Protein AF-A0A958QMD3-F1 (afdb_monomer)

Sequence (511 aa):
MQDKDIIRMGADPKDYHRSSVSKRIFALAQENQLLFAHYEYRWPVPVPEHWLHSSMREEGQGASYWQSGVLFESKYQAFRHDSAVCNFHPGQSSKWGAHELCHKLVGYAWRPNENLLFHTLAAWTAEVLPVVVYYFWDEIDSYKCDVHRAHTMSPTSYCVSCEAISEVTKETRSQQLQAGWDFLNTQLLAIEESLQKQRIISAPYFSLNLADDAYHYSLSQLERLNSDVYIEYMKEAVPATLYTQSIEDLIKRVRYVASALMDNSSFSNYNISRENWAYMDISFRGLELAESMDTELKSIFLKQVRAYIKTKKLDAFLAEYQALQEDYEMPSAREFFGTGYEINNEFGFYKEQIIEGLQSLLPNTYELLNDDEIDEFVKSDRGNREYLGQRIQGHFKIDAIEVEAFINQPQGFFEKSYGAFNVKSKFKWSNRARIFKNSKNIEALIEQASPYVLLFKSINGEILSYNLSDAEGAKLIKYQKQTFYLDELKVSLEDADFYVQNHILVEAREG

Solvent-accessible surface area (backbone atoms only — not comparable to full-atom values): 29362 Å² total; per-residue (Å²): 137,55,58,69,59,36,45,72,30,30,36,34,48,62,24,40,70,51,15,75,45,21,40,41,46,51,52,55,33,55,70,32,34,55,47,26,22,28,48,74,23,32,53,80,76,65,77,32,71,85,33,47,34,73,81,56,62,73,75,49,87,74,66,72,44,54,55,42,27,38,79,46,66,52,80,76,55,53,62,73,66,72,58,74,50,27,66,31,54,38,74,41,26,54,55,48,52,37,24,35,49,38,36,68,70,48,28,45,38,60,61,77,79,64,54,67,66,58,41,17,51,19,44,26,59,34,44,47,58,24,48,31,37,54,79,19,45,38,47,40,43,44,26,65,37,77,74,50,60,78,39,93,59,77,74,73,49,66,47,70,66,36,76,71,37,74,72,56,56,73,68,62,28,53,53,31,49,49,52,26,50,53,50,48,52,50,48,52,51,28,52,54,50,14,64,76,68,75,45,92,45,76,69,67,54,92,93,45,46,57,56,57,54,14,39,56,45,27,56,51,35,48,51,44,61,52,29,71,68,46,49,48,42,55,68,68,53,44,62,77,84,55,44,34,80,38,62,70,58,41,51,52,37,42,53,51,47,54,44,28,55,70,70,72,44,90,69,86,64,76,78,44,52,50,68,54,46,55,47,34,30,53,48,50,52,46,53,43,50,31,64,61,45,58,77,67,61,20,55,57,49,45,53,49,46,51,49,29,56,75,64,70,43,61,72,60,43,50,52,55,49,53,58,47,48,77,79,42,98,59,78,50,68,52,44,73,44,3,54,19,38,85,73,53,100,86,37,7,57,19,63,65,54,45,49,49,23,39,48,44,54,39,48,74,60,48,76,72,55,53,72,67,60,50,52,51,47,65,73,65,70,65,35,57,77,47,48,53,41,56,52,50,31,63,72,71,64,56,92,59,66,60,53,58,66,51,77,72,75,80,86,81,86,81,94,72,91,78,79,93,73,86,73,80,75,91,66,88,78,72,98,63,79,66,88,52,96,45,73,78,61,52,57,61,48,56,72,68,41,69,81,35,42,42,35,33,40,41,64,81,52,50,72,49,75,43,65,49,80,42,80,60,51,62,45,52,64,66,67,59,75,66,71,96,65,99,72,85,85,86,76,85,80,81,89,73,98,70,87,84,76,76,88,74,86,77,82,84,73,93,130

pLDDT: mean 76.35, std 24.49, range [21.62, 98.69]

Secondary structure (DSSP, 8-state):
--HHHHHHHTS-HHHHHS-HHHHHHHHHHHHTT--EEEGGGB--PPPPGGGS-HHHHHT-----EEETTEEE--HHHHGGG--SSEEE-TTB-THHHHHHHHHHHH-EE--TT--HHHHHHHHHHHHHHHHHHHHTGGGGG----HHHHSSSSPPSB--HHHHH-----HHHHHHHHHHHHHHHHHHHHHHHHHHHHTS-----BTTB-HHHHHHHHHHHHHHHHHSHHHHHHHHHTS-TTSEES-HHHHHHHHHHHHHHHHS-PPP------HHHHHHHHHHHHHHHHHHTS-HHHHHHHHHHHHHHHHH--HHHHHHHHHHHHHHS----HHHHT-BSS-SSSS-SS-HHHHHHHHHHH-HHHHTT--HHHHHHHHHH--S--S-HHHHHHHHHT-------------SSS--S-S------------------SSTHHHHHHHHHSTTSPEEEE-TTS-EEEE-TTSTTHHHHHHH--S------------S----------------

Foldseek 3Di:
DDQVLQLQQQAGVLLCVLDLLSVLLVVLCVLQQAHEFEPLFAQQQQFAPLLFFPVRVVVDSPDQAAAQLARDDDLLRVLRRDFLGFYQYLFFESLRRSLRSQLQLLFWAADAPDDLLQQLLGQLLSNLLSVLSSQFQSCLQWDDDPVCVVPPDDDRGYDPVRSPDGDDDPVSNVVSLVVSVVSSVQSLVQSVVCVVVVHHDWDDDVPDTSSVSSSSSSSRRVSVSNDPLVVCLCVQQNPPLRYHNDSVVSNVSSVLVVCCSPVVDDDDHPPAHNLSSVLSRLLVLQSSNLSNDDPVLSVQSVVLSVVCSVPVDPVVSLVSVCVSVVVDDDPDSQSSQSRSHDPDPRGNGNLVSLLSSCCNNPVPVSVVDDPVLSVVLRVPDTNHSDRSLVSVCVSVVQPDFFWQFDFDDPPDDDPDDDDDDPPPPPDDDDRDGDRDPDPVVVVVVLVVQPPGWTWTQGSRRDIDTQHNNDPVSVVVVVVPPPDDDPDDDDDPDDDDDDDPDDDDPDDDDDD

Radius of gyration: 26.79 Å; Cα contacts (8 Å, |Δi|>4): 681; chains: 1; bounding box: 83×57×71 Å

Mean predicted aligned error: 12.34 Å

Structure (mmCIF, N/CA/C/O backbone):
data_AF-A0A958QMD3-F1
#
_entry.id   AF-A0A958QMD3-F1
#
loop_
_atom_site.group_PDB
_atom_site.id
_atom_site.type_symbol
_atom_site.label_atom_id
_atom_site.label_alt_id
_atom_site.label_comp_id
_atom_site.label_asym_id
_atom_site.label_entity_id
_atom_site.label_seq_id
_atom_site.pdbx_PDB_ins_code
_atom_site.Cartn_x
_atom_site.Cartn_y
_atom_site.Cartn_z
_atom_site.occupancy
_atom_site.B_iso_or_equiv
_atom_site.auth_seq_id
_atom_site.auth_comp_id
_atom_site.auth_asym_id
_atom_site.auth_atom_id
_atom_site.pdbx_PDB_model_num
ATOM 1 N N . MET A 1 1 ? 12.607 -19.241 -1.215 1.00 87.62 1 MET A N 1
ATOM 2 C CA . MET A 1 1 ? 11.480 -19.158 -0.262 1.00 87.62 1 MET A CA 1
ATOM 3 C C . MET A 1 1 ? 10.538 -20.318 -0.534 1.00 87.62 1 MET A C 1
ATOM 5 O O . MET A 1 1 ? 10.587 -20.843 -1.641 1.00 87.62 1 MET A O 1
ATOM 9 N N . GLN A 1 2 ? 9.753 -20.758 0.448 1.00 91.56 2 GLN A N 1
ATOM 10 C CA . GLN A 1 2 ? 8.689 -21.752 0.247 1.00 91.56 2 GLN A CA 1
ATOM 11 C C . GLN A 1 2 ? 7.326 -21.048 0.174 1.00 91.56 2 GLN A C 1
ATOM 13 O O . GLN A 1 2 ? 7.171 -19.978 0.756 1.00 91.56 2 GLN A O 1
ATOM 18 N N . ASP A 1 3 ? 6.324 -21.657 -0.465 1.00 91.38 3 ASP A N 1
ATOM 19 C CA . ASP A 1 3 ? 4.984 -21.058 -0.626 1.00 91.38 3 ASP A CA 1
ATOM 20 C C . ASP A 1 3 ? 4.346 -20.655 0.713 1.00 91.38 3 ASP A C 1
ATOM 22 O O . ASP A 1 3 ? 3.736 -19.596 0.825 1.00 91.38 3 ASP A O 1
ATOM 26 N N . LYS A 1 4 ? 4.583 -21.434 1.776 1.00 90.56 4 LYS A N 1
ATOM 27 C CA . LYS A 1 4 ? 4.136 -21.103 3.140 1.00 90.56 4 LYS A CA 1
ATOM 28 C C . LYS A 1 4 ? 4.669 -19.757 3.651 1.00 90.56 4 LYS A C 1
ATOM 30 O O . LYS A 1 4 ? 4.007 -19.109 4.454 1.00 90.56 4 LYS A O 1
ATOM 35 N N . ASP A 1 5 ? 5.862 -19.345 3.214 1.00 91.44 5 ASP A N 1
ATOM 36 C CA . ASP A 1 5 ? 6.462 -18.069 3.608 1.00 91.44 5 ASP A CA 1
ATOM 37 C C . ASP A 1 5 ? 5.742 -16.904 2.910 1.00 91.44 5 ASP A C 1
ATOM 39 O O . ASP A 1 5 ? 5.544 -15.852 3.515 1.00 91.44 5 ASP A O 1
ATOM 43 N N . ILE A 1 6 ? 5.309 -17.118 1.660 1.00 93.00 6 ILE A N 1
ATOM 44 C CA . ILE A 1 6 ? 4.542 -16.159 0.852 1.00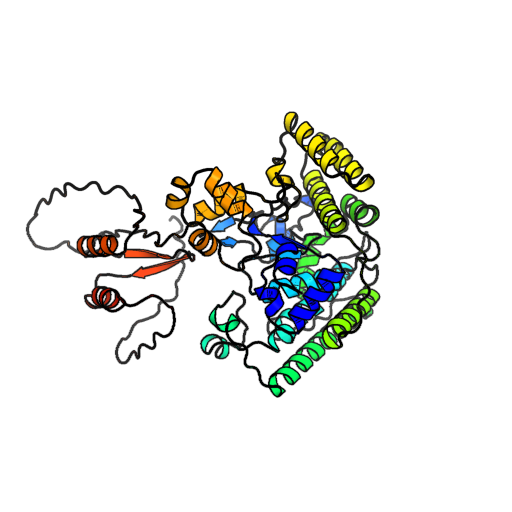 93.00 6 ILE A CA 1
ATOM 45 C C . ILE A 1 6 ? 3.126 -16.000 1.404 1.00 93.00 6 ILE A C 1
ATOM 47 O O . ILE A 1 6 ? 2.691 -14.883 1.673 1.00 93.00 6 ILE A O 1
ATOM 51 N N . ILE A 1 7 ? 2.459 -17.120 1.694 1.00 90.88 7 ILE A N 1
ATOM 52 C CA . ILE A 1 7 ? 1.134 -17.131 2.325 1.00 90.88 7 ILE A CA 1
ATOM 53 C C . ILE A 1 7 ? 1.194 -16.425 3.677 1.00 90.88 7 ILE A C 1
ATOM 55 O O . ILE A 1 7 ? 0.354 -15.580 3.977 1.00 90.88 7 ILE A O 1
ATOM 59 N N . ARG A 1 8 ? 2.233 -16.696 4.483 1.00 89.88 8 ARG A N 1
ATOM 60 C CA . ARG A 1 8 ? 2.433 -15.986 5.749 1.00 89.88 8 ARG A CA 1
ATOM 61 C C . ARG A 1 8 ? 2.570 -14.484 5.521 1.00 89.88 8 ARG A C 1
ATOM 63 O O . ARG A 1 8 ? 2.111 -13.729 6.365 1.00 89.88 8 ARG A O 1
ATOM 70 N N . MET A 1 9 ? 3.182 -14.021 4.434 1.00 92.38 9 MET A N 1
ATOM 71 C CA . MET A 1 9 ? 3.272 -12.593 4.093 1.00 92.38 9 MET A CA 1
ATOM 72 C C . MET A 1 9 ? 1.909 -11.960 3.772 1.00 92.38 9 MET A C 1
ATOM 74 O O . MET A 1 9 ? 1.783 -10.749 3.900 1.00 92.38 9 MET A O 1
ATOM 78 N N . GLY A 1 10 ? 0.901 -12.762 3.415 1.00 92.06 10 GLY A N 1
ATOM 79 C CA . GLY A 1 10 ? -0.421 -12.303 2.981 1.00 92.06 10 GLY A CA 1
ATOM 80 C C . GLY A 1 10 ? -0.573 -12.198 1.459 1.00 92.06 10 GLY A C 1
ATOM 81 O O . GLY A 1 10 ? -1.450 -11.477 0.997 1.00 92.06 10 GLY A O 1
ATOM 82 N N . ALA A 1 11 ? 0.276 -12.884 0.688 1.00 92.19 11 ALA A N 1
ATOM 83 C CA . ALA A 1 11 ? 0.250 -12.881 -0.777 1.00 92.19 11 ALA A CA 1
ATOM 84 C C . ALA A 1 11 ? 0.003 -14.278 -1.365 1.00 92.19 11 ALA A C 1
ATOM 86 O O . ALA A 1 11 ? 0.172 -15.290 -0.680 1.00 92.19 11 ALA A O 1
ATOM 87 N N . ASP A 1 12 ? -0.324 -14.314 -2.658 1.00 91.44 12 ASP A N 1
ATOM 88 C CA . ASP A 1 12 ? -0.444 -15.549 -3.438 1.00 91.44 12 ASP A CA 1
ATOM 89 C C . ASP A 1 12 ? 0.949 -16.048 -3.868 1.00 91.44 12 ASP A C 1
ATOM 91 O O . ASP A 1 12 ? 1.735 -15.265 -4.415 1.00 91.44 12 ASP A O 1
ATOM 95 N N . PRO A 1 13 ? 1.289 -17.340 -3.690 1.00 91.50 13 PRO A N 1
ATOM 96 C CA . PRO A 1 13 ? 2.491 -17.932 -4.279 1.00 91.50 13 PRO A CA 1
ATOM 97 C C . PRO A 1 13 ? 2.670 -17.666 -5.786 1.00 91.50 13 PRO A C 1
ATOM 99 O O . PRO A 1 13 ? 3.808 -17.609 -6.256 1.00 91.50 13 PRO A O 1
ATOM 102 N N . LYS A 1 14 ? 1.588 -17.466 -6.549 1.00 87.50 14 LYS A N 1
ATOM 103 C CA . LYS A 1 14 ? 1.632 -17.074 -7.968 1.00 87.50 14 LYS A CA 1
ATOM 104 C C . LYS A 1 14 ? 2.396 -15.765 -8.183 1.00 87.50 14 LYS A C 1
ATOM 106 O O . LYS A 1 14 ? 3.180 -15.693 -9.125 1.00 87.50 14 LYS A O 1
ATOM 111 N N . ASP A 1 15 ? 2.248 -14.779 -7.297 1.00 90.06 15 ASP A N 1
ATOM 112 C CA . ASP A 1 15 ? 2.982 -13.505 -7.372 1.00 90.06 15 ASP A CA 1
ATOM 113 C C . ASP A 1 15 ? 4.485 -13.737 -7.240 1.00 90.06 15 ASP A C 1
ATOM 115 O O . ASP A 1 15 ? 5.290 -13.196 -7.995 1.00 90.06 15 ASP A O 1
ATOM 119 N N . TYR A 1 16 ? 4.873 -14.599 -6.298 1.00 91.81 16 TYR A N 1
ATOM 120 C CA . TYR A 1 16 ? 6.269 -14.954 -6.081 1.00 91.81 16 TYR A CA 1
ATOM 121 C C . TYR A 1 16 ? 6.868 -15.668 -7.288 1.00 91.81 16 TYR A C 1
ATOM 123 O O . TYR A 1 16 ? 7.981 -15.357 -7.712 1.00 91.81 16 TYR A O 1
ATOM 131 N N . HIS A 1 17 ? 6.152 -16.647 -7.843 1.00 88.12 17 HIS A N 1
ATOM 132 C CA . HIS A 1 17 ? 6.670 -17.478 -8.929 1.00 88.12 17 HIS A CA 1
ATOM 133 C C . HIS A 1 17 ? 6.639 -16.795 -10.295 1.00 88.12 17 HIS A C 1
ATOM 135 O O . HIS A 1 17 ? 7.204 -17.348 -11.242 1.00 88.12 17 HIS A O 1
ATOM 141 N N . ARG A 1 18 ? 6.057 -15.595 -10.381 1.00 84.25 18 ARG A N 1
ATOM 142 C CA . ARG A 1 18 ? 5.732 -14.921 -11.633 1.00 84.25 18 ARG A CA 1
ATOM 143 C C . ARG A 1 18 ? 6.923 -14.648 -12.545 1.00 84.25 18 ARG A C 1
ATOM 145 O O . ARG A 1 18 ? 6.831 -14.855 -13.753 1.00 84.25 18 ARG A O 1
ATOM 152 N N . SER A 1 19 ? 8.025 -14.176 -11.974 1.00 87.44 19 SER A N 1
ATOM 153 C CA . SER A 1 19 ? 9.280 -13.925 -12.681 1.00 87.44 19 SER A CA 1
ATOM 154 C C . SER A 1 19 ? 10.468 -14.030 -11.727 1.00 87.44 19 SER A C 1
ATOM 156 O O . SER A 1 19 ? 10.326 -14.048 -10.503 1.00 87.44 19 SER A O 1
ATOM 158 N N . SER A 1 20 ? 11.678 -14.079 -12.274 1.00 89.31 20 SER A N 1
ATOM 159 C CA . SER A 1 20 ? 12.914 -14.009 -11.489 1.00 89.31 20 SER A CA 1
ATOM 160 C C . SER A 1 20 ? 13.059 -12.694 -10.714 1.00 89.31 20 SER A C 1
ATOM 162 O O . SER A 1 20 ? 13.602 -12.710 -9.609 1.00 89.31 20 SER A O 1
ATOM 164 N N . VAL A 1 21 ? 12.524 -11.586 -11.236 1.00 92.56 21 VAL A N 1
ATOM 165 C CA . VAL A 1 21 ? 12.521 -10.282 -10.553 1.00 92.56 21 VAL A CA 1
ATOM 166 C C . VAL A 1 21 ? 11.519 -10.283 -9.405 1.00 92.56 21 VAL A C 1
ATOM 168 O O . VAL A 1 21 ? 11.885 -9.906 -8.293 1.00 92.56 21 VAL A O 1
ATOM 171 N N . SER A 1 22 ? 10.315 -10.821 -9.616 1.00 93.56 22 SER A N 1
ATOM 172 C CA . SER A 1 22 ? 9.339 -11.038 -8.543 1.00 93.56 22 SER A CA 1
ATOM 173 C C . SER A 1 22 ? 9.926 -11.892 -7.417 1.00 93.56 22 SER A C 1
ATOM 175 O O . SER A 1 22 ? 9.919 -11.478 -6.257 1.00 93.56 22 SER A O 1
ATOM 177 N N . LYS A 1 23 ? 10.582 -13.017 -7.739 1.00 93.06 23 LYS A N 1
ATOM 178 C CA . LYS A 1 23 ? 11.266 -13.848 -6.731 1.00 93.06 23 LYS A CA 1
ATOM 179 C C . LYS A 1 23 ? 12.282 -13.060 -5.908 1.00 93.06 23 LYS A C 1
ATOM 181 O O . LYS A 1 23 ? 12.397 -13.287 -4.701 1.00 93.06 23 LYS A O 1
ATOM 186 N N . ARG A 1 24 ? 13.028 -12.154 -6.547 1.00 94.19 24 ARG A N 1
ATOM 187 C CA . ARG A 1 24 ? 14.014 -11.309 -5.868 1.00 94.19 24 ARG A CA 1
ATOM 188 C C . ARG A 1 24 ? 13.346 -10.274 -4.965 1.00 94.19 24 ARG A C 1
ATOM 190 O O . ARG A 1 24 ? 13.771 -10.142 -3.820 1.00 94.19 24 ARG A O 1
ATOM 197 N N . ILE A 1 25 ? 12.298 -9.602 -5.437 1.00 95.62 25 ILE A N 1
ATOM 198 C CA . ILE A 1 25 ? 11.525 -8.630 -4.649 1.00 95.62 25 ILE A CA 1
ATOM 199 C C . ILE A 1 25 ? 10.960 -9.285 -3.390 1.00 95.62 25 ILE A C 1
ATOM 201 O O . ILE A 1 25 ? 11.170 -8.778 -2.295 1.00 95.62 25 ILE A O 1
ATOM 205 N N . PHE A 1 26 ? 10.322 -10.447 -3.518 1.00 95.50 26 PHE A N 1
ATOM 206 C CA . PHE A 1 26 ? 9.777 -11.184 -2.377 1.00 95.50 26 PHE A CA 1
ATOM 207 C C . PHE A 1 26 ? 10.854 -11.647 -1.389 1.00 95.50 26 PHE A C 1
ATOM 209 O O . PHE A 1 26 ? 10.623 -11.623 -0.181 1.00 95.50 26 PHE A O 1
ATOM 216 N N . ALA A 1 27 ? 12.042 -12.030 -1.870 1.00 93.44 27 ALA A N 1
ATOM 217 C CA . ALA A 1 27 ? 13.163 -12.358 -0.990 1.00 93.44 27 ALA A CA 1
ATOM 218 C C . ALA A 1 27 ? 13.604 -11.137 -0.171 1.00 93.44 27 ALA A C 1
ATOM 220 O O . ALA A 1 27 ? 13.715 -11.226 1.050 1.00 93.44 27 ALA A O 1
ATOM 221 N N . LEU A 1 28 ? 13.765 -9.979 -0.820 1.00 93.75 28 LEU A N 1
ATOM 222 C CA . LEU A 1 28 ? 14.072 -8.726 -0.128 1.00 93.75 28 LEU A CA 1
ATOM 223 C C . LEU A 1 28 ? 12.944 -8.309 0.826 1.00 93.75 28 LEU A C 1
ATOM 225 O O . LEU A 1 28 ? 13.207 -7.860 1.939 1.00 93.75 28 LEU A O 1
ATOM 229 N N . ALA A 1 29 ? 11.687 -8.490 0.432 1.00 94.25 29 ALA A N 1
ATOM 230 C CA . ALA A 1 29 ? 10.529 -8.216 1.272 1.00 94.25 29 ALA A CA 1
ATOM 231 C C . ALA A 1 29 ? 10.513 -9.083 2.535 1.00 94.25 29 ALA A C 1
ATOM 233 O O . ALA A 1 29 ? 10.279 -8.574 3.630 1.00 94.25 29 ALA A O 1
ATOM 234 N N . GLN A 1 30 ? 10.831 -10.374 2.405 1.00 93.38 30 GLN A N 1
ATOM 235 C CA . GLN A 1 30 ? 10.949 -11.284 3.541 1.00 93.38 30 GLN A CA 1
ATOM 236 C C . GLN A 1 30 ? 12.099 -10.884 4.470 1.00 93.38 30 GLN A C 1
ATOM 238 O O . GLN A 1 30 ? 11.930 -10.903 5.691 1.00 93.38 30 GLN A O 1
ATOM 243 N N . GLU A 1 31 ? 13.251 -10.490 3.919 1.00 91.19 31 GLU A N 1
ATOM 244 C CA . GLU A 1 31 ? 14.369 -9.965 4.712 1.00 91.19 31 GLU A CA 1
ATOM 245 C C . GLU A 1 31 ? 13.920 -8.755 5.552 1.00 91.19 31 GLU A C 1
ATOM 247 O O . GLU A 1 31 ? 14.273 -8.667 6.726 1.00 91.19 31 GLU A O 1
ATOM 252 N N . ASN A 1 32 ? 13.057 -7.897 4.999 1.00 91.69 32 ASN A N 1
ATOM 253 C CA . ASN A 1 32 ? 12.500 -6.707 5.655 1.00 91.69 32 ASN A CA 1
ATOM 254 C C . ASN A 1 32 ? 11.179 -6.948 6.416 1.00 91.69 32 ASN A C 1
ATOM 256 O O . ASN A 1 32 ? 10.542 -5.986 6.849 1.00 91.69 32 ASN A O 1
ATOM 260 N N . GLN A 1 33 ? 10.766 -8.215 6.566 1.00 93.75 33 GLN A N 1
ATOM 261 C CA . GLN A 1 33 ? 9.526 -8.638 7.234 1.00 93.75 33 GLN A CA 1
ATOM 262 C C . GLN A 1 33 ? 8.280 -7.862 6.772 1.00 93.75 33 GLN A C 1
ATOM 264 O O . GLN A 1 33 ? 7.375 -7.606 7.571 1.00 93.75 33 GLN A O 1
ATOM 269 N N . LEU A 1 34 ? 8.238 -7.482 5.490 1.00 94.62 34 LEU A N 1
ATOM 270 C CA . LEU A 1 34 ? 7.069 -6.835 4.903 1.00 94.62 34 LEU A CA 1
ATOM 271 C C . LEU A 1 34 ? 5.861 -7.772 4.994 1.00 94.62 34 LEU A C 1
ATOM 273 O O . LEU A 1 34 ? 6.003 -8.997 5.037 1.00 94.62 34 LEU A O 1
ATOM 277 N N . LEU A 1 35 ? 4.668 -7.190 5.020 1.00 94.44 35 LEU A N 1
ATOM 278 C CA . LEU A 1 35 ? 3.416 -7.927 4.930 1.00 94.44 35 LEU A CA 1
ATOM 279 C C . LEU A 1 35 ? 2.433 -7.215 4.006 1.00 94.44 35 LEU A C 1
ATOM 281 O O . LEU A 1 35 ? 2.579 -6.022 3.718 1.00 94.44 35 LEU A O 1
ATOM 285 N N . PHE A 1 36 ? 1.420 -7.969 3.606 1.00 95.31 36 PHE A N 1
ATOM 286 C CA . PHE A 1 36 ? 0.259 -7.490 2.890 1.00 95.31 36 PHE A CA 1
ATOM 287 C C . PHE A 1 36 ? -0.962 -7.401 3.803 1.00 95.31 36 PHE A C 1
ATOM 289 O O . PHE A 1 36 ? -1.181 -8.268 4.650 1.00 95.31 36 PHE A O 1
ATOM 296 N N . ALA A 1 37 ? -1.770 -6.375 3.571 1.00 94.25 37 ALA A N 1
ATOM 297 C CA . ALA A 1 37 ? -3.171 -6.310 3.947 1.00 94.25 37 ALA A CA 1
ATOM 298 C C . ALA A 1 37 ? -4.020 -6.797 2.769 1.00 94.25 37 ALA A C 1
ATOM 300 O O . ALA A 1 37 ? -3.856 -6.317 1.650 1.00 94.25 37 ALA A O 1
ATOM 301 N N . HIS A 1 38 ? -4.933 -7.733 3.002 1.00 93.44 38 HIS A N 1
ATOM 302 C CA . HIS A 1 38 ? -5.881 -8.170 1.988 1.00 93.44 38 HIS A CA 1
ATOM 303 C C . HIS A 1 38 ? -6.986 -7.127 1.804 1.00 93.44 38 HIS A C 1
ATOM 305 O O . HIS A 1 38 ? -7.781 -6.891 2.713 1.00 93.44 38 HIS A O 1
ATOM 311 N N . TYR A 1 39 ? -7.059 -6.553 0.605 1.00 89.94 39 TYR A N 1
ATOM 312 C CA . TYR A 1 39 ? -7.913 -5.413 0.276 1.00 89.94 39 TYR A CA 1
ATOM 313 C C . TYR A 1 39 ? -9.391 -5.629 0.638 1.00 89.94 39 TYR A C 1
ATOM 315 O O . TYR A 1 39 ? -9.991 -4.822 1.336 1.00 89.94 39 TYR A O 1
ATOM 323 N N . GLU A 1 40 ? -9.958 -6.769 0.236 1.00 91.56 40 GLU A N 1
ATOM 324 C CA . GLU A 1 40 ? -11.379 -7.097 0.455 1.00 91.56 40 GLU A CA 1
ATOM 325 C C . GLU A 1 40 ? -11.746 -7.416 1.918 1.00 91.56 40 GLU A C 1
ATOM 327 O O . GLU A 1 40 ? -12.923 -7.547 2.231 1.00 91.56 40 GLU A O 1
ATOM 332 N N . TYR A 1 41 ? -10.754 -7.552 2.805 1.00 92.00 41 TYR A N 1
ATOM 333 C CA . TYR A 1 41 ? -10.941 -7.771 4.247 1.00 92.00 41 TYR A CA 1
ATOM 334 C C . TYR A 1 41 ? -10.582 -6.541 5.080 1.00 92.00 41 TYR A C 1
ATOM 336 O O . TYR A 1 41 ? -10.579 -6.606 6.316 1.00 92.00 41 TYR A O 1
ATOM 344 N N . ARG A 1 42 ? -10.185 -5.455 4.414 1.00 90.75 42 ARG A N 1
ATOM 345 C CA . ARG A 1 42 ? -9.745 -4.229 5.054 1.00 90.75 42 ARG A CA 1
ATOM 346 C C . ARG A 1 42 ? -10.907 -3.253 5.099 1.00 90.75 42 ARG A C 1
ATOM 348 O O . ARG A 1 42 ? -11.323 -2.746 4.059 1.00 90.75 42 ARG A O 1
ATOM 355 N N . TRP A 1 43 ? -11.324 -2.878 6.306 1.00 90.56 43 TRP A N 1
ATOM 356 C CA . TRP A 1 43 ? -12.264 -1.776 6.469 1.00 90.56 43 TRP A CA 1
ATOM 357 C C . TRP A 1 43 ? -11.627 -0.470 5.954 1.00 90.56 43 TRP A C 1
ATOM 359 O O . TRP A 1 43 ? -10.537 -0.106 6.441 1.00 90.56 43 TRP A O 1
ATOM 369 N N . PRO A 1 44 ? -12.252 0.214 4.975 1.00 85.69 44 PRO A N 1
ATOM 370 C CA . PRO A 1 44 ? -11.753 1.467 4.429 1.00 85.69 44 PRO A CA 1
ATOM 371 C C . PRO A 1 44 ? -12.069 2.597 5.410 1.00 85.69 44 PRO A C 1
ATOM 373 O O . PRO A 1 44 ? -13.190 3.098 5.454 1.00 85.69 44 PRO A O 1
ATOM 376 N N . VAL A 1 45 ? -11.077 2.992 6.214 1.00 87.00 45 VAL A N 1
ATOM 377 C CA . VAL A 1 45 ? -11.228 4.126 7.137 1.00 87.00 45 VAL A CA 1
ATOM 378 C C . VAL A 1 45 ? -11.632 5.363 6.316 1.00 87.00 45 VAL A C 1
ATOM 380 O O . VAL A 1 45 ? -10.972 5.659 5.314 1.00 87.00 45 VAL A O 1
ATOM 383 N N . PRO A 1 46 ? -12.732 6.054 6.669 1.00 82.94 46 PRO A N 1
ATOM 384 C CA . PRO A 1 46 ? -13.136 7.255 5.955 1.00 82.94 46 PRO A CA 1
ATOM 385 C C . PRO A 1 46 ? -12.079 8.349 6.084 1.00 82.94 46 PRO A C 1
ATOM 387 O O . PRO A 1 46 ? -11.662 8.691 7.190 1.00 82.94 46 PRO A O 1
ATOM 390 N N . VAL A 1 47 ? -11.690 8.944 4.956 1.00 83.25 47 VAL A N 1
ATOM 391 C CA . VAL A 1 47 ? -10.787 10.097 4.970 1.00 83.25 47 VAL A CA 1
ATOM 392 C C . VAL A 1 47 ? -11.561 11.343 5.420 1.00 83.25 47 VAL A C 1
ATOM 394 O O . VAL A 1 47 ? -12.573 11.673 4.793 1.00 83.25 47 VAL A O 1
ATOM 397 N N . PRO A 1 48 ? -11.097 12.061 6.460 1.00 86.12 48 PRO A N 1
ATOM 398 C CA . PRO A 1 48 ? -11.728 13.290 6.928 1.00 86.12 48 PRO A CA 1
ATOM 399 C C . PRO A 1 48 ? -11.927 14.323 5.813 1.00 86.12 48 PRO A C 1
ATOM 401 O O . PRO A 1 48 ? -11.025 14.577 5.013 1.00 86.12 48 PRO A O 1
ATOM 404 N N . GLU A 1 49 ? -13.093 14.974 5.776 1.00 85.12 49 GLU A N 1
ATOM 405 C CA . GLU A 1 49 ? -13.453 15.895 4.687 1.00 85.12 49 GLU A CA 1
ATOM 406 C C . GLU A 1 49 ? -12.464 17.064 4.547 1.00 85.12 49 GLU A C 1
ATOM 408 O O . GLU A 1 49 ? -12.144 17.487 3.433 1.00 85.12 49 GLU A O 1
ATOM 413 N N . HIS A 1 50 ? -11.924 17.567 5.663 1.00 86.06 50 HIS A N 1
ATOM 414 C CA . HIS A 1 50 ? -10.929 18.643 5.645 1.00 86.06 50 HIS A CA 1
ATOM 415 C C . HIS A 1 50 ? -9.582 18.220 5.058 1.00 86.06 50 HIS A C 1
ATOM 417 O O . HIS A 1 50 ? -8.833 19.095 4.636 1.00 86.06 50 HIS A O 1
ATOM 423 N N . TRP A 1 51 ? -9.287 16.921 4.976 1.00 86.88 51 TRP A N 1
ATOM 424 C CA . TRP A 1 51 ? -8.113 16.402 4.270 1.00 86.88 51 TRP A CA 1
ATOM 425 C C . TRP A 1 51 ? -8.343 16.200 2.772 1.00 86.88 51 TRP A C 1
ATOM 427 O O . TRP A 1 51 ? -7.379 16.067 2.020 1.00 86.88 51 TRP A O 1
ATOM 437 N N . LEU A 1 52 ? -9.596 16.206 2.311 1.00 82.25 52 LEU A N 1
ATOM 438 C CA . LEU A 1 52 ? -9.912 16.074 0.893 1.00 82.25 52 LEU A CA 1
ATOM 439 C C . LEU A 1 52 ? -9.705 17.407 0.165 1.00 82.25 52 LEU A C 1
ATOM 441 O O . LEU A 1 52 ? -10.249 18.445 0.564 1.00 82.25 52 LEU A O 1
ATOM 445 N N . HIS A 1 53 ? -8.987 17.360 -0.959 1.00 77.88 53 HIS A N 1
ATOM 446 C CA . HIS A 1 53 ? -8.896 18.477 -1.900 1.00 77.88 53 HIS A CA 1
ATOM 447 C C . HIS A 1 53 ? -10.286 18.856 -2.438 1.00 77.88 53 HIS A C 1
ATOM 449 O O . HIS A 1 53 ? -11.137 17.989 -2.638 1.00 77.88 53 HIS A O 1
ATOM 455 N N . SER A 1 54 ? -10.516 20.139 -2.728 1.00 74.69 54 SER A N 1
ATOM 456 C CA . SER A 1 54 ? -11.828 20.657 -3.152 1.00 74.69 54 SER A CA 1
ATOM 457 C C . SER A 1 54 ? -12.416 19.915 -4.356 1.00 74.69 54 SER A C 1
ATOM 459 O O . SER A 1 54 ? -13.567 19.495 -4.305 1.00 74.69 54 SER A O 1
ATOM 461 N N . SER A 1 55 ? -11.609 19.655 -5.389 1.00 69.31 55 SER A N 1
ATOM 462 C CA . SER A 1 55 ? -12.041 18.902 -6.579 1.00 69.31 55 SER A CA 1
ATOM 463 C C . SER A 1 55 ? -12.485 17.466 -6.276 1.00 69.31 55 SER A C 1
ATOM 465 O O . SER A 1 55 ? -13.232 16.880 -7.044 1.00 69.31 55 SER A O 1
ATOM 467 N N . MET A 1 56 ? -12.030 16.890 -5.161 1.00 68.06 56 MET A N 1
ATOM 468 C CA . MET A 1 56 ? -12.349 15.522 -4.742 1.00 68.06 56 MET A CA 1
ATOM 469 C C . MET A 1 56 ? -13.549 15.436 -3.801 1.00 68.06 56 MET A C 1
ATOM 471 O O . MET A 1 56 ? -14.089 14.344 -3.613 1.00 68.06 56 MET A O 1
ATOM 475 N N . ARG A 1 57 ? -13.974 16.564 -3.218 1.00 71.12 57 ARG A N 1
ATOM 476 C CA . ARG A 1 57 ? -15.215 16.646 -2.435 1.00 71.12 57 ARG A CA 1
ATOM 477 C C . ARG A 1 57 ? -16.443 16.543 -3.341 1.00 71.12 57 ARG A C 1
ATOM 479 O O . ARG A 1 57 ? -17.451 15.976 -2.934 1.00 71.12 57 ARG A O 1
ATOM 486 N N . GLU A 1 58 ? -16.336 17.052 -4.570 1.00 62.50 58 GLU A N 1
ATOM 487 C CA . GLU A 1 58 ? -17.428 17.090 -5.552 1.00 62.50 58 GLU A CA 1
ATOM 488 C C . GLU A 1 58 ? -17.680 15.742 -6.250 1.00 62.50 58 GLU A C 1
ATOM 490 O O . GLU A 1 58 ? -18.828 15.427 -6.546 1.00 62.50 58 GLU A O 1
ATOM 495 N N . GLU A 1 59 ? -16.651 14.908 -6.452 1.00 56.88 59 GLU A N 1
ATOM 496 C CA . GLU A 1 59 ? -16.775 13.574 -7.084 1.00 56.88 59 GLU A CA 1
ATOM 497 C C . GLU A 1 59 ? -17.511 12.530 -6.216 1.00 56.88 59 GLU A C 1
ATOM 499 O O . GLU A 1 59 ? -17.664 11.374 -6.608 1.00 56.88 59 GLU A O 1
ATOM 504 N N . GLY A 1 60 ? -18.015 12.939 -5.049 1.00 51.66 60 GLY A N 1
ATOM 505 C CA . GLY A 1 60 ? -18.699 12.073 -4.103 1.00 51.66 60 GLY A CA 1
ATOM 506 C C . GLY A 1 60 ? -17.722 11.232 -3.280 1.00 51.66 60 GLY A C 1
ATOM 507 O O . GLY A 1 60 ? -16.717 10.700 -3.754 1.00 51.66 60 GLY A O 1
ATOM 508 N N . GLN A 1 61 ? -18.033 11.080 -1.997 1.00 52.19 61 GLN A N 1
ATOM 509 C CA . GLN A 1 61 ? -17.352 10.160 -1.085 1.00 52.19 61 GLN A CA 1
ATOM 510 C C . GLN A 1 61 ? -17.799 8.711 -1.327 1.00 52.19 61 GLN A C 1
ATOM 512 O O . GLN A 1 61 ? -18.101 8.008 -0.370 1.00 52.19 61 GLN A O 1
ATOM 517 N N . GLY A 1 62 ? -17.943 8.270 -2.581 1.00 56.47 62 GLY A N 1
ATOM 518 C CA . GLY A 1 62 ? -18.380 6.901 -2.848 1.00 56.47 62 GLY A CA 1
ATOM 519 C C . GLY A 1 62 ? -17.399 5.936 -2.194 1.00 56.47 62 GLY A C 1
ATOM 520 O O . GLY A 1 62 ? -16.280 5.798 -2.679 1.00 56.47 62 GLY A O 1
ATOM 521 N N . ALA A 1 63 ? -17.787 5.341 -1.067 1.00 63.75 63 ALA A N 1
ATOM 522 C CA . ALA A 1 63 ? -17.039 4.262 -0.452 1.00 63.75 63 ALA A CA 1
ATOM 523 C C . ALA A 1 63 ? -16.869 3.146 -1.488 1.00 63.75 63 ALA A C 1
ATOM 525 O O . ALA A 1 63 ? -17.710 3.005 -2.388 1.00 63.75 63 ALA A O 1
ATOM 526 N N . SER A 1 64 ? -15.792 2.368 -1.374 1.00 76.06 64 SER A N 1
ATOM 527 C CA . SER A 1 64 ? -15.645 1.159 -2.180 1.00 76.06 64 SER A CA 1
ATOM 528 C C . SER A 1 64 ? -16.926 0.340 -2.059 1.00 76.06 64 SER A C 1
ATOM 530 O O . SER A 1 64 ? -17.448 0.166 -0.958 1.00 76.06 64 SER A O 1
ATOM 532 N N . TYR A 1 65 ? -17.468 -0.115 -3.184 1.00 83.69 65 TYR A N 1
ATOM 533 C CA . TYR A 1 65 ? -18.741 -0.826 -3.198 1.00 83.69 65 TYR A CA 1
ATOM 534 C C . TYR A 1 65 ? -18.605 -2.141 -3.943 1.00 83.69 65 TYR A C 1
ATOM 536 O O . TYR A 1 65 ? -17.878 -2.263 -4.932 1.00 83.69 65 TYR A O 1
ATOM 544 N N . TRP A 1 66 ? -19.332 -3.141 -3.465 1.00 87.25 66 TRP A N 1
ATOM 545 C CA . TRP A 1 66 ? -19.392 -4.430 -4.123 1.00 87.25 66 TRP A CA 1
ATOM 546 C C . TRP A 1 66 ? -20.368 -4.395 -5.288 1.00 87.25 66 TRP A C 1
ATOM 548 O O . TRP A 1 66 ? -21.533 -4.023 -5.147 1.00 87.25 66 TRP A O 1
ATOM 558 N N . GLN A 1 67 ? -19.908 -4.850 -6.445 1.00 84.06 67 GLN A N 1
ATOM 559 C CA . GLN A 1 67 ? -20.770 -5.117 -7.582 1.00 84.06 67 GLN A CA 1
ATOM 560 C C . GLN A 1 67 ? -20.365 -6.456 -8.184 1.00 84.06 67 GLN A C 1
ATOM 562 O O . GLN A 1 67 ? -19.251 -6.639 -8.662 1.00 84.06 67 GLN A O 1
ATOM 567 N N . SER A 1 68 ? -21.294 -7.413 -8.153 1.00 80.38 68 SER A N 1
ATOM 568 C CA . SER A 1 68 ? -21.076 -8.767 -8.673 1.00 80.38 68 SER A CA 1
ATOM 569 C C . SER A 1 68 ? -19.782 -9.408 -8.155 1.00 80.38 68 SER A C 1
ATOM 571 O O . SER A 1 68 ? -18.992 -9.929 -8.936 1.00 80.38 68 SER A O 1
ATOM 573 N N . GLY A 1 69 ? -19.553 -9.351 -6.840 1.00 82.12 69 GLY A N 1
ATOM 574 C CA . GLY A 1 69 ? -18.414 -10.015 -6.197 1.00 82.12 69 GLY A CA 1
ATOM 575 C C . GLY A 1 69 ? -17.055 -9.397 -6.515 1.00 82.12 69 GLY A C 1
ATOM 576 O O . GLY A 1 69 ? -16.033 -10.039 -6.281 1.00 82.12 69 GLY A O 1
ATOM 577 N N . VAL A 1 70 ? -17.041 -8.173 -7.044 1.00 84.00 70 VAL A N 1
ATOM 578 C CA . VAL A 1 70 ? -15.847 -7.346 -7.210 1.00 84.00 70 VAL A CA 1
ATOM 579 C C . VAL A 1 70 ? -16.019 -6.101 -6.353 1.00 84.00 70 VAL A C 1
ATOM 581 O O . VAL A 1 70 ? -17.035 -5.411 -6.458 1.00 84.00 70 VAL A O 1
ATOM 584 N N . LEU A 1 71 ? -15.040 -5.831 -5.493 1.00 86.81 71 LEU A N 1
ATOM 585 C CA . LEU A 1 71 ? -14.984 -4.599 -4.721 1.00 86.81 71 LEU A CA 1
ATOM 586 C C . LEU A 1 71 ? -14.411 -3.499 -5.615 1.00 86.81 71 LEU A C 1
ATOM 588 O O . LEU A 1 71 ? -13.217 -3.491 -5.913 1.00 86.81 71 LEU A O 1
ATOM 592 N N . PHE A 1 72 ? -15.278 -2.611 -6.095 1.00 82.06 72 PHE A N 1
ATOM 593 C CA . PHE A 1 72 ? -14.885 -1.527 -6.982 1.00 82.06 72 PHE A CA 1
ATOM 594 C C . PHE A 1 72 ? -14.356 -0.336 -6.194 1.00 82.06 72 PHE A C 1
ATOM 596 O O . PHE A 1 72 ? -14.995 0.149 -5.260 1.00 82.06 72 PHE A O 1
ATOM 603 N N . GLU A 1 73 ? -13.218 0.171 -6.654 1.00 77.75 73 GLU A N 1
ATOM 604 C CA . GLU A 1 73 ? -12.596 1.407 -6.200 1.00 77.75 73 GLU A CA 1
ATOM 605 C C . GLU A 1 73 ? -12.042 2.137 -7.421 1.00 77.75 73 GLU A C 1
ATOM 607 O O . GLU A 1 73 ? -11.345 1.558 -8.260 1.00 77.75 73 GLU A O 1
ATOM 612 N N . SER A 1 74 ? -12.394 3.411 -7.572 1.00 73.75 74 SER A N 1
ATOM 613 C CA . SER A 1 74 ? -11.862 4.217 -8.665 1.00 73.75 74 SER A CA 1
ATOM 614 C C . SER A 1 74 ? -10.385 4.540 -8.425 1.00 73.75 74 SER A C 1
ATOM 616 O O . SER A 1 74 ? -9.917 4.607 -7.289 1.00 73.75 74 SER A O 1
ATOM 618 N N . LYS A 1 75 ? -9.636 4.815 -9.500 1.00 69.81 75 LYS A N 1
ATOM 619 C CA . LYS A 1 75 ? -8.202 5.151 -9.416 1.00 69.81 75 LYS A CA 1
ATOM 620 C C . LYS A 1 75 ? -7.909 6.260 -8.392 1.00 69.81 75 LYS A C 1
ATOM 622 O O . LYS A 1 75 ? -6.954 6.155 -7.632 1.00 69.81 75 LYS A O 1
ATOM 627 N N . TYR A 1 76 ? -8.729 7.312 -8.361 1.00 68.50 76 TYR A N 1
ATOM 628 C CA . TYR A 1 76 ? -8.536 8.441 -7.444 1.00 68.50 76 TYR A CA 1
ATOM 629 C C . TYR A 1 76 ? -9.067 8.174 -6.030 1.00 68.50 76 TYR A C 1
ATOM 631 O O . TYR A 1 76 ? -8.605 8.806 -5.081 1.00 68.50 76 TYR A O 1
ATOM 639 N N . GLN A 1 77 ? -10.005 7.235 -5.865 1.00 70.69 77 GLN A N 1
ATOM 640 C CA . GLN A 1 77 ? -10.403 6.747 -4.543 1.00 70.69 77 GLN A CA 1
ATOM 641 C C . GLN A 1 77 ? -9.272 5.938 -3.903 1.00 70.69 77 GLN A C 1
ATOM 643 O O . GLN A 1 77 ? -8.954 6.183 -2.744 1.00 70.69 77 GLN A O 1
ATOM 648 N N . ALA A 1 78 ? -8.583 5.087 -4.669 1.00 72.00 78 ALA A N 1
ATOM 649 C CA . ALA A 1 78 ? -7.459 4.289 -4.172 1.00 72.00 78 ALA A CA 1
ATOM 650 C C . ALA A 1 78 ? -6.348 5.143 -3.538 1.00 72.00 78 ALA A C 1
ATOM 652 O O . ALA A 1 78 ? -5.778 4.770 -2.514 1.00 72.00 78 ALA A O 1
ATOM 653 N N . PHE A 1 79 ? -6.093 6.343 -4.076 1.00 69.69 79 PHE A N 1
ATOM 654 C CA . PHE A 1 79 ? -5.112 7.277 -3.511 1.00 69.69 79 PHE A CA 1
ATOM 655 C C . PHE A 1 79 ? -5.428 7.702 -2.072 1.00 69.69 79 PHE A C 1
ATOM 657 O O . PHE A 1 79 ? -4.516 8.056 -1.331 1.00 69.69 79 PHE A O 1
ATOM 664 N N . ARG A 1 80 ? -6.696 7.650 -1.652 1.00 68.81 80 ARG A N 1
ATOM 665 C CA . ARG A 1 80 ? -7.145 8.030 -0.304 1.00 68.81 80 ARG A CA 1
ATOM 666 C C . ARG A 1 80 ? -6.754 6.990 0.743 1.00 68.81 80 ARG A C 1
ATOM 668 O O . ARG A 1 80 ? -6.427 7.354 1.869 1.00 68.81 80 ARG A O 1
ATOM 675 N N . HIS A 1 81 ? -6.708 5.718 0.359 1.00 64.38 81 HIS A N 1
ATOM 676 C CA . HIS A 1 81 ? -6.547 4.591 1.277 1.00 64.38 81 HIS A CA 1
ATOM 677 C C . HIS A 1 81 ? -5.097 4.124 1.447 1.00 64.38 81 HIS A C 1
ATOM 679 O O . HIS A 1 81 ? -4.877 2.975 1.858 1.00 64.38 81 HIS A O 1
ATOM 685 N N . ASP A 1 82 ? -4.124 5.002 1.161 1.00 69.44 82 ASP A N 1
ATOM 686 C CA . ASP A 1 82 ? -2.699 4.703 1.330 1.00 69.44 82 ASP A CA 1
ATOM 687 C C . ASP A 1 82 ? -2.442 4.062 2.704 1.00 69.44 82 ASP A C 1
ATOM 689 O O . ASP A 1 82 ? -2.968 4.496 3.732 1.00 69.44 82 ASP A O 1
ATOM 693 N N . SER A 1 83 ? -1.716 2.951 2.703 1.00 80.25 83 SER A N 1
ATOM 694 C CA . SER A 1 83 ? -1.521 2.102 3.879 1.00 80.25 83 SER A CA 1
ATOM 695 C C . SER A 1 83 ? -0.052 2.056 4.235 1.00 80.25 83 SER A C 1
ATOM 697 O O . SER A 1 83 ? 0.823 2.089 3.369 1.00 80.25 83 SER A O 1
ATOM 699 N N . ALA A 1 84 ? 0.247 1.913 5.525 1.00 87.12 84 ALA A N 1
ATOM 700 C CA . ALA A 1 84 ? 1.621 1.690 5.953 1.00 87.12 84 ALA A CA 1
ATOM 701 C C . ALA A 1 84 ? 2.165 0.340 5.445 1.00 87.12 84 ALA A C 1
ATOM 703 O O . ALA A 1 84 ? 3.376 0.207 5.261 1.00 87.12 84 ALA A O 1
ATOM 704 N N . VAL A 1 85 ? 1.292 -0.633 5.157 1.00 93.56 85 VAL A N 1
ATOM 705 C CA . VAL A 1 85 ? 1.641 -1.964 4.634 1.00 93.56 85 VAL A CA 1
ATOM 706 C C . VAL A 1 85 ? 1.305 -2.105 3.145 1.00 93.56 85 VAL A C 1
ATOM 708 O O . VAL A 1 85 ? 0.759 -1.190 2.535 1.00 93.56 85 VAL A O 1
ATOM 711 N N . CYS A 1 86 ? 1.720 -3.213 2.529 1.00 94.00 86 CYS A 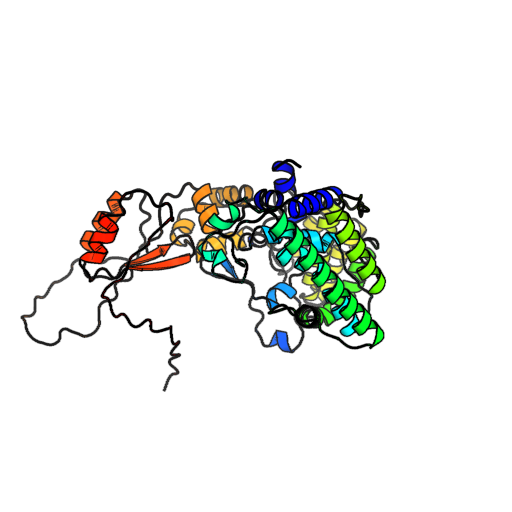N 1
ATOM 712 C CA . CYS A 1 86 ? 1.452 -3.485 1.113 1.00 94.00 86 CYS A CA 1
ATOM 713 C C . CYS A 1 86 ? -0.014 -3.884 0.927 1.00 94.00 86 CYS A C 1
ATOM 715 O O . CYS A 1 86 ? -0.569 -4.552 1.800 1.00 94.00 86 CYS A O 1
ATOM 717 N N . ASN A 1 87 ? -0.634 -3.557 -0.206 1.00 91.12 87 ASN A N 1
ATOM 718 C CA . ASN A 1 87 ? -2.019 -3.945 -0.455 1.00 91.12 87 ASN A CA 1
ATOM 719 C C . ASN A 1 87 ? -2.111 -5.177 -1.370 1.00 91.12 87 ASN A C 1
ATOM 721 O O . ASN A 1 87 ? -1.705 -5.144 -2.530 1.00 91.12 87 ASN A O 1
ATOM 725 N N . PHE A 1 88 ? -2.673 -6.280 -0.877 1.00 92.31 88 PHE A N 1
ATOM 726 C CA . PHE A 1 88 ? -2.987 -7.439 -1.708 1.00 92.31 88 PHE A CA 1
ATOM 727 C C . PHE A 1 88 ? -4.393 -7.286 -2.286 1.00 92.31 88 PHE A C 1
ATOM 729 O O . PHE A 1 88 ? -5.389 -7.398 -1.571 1.00 92.31 88 PHE A O 1
ATOM 736 N N . HIS A 1 89 ? -4.467 -7.071 -3.600 1.00 88.62 89 HIS A N 1
ATOM 737 C CA . HIS A 1 89 ? -5.726 -6.985 -4.330 1.00 88.62 89 HIS A CA 1
ATOM 738 C C . HIS A 1 89 ? -5.920 -8.232 -5.217 1.00 88.62 89 HIS A C 1
ATOM 740 O O . HIS A 1 89 ? -5.201 -8.386 -6.214 1.00 88.62 89 HIS A O 1
ATOM 746 N N . PRO A 1 90 ? -6.895 -9.114 -4.919 1.00 84.06 90 PRO A N 1
ATOM 747 C CA . PRO A 1 90 ? -7.072 -10.377 -5.645 1.00 84.06 90 PRO A CA 1
ATOM 748 C C . PRO A 1 90 ? -7.545 -10.180 -7.092 1.00 84.06 90 PRO A C 1
ATOM 750 O O . PRO A 1 90 ? -7.188 -10.964 -7.963 1.00 84.06 90 PRO A O 1
ATOM 753 N N . GLY A 1 91 ? -8.277 -9.096 -7.377 1.00 79.00 91 GLY A N 1
ATOM 754 C CA . GLY A 1 91 ? -8.695 -8.737 -8.740 1.00 79.00 91 GLY A CA 1
ATOM 755 C C . GLY A 1 91 ? -7.593 -8.183 -9.662 1.00 79.00 91 GLY A C 1
ATOM 756 O O . GLY A 1 91 ? -7.855 -7.974 -10.845 1.00 79.00 91 GLY A O 1
ATOM 757 N N . GLN A 1 92 ? -6.381 -7.930 -9.151 1.00 83.06 92 GLN A N 1
ATOM 758 C CA . GLN A 1 92 ? -5.255 -7.433 -9.954 1.00 83.06 92 GLN A CA 1
ATOM 759 C C . GLN A 1 92 ? -4.436 -8.589 -10.552 1.00 83.06 92 GLN A C 1
ATOM 761 O O . GLN A 1 92 ? -4.535 -9.738 -10.114 1.00 83.06 92 GLN A O 1
ATOM 766 N N . SER A 1 93 ? -3.589 -8.299 -11.543 1.00 81.75 93 SER A N 1
ATOM 767 C CA . SER A 1 93 ? -2.617 -9.278 -12.053 1.00 81.75 93 SER A CA 1
ATOM 768 C C . SER A 1 93 ? -1.580 -9.673 -10.984 1.00 81.75 93 SER A C 1
ATOM 770 O O . SER A 1 93 ? -1.343 -8.939 -10.026 1.00 81.75 93 SER A O 1
ATOM 772 N N . SER A 1 94 ? -0.926 -10.828 -11.142 1.00 83.50 94 SER A N 1
ATOM 773 C CA . SER A 1 94 ? 0.109 -11.342 -10.215 1.00 83.50 94 SER A CA 1
ATOM 774 C C . SER A 1 94 ? 1.328 -10.432 -10.059 1.00 83.50 94 SER A C 1
ATOM 776 O O . SER A 1 94 ? 2.027 -10.490 -9.049 1.00 83.50 94 SER A O 1
ATOM 778 N N . LYS A 1 95 ? 1.523 -9.511 -11.006 1.00 88.56 95 LYS A N 1
ATOM 779 C CA . LYS A 1 95 ? 2.555 -8.469 -10.957 1.00 88.56 95 LYS A CA 1
ATOM 780 C C . LYS A 1 95 ? 2.321 -7.461 -9.837 1.00 88.56 95 LYS A C 1
ATOM 782 O O . LYS A 1 95 ? 3.262 -6.825 -9.364 1.00 88.56 95 LYS A O 1
ATOM 787 N N . TRP A 1 96 ? 1.064 -7.308 -9.414 1.00 90.56 96 TRP A N 1
ATOM 788 C CA . TRP A 1 96 ? 0.661 -6.352 -8.389 1.00 90.56 96 TRP A CA 1
ATOM 789 C C . TRP A 1 96 ? 1.387 -6.584 -7.063 1.00 90.56 96 TRP A C 1
ATOM 791 O O . TRP A 1 96 ? 1.885 -5.636 -6.468 1.00 90.56 96 TRP A O 1
ATOM 801 N N . GLY A 1 97 ? 1.531 -7.840 -6.626 1.00 93.00 97 GLY A N 1
ATOM 802 C CA . GLY A 1 97 ? 2.226 -8.141 -5.373 1.00 93.00 97 GLY A CA 1
ATOM 803 C C . GLY A 1 97 ? 3.676 -7.649 -5.381 1.00 93.00 97 GLY A C 1
ATOM 804 O O . GLY A 1 97 ? 4.122 -6.979 -4.452 1.00 93.00 97 GLY A O 1
ATOM 805 N N . ALA A 1 98 ? 4.412 -7.915 -6.462 1.00 95.00 98 ALA A N 1
ATOM 806 C CA . ALA A 1 98 ? 5.785 -7.440 -6.603 1.00 95.00 98 ALA A CA 1
ATOM 807 C C . ALA A 1 98 ? 5.876 -5.906 -6.710 1.00 95.00 98 ALA A C 1
ATOM 809 O O . ALA A 1 98 ? 6.794 -5.309 -6.148 1.00 95.00 98 ALA A O 1
ATOM 810 N N . HIS A 1 99 ? 4.918 -5.267 -7.385 1.00 95.75 99 HIS A N 1
ATOM 811 C CA . HIS A 1 99 ? 4.811 -3.809 -7.470 1.00 95.75 99 HIS A CA 1
ATOM 812 C C . HIS A 1 99 ? 4.652 -3.165 -6.080 1.00 95.75 99 HIS A C 1
ATOM 814 O O . HIS A 1 99 ? 5.450 -2.308 -5.699 1.00 95.75 99 HIS A O 1
ATOM 820 N N . GLU A 1 100 ? 3.708 -3.652 -5.277 1.00 95.06 100 GLU A N 1
ATOM 821 C CA . GLU A 1 100 ? 3.434 -3.154 -3.922 1.00 95.06 100 GLU A CA 1
ATOM 822 C C . GLU A 1 100 ? 4.602 -3.375 -2.949 1.00 95.06 100 GLU A C 1
ATOM 824 O O . GLU A 1 100 ? 4.961 -2.498 -2.162 1.00 95.06 100 GLU A O 1
ATOM 829 N N . LEU A 1 101 ? 5.262 -4.534 -3.019 1.00 95.88 101 LEU A N 1
ATOM 830 C CA . LEU A 1 101 ? 6.474 -4.777 -2.231 1.00 95.88 101 LEU A CA 1
ATOM 831 C C . LEU A 1 101 ? 7.605 -3.829 -2.640 1.00 95.88 101 LEU A C 1
ATOM 833 O O . LEU A 1 101 ? 8.355 -3.353 -1.786 1.00 95.88 101 LEU A O 1
ATOM 837 N N . CYS A 1 102 ? 7.735 -3.546 -3.939 1.00 96.44 102 CYS A N 1
ATOM 838 C CA . CYS A 1 102 ? 8.750 -2.634 -4.446 1.00 96.44 102 CYS A CA 1
ATOM 839 C C . CYS A 1 102 ? 8.562 -1.217 -3.889 1.00 96.44 102 CYS A C 1
ATOM 841 O O . CYS A 1 102 ? 9.555 -0.592 -3.514 1.00 96.44 102 CYS A O 1
ATOM 843 N N . HIS A 1 103 ? 7.318 -0.750 -3.746 1.00 95.50 103 HIS A N 1
ATOM 844 C CA . HIS A 1 103 ? 7.005 0.514 -3.070 1.00 95.50 103 HIS A CA 1
ATOM 845 C C . HIS A 1 103 ? 7.611 0.579 -1.669 1.00 95.50 103 HIS A C 1
ATOM 847 O O . HIS A 1 103 ? 8.343 1.514 -1.339 1.00 95.50 103 HIS A O 1
ATOM 853 N N . LYS A 1 104 ? 7.399 -0.457 -0.849 1.00 93.88 104 LYS A N 1
ATOM 854 C CA . LYS A 1 104 ? 7.936 -0.493 0.523 1.00 93.88 104 LYS A CA 1
ATOM 855 C C . LYS A 1 104 ? 9.455 -0.672 0.587 1.00 93.88 104 LYS A C 1
ATOM 857 O O . LYS A 1 104 ? 10.071 -0.220 1.548 1.00 93.88 104 LYS A O 1
ATOM 862 N N . LEU A 1 105 ? 10.077 -1.296 -0.417 1.00 94.56 105 LEU A N 1
ATOM 863 C CA . LEU A 1 105 ? 11.541 -1.400 -0.523 1.00 94.56 105 LEU A CA 1
ATOM 864 C C . LEU A 1 105 ? 12.203 -0.081 -0.949 1.00 94.56 105 LEU A C 1
ATOM 866 O O . LEU A 1 105 ? 13.337 0.202 -0.552 1.00 94.56 105 LEU A O 1
ATOM 870 N N . VAL A 1 106 ? 11.523 0.724 -1.765 1.00 94.81 106 VAL A N 1
ATOM 871 C CA . VAL A 1 106 ? 11.983 2.069 -2.133 1.00 94.81 106 VAL A CA 1
ATOM 872 C C . VAL A 1 106 ? 11.789 3.031 -0.964 1.00 94.81 106 VAL A C 1
ATOM 874 O O . VAL A 1 106 ? 12.718 3.764 -0.619 1.00 94.81 106 VAL A O 1
ATOM 877 N N . GLY A 1 107 ? 10.633 2.976 -0.305 1.00 92.75 107 GLY A N 1
ATOM 878 C CA . GLY A 1 107 ? 10.237 3.948 0.707 1.00 92.75 107 GLY A CA 1
ATOM 879 C C . GLY A 1 107 ? 9.759 5.256 0.075 1.00 92.75 107 GLY A C 1
ATOM 880 O O . GLY A 1 107 ? 9.413 5.308 -1.103 1.00 92.75 107 GLY A O 1
ATOM 881 N N . TYR A 1 108 ? 9.733 6.326 0.865 1.00 93.81 108 TYR A N 1
ATOM 882 C CA . TYR A 1 108 ? 9.163 7.606 0.440 1.00 93.81 108 TYR A CA 1
ATOM 883 C C . TYR A 1 108 ? 10.012 8.795 0.900 1.00 93.81 108 TYR A C 1
ATOM 885 O O . TYR A 1 108 ? 10.812 8.680 1.831 1.00 93.81 108 TYR A O 1
ATOM 893 N N . ALA A 1 109 ? 9.837 9.954 0.263 1.00 96.69 109 ALA A N 1
ATOM 894 C CA . ALA A 1 109 ? 10.434 11.208 0.711 1.00 96.69 109 ALA A CA 1
ATOM 895 C C . ALA A 1 109 ? 9.370 12.089 1.362 1.00 96.69 109 ALA A C 1
ATOM 897 O O . ALA A 1 109 ? 8.376 12.453 0.740 1.00 96.69 109 ALA A O 1
ATOM 898 N N . TRP A 1 110 ? 9.583 12.464 2.617 1.00 96.62 110 TRP A N 1
ATOM 899 C CA . TRP A 1 110 ? 8.654 13.312 3.345 1.00 96.62 110 TRP A CA 1
ATOM 900 C C . TRP A 1 110 ? 9.389 14.271 4.277 1.00 96.62 110 TRP A C 1
ATOM 902 O O . TRP A 1 110 ? 10.359 13.912 4.950 1.00 96.62 110 TRP A O 1
ATOM 912 N N . ARG A 1 111 ? 8.884 15.502 4.330 1.00 95.06 111 ARG A N 1
ATOM 913 C CA . ARG A 1 111 ? 9.205 16.505 5.341 1.00 95.06 111 ARG A CA 1
ATOM 914 C C . ARG A 1 111 ? 7.922 17.269 5.683 1.00 95.06 111 ARG A C 1
ATOM 916 O O . ARG A 1 111 ? 7.081 17.436 4.800 1.00 95.06 111 ARG A O 1
ATOM 923 N N . PRO A 1 112 ? 7.773 17.732 6.933 1.00 94.50 112 PRO A N 1
ATOM 924 C CA . PRO A 1 112 ? 6.609 18.511 7.328 1.00 94.50 112 PRO A CA 1
ATOM 925 C C . PRO A 1 112 ? 6.602 19.879 6.634 1.00 94.50 112 PRO A C 1
ATOM 927 O O . PRO A 1 112 ? 7.656 20.509 6.520 1.00 94.50 112 PRO A O 1
ATOM 930 N N . ASN A 1 113 ? 5.413 20.374 6.282 1.00 93.75 113 ASN A N 1
ATOM 931 C CA . ASN A 1 113 ? 5.180 21.704 5.702 1.00 93.75 113 ASN A CA 1
ATOM 932 C C . ASN A 1 113 ? 5.837 21.919 4.331 1.00 93.75 113 ASN A C 1
ATOM 934 O O . ASN A 1 113 ? 6.195 23.045 3.975 1.00 93.75 113 ASN A O 1
ATOM 938 N N . GLU A 1 114 ? 6.019 20.845 3.568 1.00 96.38 114 GLU A N 1
ATOM 939 C CA . GLU A 1 114 ? 6.496 20.935 2.195 1.00 96.38 114 GLU A CA 1
ATOM 940 C C . GLU A 1 114 ? 5.369 21.284 1.226 1.00 96.38 114 GLU A C 1
ATOM 942 O O . GLU A 1 114 ? 4.179 21.072 1.472 1.00 96.38 114 GLU A O 1
ATOM 947 N N . ASN A 1 115 ? 5.762 21.853 0.089 1.00 95.75 115 ASN A N 1
ATOM 948 C CA . ASN A 1 115 ? 4.816 22.257 -0.939 1.00 95.75 115 ASN A CA 1
ATOM 949 C C . ASN A 1 115 ? 4.418 21.085 -1.857 1.00 95.75 115 ASN A C 1
ATOM 951 O O . ASN A 1 115 ? 5.035 20.017 -1.878 1.00 95.75 115 ASN A O 1
ATOM 955 N N . LEU A 1 116 ? 3.393 21.321 -2.680 1.00 96.00 116 LEU A N 1
ATOM 956 C CA . LEU A 1 116 ? 2.886 20.339 -3.637 1.00 96.00 116 LEU A CA 1
ATOM 957 C C . LEU A 1 116 ? 3.958 19.841 -4.618 1.00 96.00 116 LEU A C 1
ATOM 959 O O . LEU A 1 116 ? 3.933 18.671 -4.989 1.00 96.00 116 LEU A O 1
ATOM 963 N N . LEU A 1 117 ? 4.908 20.692 -5.026 1.00 97.94 117 LEU A N 1
ATOM 964 C CA . LEU A 1 117 ? 5.991 20.288 -5.926 1.00 97.94 117 LEU A CA 1
ATOM 965 C C . LEU A 1 117 ? 6.879 19.226 -5.267 1.00 97.94 117 LEU A C 1
ATOM 967 O O . LEU A 1 117 ? 7.151 18.207 -5.895 1.00 97.94 117 LEU A O 1
ATOM 971 N N . PHE A 1 118 ? 7.294 19.426 -4.013 1.00 98.25 118 PHE A N 1
ATOM 972 C CA . PHE A 1 118 ? 8.095 18.441 -3.284 1.00 98.25 118 PHE A CA 1
ATOM 973 C C . PHE A 1 118 ? 7.362 17.102 -3.174 1.00 98.25 118 PHE A C 1
ATOM 975 O O . PHE A 1 118 ? 7.929 16.073 -3.531 1.00 98.25 118 PHE A O 1
ATOM 982 N N . HIS A 1 119 ? 6.097 17.110 -2.741 1.00 97.38 119 HIS A N 1
ATOM 983 C CA . HIS A 1 119 ? 5.323 15.874 -2.610 1.00 97.38 119 HIS A CA 1
ATOM 984 C C . HIS A 1 119 ? 5.080 15.195 -3.963 1.00 97.38 119 HIS A C 1
ATOM 986 O O . HIS A 1 119 ? 5.211 13.978 -4.048 1.00 97.38 119 HIS A O 1
ATOM 992 N N . THR A 1 120 ? 4.866 15.968 -5.033 1.00 97.75 120 THR A N 1
ATOM 993 C CA . THR A 1 120 ? 4.749 15.431 -6.400 1.00 97.75 120 THR A CA 1
ATOM 994 C C . THR A 1 120 ? 6.037 14.740 -6.832 1.00 97.75 120 THR A C 1
ATOM 996 O O . THR A 1 120 ? 5.997 13.629 -7.349 1.00 97.75 120 THR A O 1
ATOM 999 N N . LEU A 1 121 ? 7.199 15.356 -6.594 1.00 98.62 121 LEU A N 1
ATOM 1000 C CA . LEU A 1 121 ? 8.484 14.735 -6.917 1.00 98.62 121 LEU A CA 1
ATOM 1001 C C . LEU A 1 121 ? 8.766 13.515 -6.034 1.00 98.62 121 LEU A C 1
ATOM 1003 O O . LEU A 1 121 ? 9.329 12.541 -6.526 1.00 98.62 121 LEU A O 1
ATOM 1007 N N . ALA A 1 122 ? 8.359 13.533 -4.763 1.00 98.12 122 ALA A N 1
ATOM 1008 C CA . ALA A 1 122 ? 8.487 12.392 -3.860 1.00 98.12 122 ALA A CA 1
ATOM 1009 C C . ALA A 1 122 ? 7.658 11.194 -4.341 1.00 98.12 122 ALA A C 1
ATOM 1011 O O . ALA A 1 122 ? 8.211 10.107 -4.504 1.00 98.12 122 ALA A O 1
ATOM 1012 N N . ALA A 1 123 ? 6.374 11.415 -4.638 1.00 97.12 123 ALA A N 1
ATOM 1013 C CA . ALA A 1 123 ? 5.470 10.403 -5.175 1.00 97.12 123 ALA A CA 1
ATOM 1014 C C . ALA A 1 123 ? 5.947 9.868 -6.521 1.00 97.12 123 ALA A C 1
ATOM 1016 O O . ALA A 1 123 ? 6.039 8.657 -6.702 1.00 97.12 123 ALA A O 1
ATOM 1017 N N . TRP A 1 124 ? 6.354 10.757 -7.430 1.00 98.19 124 TRP A N 1
ATOM 1018 C CA . TRP A 1 124 ? 6.888 10.342 -8.721 1.00 98.19 124 TRP A CA 1
ATOM 1019 C C . TRP A 1 124 ? 8.138 9.477 -8.537 1.00 98.19 124 TRP A C 1
ATOM 1021 O O . TRP A 1 124 ? 8.210 8.379 -9.075 1.00 98.19 124 TRP A O 1
ATOM 1031 N N . THR A 1 125 ? 9.098 9.909 -7.717 1.00 98.62 125 THR A N 1
ATOM 1032 C CA . THR A 1 125 ? 10.332 9.143 -7.491 1.00 98.62 125 THR A CA 1
ATOM 1033 C C . THR A 1 125 ? 10.054 7.769 -6.872 1.00 98.62 125 THR A C 1
ATOM 1035 O O . THR A 1 125 ? 10.681 6.793 -7.283 1.00 98.62 125 THR A O 1
ATOM 1038 N N . ALA A 1 126 ? 9.121 7.675 -5.918 1.00 97.19 126 ALA A N 1
ATOM 1039 C CA . ALA A 1 126 ? 8.751 6.414 -5.274 1.00 97.19 126 ALA A CA 1
ATOM 1040 C C . ALA A 1 126 ? 8.077 5.423 -6.245 1.00 97.19 126 ALA A C 1
ATOM 1042 O O . ALA A 1 126 ? 8.346 4.227 -6.172 1.00 97.19 126 ALA A O 1
ATOM 1043 N N . GLU A 1 127 ? 7.285 5.924 -7.198 1.00 97.19 127 GLU A N 1
ATOM 1044 C CA . GLU A 1 127 ? 6.517 5.132 -8.171 1.00 97.19 127 GLU A CA 1
ATOM 1045 C C . GLU A 1 127 ? 7.359 4.590 -9.339 1.00 97.19 127 GLU A C 1
ATOM 1047 O O . GLU A 1 127 ? 7.063 3.529 -9.890 1.00 97.19 127 GLU A O 1
ATOM 1052 N N . VAL A 1 128 ? 8.436 5.283 -9.732 1.00 98.12 128 VAL A N 1
ATOM 1053 C CA . VAL A 1 128 ? 9.174 4.953 -10.967 1.00 98.12 128 VAL A CA 1
ATOM 1054 C C . VAL A 1 128 ? 9.663 3.502 -10.994 1.00 98.12 128 VAL A C 1
ATOM 1056 O O . VAL A 1 128 ? 9.515 2.831 -12.014 1.00 98.12 128 VAL A O 1
ATOM 1059 N N . LEU A 1 129 ? 10.254 2.998 -9.906 1.00 98.00 129 LEU A N 1
ATOM 1060 C CA . LEU A 1 129 ? 10.779 1.628 -9.885 1.00 98.00 129 LEU A CA 1
ATOM 1061 C C . LEU A 1 129 ? 9.674 0.556 -9.826 1.00 98.00 129 LEU A C 1
ATOM 1063 O O . LEU A 1 129 ? 9.754 -0.388 -10.612 1.00 98.00 129 LEU A O 1
ATOM 1067 N N . PRO A 1 130 ? 8.628 0.684 -8.990 1.00 97.31 130 PRO A N 1
ATOM 1068 C CA . PRO A 1 130 ? 7.436 -0.163 -9.071 1.00 97.31 130 PRO A CA 1
ATOM 1069 C C . PRO A 1 130 ? 6.826 -0.249 -10.480 1.00 97.31 130 PRO A C 1
ATOM 1071 O O . PRO A 1 130 ? 6.452 -1.338 -10.922 1.00 97.31 130 PRO A O 1
ATOM 1074 N N . VAL A 1 131 ? 6.780 0.856 -11.233 1.00 96.56 131 VAL A N 1
ATOM 1075 C CA . VAL A 1 131 ? 6.312 0.869 -12.635 1.00 96.56 131 VAL A CA 1
ATOM 1076 C C . VAL A 1 131 ? 7.280 0.138 -13.561 1.00 96.56 131 VAL A C 1
ATOM 1078 O O . VAL A 1 131 ? 6.846 -0.625 -14.427 1.00 96.56 131 VAL A O 1
ATOM 1081 N N . VAL A 1 132 ? 8.591 0.319 -13.371 1.00 97.00 132 VAL A N 1
ATOM 1082 C CA . VAL A 1 132 ? 9.621 -0.429 -14.114 1.00 97.00 132 VAL A CA 1
ATOM 1083 C C . VAL A 1 132 ? 9.457 -1.933 -13.902 1.00 97.00 132 VAL A C 1
ATOM 1085 O O . VAL A 1 132 ? 9.506 -2.702 -14.864 1.00 97.00 132 VAL A O 1
ATOM 1088 N N . VAL A 1 133 ? 9.217 -2.357 -12.659 1.00 95.06 133 VAL A N 1
ATOM 1089 C CA . VAL A 1 133 ? 8.922 -3.754 -12.326 1.00 95.06 133 VAL A CA 1
ATOM 1090 C C . VAL A 1 133 ? 7.674 -4.215 -13.073 1.00 95.06 133 VAL A C 1
ATOM 1092 O O . VAL A 1 133 ? 7.752 -5.180 -13.828 1.00 95.06 133 VAL A O 1
ATOM 1095 N N . TYR A 1 134 ? 6.562 -3.494 -12.934 1.00 92.56 134 TYR A N 1
ATOM 1096 C CA . TYR A 1 134 ? 5.264 -3.909 -13.465 1.00 92.56 134 TYR A CA 1
ATOM 1097 C C . TYR A 1 134 ? 5.238 -4.039 -14.997 1.00 92.56 134 TYR A C 1
ATOM 1099 O O . TYR A 1 134 ? 4.775 -5.049 -15.527 1.00 92.56 134 TYR A O 1
ATOM 1107 N N . TYR A 1 135 ? 5.733 -3.028 -15.718 1.00 90.56 135 TYR A N 1
ATOM 1108 C CA . TYR A 1 135 ? 5.621 -2.961 -17.182 1.00 90.56 135 TYR A CA 1
ATOM 1109 C C . TYR A 1 135 ? 6.820 -3.539 -17.927 1.00 90.56 135 TYR A C 1
ATOM 1111 O O . TYR A 1 135 ? 6.720 -3.779 -19.132 1.00 90.56 135 TYR A O 1
ATOM 1119 N N . PHE A 1 136 ? 7.954 -3.743 -17.246 1.00 92.06 136 PHE A N 1
ATOM 1120 C CA . PHE A 1 136 ? 9.165 -4.210 -17.905 1.00 92.06 136 PHE A CA 1
ATOM 1121 C C . PHE A 1 136 ? 9.770 -5.438 -17.251 1.00 92.06 136 PHE A C 1
ATOM 1123 O O . PHE A 1 136 ? 9.828 -6.497 -17.869 1.00 92.06 136 PHE A O 1
ATOM 1130 N N . TRP A 1 137 ? 10.264 -5.321 -16.026 1.00 92.31 137 TRP A N 1
ATOM 1131 C CA . TRP A 1 137 ? 11.114 -6.369 -15.471 1.00 92.31 137 TRP A CA 1
ATOM 1132 C C . TRP A 1 137 ? 10.359 -7.627 -15.053 1.00 92.31 137 TRP A C 1
ATOM 1134 O O . TRP A 1 137 ? 10.941 -8.705 -15.088 1.00 92.31 137 TRP A O 1
ATOM 1144 N N . ASP A 1 138 ? 9.072 -7.531 -14.741 1.00 87.88 138 ASP A N 1
ATOM 1145 C CA . ASP A 1 138 ? 8.247 -8.706 -14.475 1.00 87.88 138 ASP A CA 1
ATOM 1146 C C . ASP A 1 138 ? 7.787 -9.406 -15.771 1.00 87.88 138 ASP A C 1
ATOM 1148 O O . ASP A 1 138 ? 7.426 -10.581 -15.773 1.00 87.88 138 ASP A O 1
ATOM 1152 N N . GLU A 1 139 ? 7.899 -8.731 -16.921 1.00 84.88 139 GLU A N 1
ATOM 1153 C CA . GLU A 1 139 ? 7.597 -9.303 -18.239 1.00 84.88 139 GLU A CA 1
ATOM 1154 C C . GLU A 1 139 ? 8.720 -10.199 -18.784 1.00 84.88 139 GLU A C 1
ATOM 1156 O O . GLU A 1 139 ? 8.497 -10.961 -19.720 1.00 84.88 139 GLU A O 1
ATOM 1161 N N . ILE A 1 140 ? 9.922 -10.165 -18.197 1.00 84.31 140 ILE A N 1
ATOM 1162 C CA . ILE A 1 140 ? 11.121 -10.812 -18.766 1.00 84.31 140 ILE A CA 1
ATOM 1163 C C . ILE A 1 140 ? 11.039 -12.341 -18.851 1.00 84.31 140 ILE A C 1
ATOM 1165 O O . ILE A 1 140 ? 11.726 -12.944 -19.675 1.00 84.31 140 ILE A O 1
ATOM 1169 N N . ASP A 1 141 ? 10.235 -12.951 -17.978 1.00 81.00 141 ASP A N 1
ATOM 1170 C CA . ASP A 1 141 ? 10.009 -14.399 -17.891 1.00 81.00 141 ASP A CA 1
ATOM 1171 C C . ASP A 1 141 ? 8.572 -14.777 -18.305 1.00 81.00 141 ASP A C 1
ATOM 1173 O O . ASP A 1 141 ? 8.146 -15.915 -18.122 1.00 81.00 141 ASP A O 1
ATOM 1177 N N . SER A 1 142 ? 7.825 -13.818 -18.862 1.00 73.38 142 SER A N 1
ATOM 1178 C CA . SER A 1 142 ? 6.406 -13.945 -19.194 1.00 73.38 142 SER A CA 1
ATOM 1179 C C . SER A 1 142 ? 6.169 -14.282 -20.652 1.00 73.38 142 SER A C 1
ATOM 1181 O O . SER A 1 142 ? 6.684 -13.595 -21.535 1.00 73.38 142 SER A O 1
ATOM 1183 N N . TYR A 1 143 ? 5.274 -15.229 -20.925 1.00 67.38 143 TYR A N 1
ATOM 1184 C CA . TYR A 1 143 ? 4.714 -15.386 -22.261 1.00 67.38 143 TYR A CA 1
ATOM 1185 C C . TYR A 1 143 ? 3.250 -14.948 -22.294 1.00 67.38 143 TYR A C 1
ATOM 1187 O O . TYR A 1 143 ? 2.444 -15.334 -21.453 1.00 67.38 143 TYR A O 1
ATOM 1195 N N . LYS A 1 144 ? 2.886 -14.139 -23.290 1.00 70.88 144 LYS A N 1
ATOM 1196 C CA . LYS A 1 144 ? 1.492 -13.738 -23.514 1.00 70.88 144 LYS A CA 1
ATOM 1197 C C . LYS A 1 144 ? 0.790 -14.781 -24.390 1.00 70.88 144 LYS A C 1
ATOM 1199 O O . LYS A 1 144 ? 1.345 -15.215 -25.402 1.00 70.88 144 LYS A O 1
ATOM 1204 N N . CYS A 1 145 ? -0.441 -15.166 -24.047 1.00 71.50 145 CYS A N 1
ATOM 1205 C CA . CYS A 1 145 ? -1.267 -16.012 -24.921 1.00 71.50 145 CYS A CA 1
ATOM 1206 C C . CYS A 1 145 ? -1.530 -15.321 -26.278 1.00 71.50 145 CYS A C 1
ATOM 1208 O O . CYS A 1 145 ? -1.308 -14.117 -26.406 1.00 71.50 145 CYS A O 1
ATOM 1210 N N . ASP A 1 146 ? -1.991 -16.049 -27.305 1.00 71.38 146 ASP A N 1
ATOM 1211 C CA . ASP A 1 146 ? -2.197 -15.481 -28.655 1.00 71.38 146 ASP A CA 1
ATOM 1212 C C . ASP A 1 146 ? -3.112 -14.246 -28.658 1.00 71.38 146 ASP A C 1
ATOM 1214 O O . ASP A 1 146 ? -2.821 -13.266 -29.343 1.00 71.38 146 ASP A O 1
ATOM 1218 N N . VAL A 1 147 ? -4.160 -14.255 -27.827 1.00 69.75 147 VAL A N 1
ATOM 1219 C CA . VAL A 1 147 ? -5.077 -13.116 -27.654 1.00 69.75 147 VAL A CA 1
ATOM 1220 C C . VAL A 1 147 ? -4.313 -11.887 -27.160 1.00 69.75 147 VAL A C 1
ATOM 1222 O O . VAL A 1 147 ? -4.350 -10.832 -27.785 1.00 69.75 147 VAL A O 1
ATOM 1225 N N . HIS A 1 148 ? -3.543 -12.026 -26.079 1.00 73.00 148 HIS A N 1
ATOM 1226 C CA . HIS A 1 148 ? -2.798 -10.910 -25.494 1.00 73.00 148 HIS A CA 1
ATOM 1227 C C . HIS A 1 148 ? -1.509 -10.557 -26.245 1.00 73.00 148 HIS A C 1
ATOM 1229 O O . HIS A 1 148 ? -0.967 -9.479 -26.023 1.00 73.00 148 HIS A O 1
ATOM 1235 N N . ARG A 1 149 ? -1.016 -11.413 -27.150 1.00 68.75 149 ARG A N 1
ATOM 1236 C CA . ARG A 1 149 ? 0.049 -11.059 -28.105 1.00 68.75 149 ARG A CA 1
ATOM 1237 C C . ARG A 1 149 ? -0.446 -10.118 -29.198 1.00 68.75 149 ARG A C 1
ATOM 1239 O O . ARG A 1 149 ? 0.333 -9.294 -29.669 1.00 68.75 149 ARG A O 1
ATOM 1246 N N . ALA A 1 150 ? -1.716 -10.225 -29.591 1.00 60.38 150 ALA A N 1
ATOM 1247 C CA . ALA A 1 150 ? -2.327 -9.331 -30.574 1.00 60.38 150 ALA A CA 1
ATOM 1248 C C . ALA A 1 150 ? -2.594 -7.918 -30.018 1.00 60.38 150 ALA A C 1
ATOM 1250 O O . ALA A 1 150 ? -2.810 -6.983 -30.790 1.00 60.38 150 ALA A O 1
ATOM 1251 N N . HIS A 1 151 ? -2.543 -7.746 -28.694 1.00 58.50 151 HIS A N 1
ATOM 1252 C CA . HIS A 1 151 ? -2.690 -6.460 -28.021 1.00 58.50 151 HIS A CA 1
ATOM 1253 C C . HIS A 1 151 ? -1.331 -5.920 -27.553 1.00 58.50 151 HIS A C 1
ATOM 1255 O O . HIS A 1 151 ? -0.484 -6.645 -27.036 1.00 58.50 151 HIS A O 1
ATOM 1261 N N . THR A 1 152 ? -1.111 -4.616 -27.722 1.00 50.19 152 THR A N 1
ATOM 1262 C CA . THR A 1 152 ? 0.147 -3.958 -27.326 1.00 50.19 152 THR A CA 1
ATOM 1263 C C . THR A 1 152 ? 0.286 -3.804 -25.812 1.00 50.19 152 THR A C 1
ATOM 1265 O O . THR A 1 152 ? 1.404 -3.722 -25.307 1.00 50.19 152 THR A O 1
ATOM 1268 N N . MET A 1 153 ? -0.824 -3.804 -25.072 1.00 50.69 153 MET A N 1
ATOM 1269 C CA . MET A 1 153 ? -0.823 -3.700 -23.615 1.00 50.69 153 MET A CA 1
ATOM 1270 C C . MET A 1 153 ? -0.854 -5.083 -22.966 1.00 50.69 153 MET A C 1
ATOM 1272 O O . MET A 1 153 ? -1.569 -5.984 -23.402 1.00 50.69 153 MET A O 1
ATOM 1276 N N . SER A 1 154 ? -0.053 -5.263 -21.917 1.00 51.91 154 SER A N 1
ATOM 1277 C CA . SER A 1 154 ? -0.219 -6.404 -21.016 1.00 51.91 154 SER A CA 1
ATOM 1278 C C . SER A 1 154 ? -1.593 -6.329 -20.347 1.00 51.91 154 SER A C 1
ATOM 1280 O O . SER A 1 154 ? -2.042 -5.220 -20.048 1.00 51.91 154 SER A O 1
ATOM 1282 N N . PRO A 1 155 ? -2.269 -7.468 -20.124 1.00 52.88 155 PRO A N 1
ATOM 1283 C CA . PRO A 1 155 ? -3.560 -7.449 -19.458 1.00 52.88 155 PRO A CA 1
ATOM 1284 C C . PRO A 1 155 ? -3.411 -6.822 -18.069 1.00 52.88 155 PRO A C 1
ATOM 1286 O O . PRO A 1 155 ? -2.529 -7.201 -17.295 1.00 52.88 155 PRO A O 1
ATOM 1289 N N . THR A 1 156 ? -4.248 -5.822 -17.791 1.00 55.28 156 THR A N 1
ATOM 1290 C CA . THR A 1 156 ? -4.368 -5.192 -16.470 1.00 55.28 156 THR A CA 1
ATOM 1291 C C . THR A 1 156 ? -5.059 -6.133 -15.481 1.00 55.28 156 THR A C 1
ATOM 1293 O O . THR A 1 156 ? -4.758 -6.106 -14.291 1.00 55.28 156 THR A O 1
ATOM 1296 N N . SER A 1 157 ? -5.931 -7.014 -15.980 1.00 61.44 157 SER A N 1
ATOM 1297 C CA . SER A 1 157 ? -6.612 -8.069 -15.229 1.00 61.44 157 SER A CA 1
ATOM 1298 C C . SER A 1 157 ? -5.856 -9.403 -15.258 1.00 61.44 157 SER A C 1
ATOM 1300 O O . SER A 1 157 ? -5.047 -9.682 -16.147 1.00 61.44 157 SER A O 1
ATOM 1302 N N . TYR A 1 158 ? -6.123 -10.254 -14.266 1.00 59.72 158 TYR A N 1
ATOM 1303 C CA . TYR A 1 158 ? -5.603 -11.620 -14.225 1.00 59.72 158 TYR A CA 1
ATOM 1304 C C . TYR A 1 158 ? -6.068 -12.429 -15.452 1.00 59.72 158 TYR A C 1
ATOM 1306 O O . TYR A 1 158 ? -7.258 -12.486 -15.755 1.00 59.72 158 TYR A O 1
ATOM 1314 N N . CYS A 1 159 ? -5.134 -13.085 -16.149 1.00 69.56 159 CYS A N 1
ATOM 1315 C CA . CYS A 1 159 ? -5.429 -13.986 -17.266 1.00 69.56 159 CYS A CA 1
ATOM 1316 C C . CYS A 1 159 ? -4.760 -15.341 -17.036 1.00 69.56 159 CYS A C 1
ATOM 1318 O O . CYS A 1 159 ? -3.544 -15.463 -17.176 1.00 69.56 159 CYS A O 1
ATOM 1320 N N . VAL A 1 160 ? -5.564 -16.369 -16.755 1.00 68.06 160 VAL A N 1
ATOM 1321 C CA . VAL A 1 160 ? -5.098 -17.738 -16.468 1.00 68.06 160 VAL A CA 1
ATOM 1322 C C . VAL A 1 160 ? -4.117 -18.243 -17.535 1.00 68.06 160 VAL A C 1
ATOM 1324 O O . VAL A 1 160 ? -3.053 -18.751 -17.193 1.00 68.06 160 VAL A O 1
ATOM 1327 N N . SER A 1 161 ? -4.421 -18.047 -18.823 1.00 68.31 161 SER A N 1
ATOM 1328 C CA . SER A 1 161 ? -3.577 -18.526 -19.926 1.00 68.31 161 SER A CA 1
ATOM 1329 C C . SER A 1 161 ? -2.238 -17.787 -20.023 1.00 68.31 161 SER A C 1
ATOM 1331 O O . SER A 1 161 ? -1.228 -18.411 -20.314 1.00 68.31 161 SER A O 1
ATOM 1333 N N . CYS A 1 162 ? -2.192 -16.473 -19.772 1.00 68.62 162 CYS A N 1
ATOM 1334 C CA . CYS A 1 162 ? -0.922 -15.729 -19.729 1.00 68.62 162 CYS A CA 1
ATOM 1335 C C . CYS A 1 162 ? -0.079 -16.095 -18.503 1.00 68.62 162 CYS A C 1
ATOM 1337 O O . CYS A 1 162 ? 1.143 -16.047 -18.556 1.00 68.62 162 CYS A O 1
ATOM 1339 N N . GLU A 1 163 ? -0.729 -16.457 -17.401 1.00 67.38 163 GLU A N 1
ATOM 1340 C CA . GLU A 1 163 ? -0.062 -16.838 -16.155 1.00 67.38 163 GLU A CA 1
ATOM 1341 C C . GLU A 1 163 ? 0.455 -18.287 -16.185 1.00 67.38 163 GLU A C 1
ATOM 1343 O O . GLU A 1 163 ? 1.349 -18.639 -15.421 1.00 67.38 163 GLU A O 1
ATOM 1348 N N . ALA A 1 164 ? -0.067 -19.126 -17.087 1.00 63.50 164 ALA A N 1
ATOM 1349 C CA . ALA A 1 164 ? 0.319 -20.529 -17.232 1.00 63.50 164 ALA A CA 1
ATOM 1350 C C . ALA A 1 164 ? 1.520 -20.771 -18.170 1.00 63.50 164 ALA A C 1
ATOM 1352 O O . ALA A 1 164 ? 2.068 -21.874 -18.166 1.00 63.50 164 ALA A O 1
ATOM 1353 N N . ILE A 1 165 ? 1.930 -19.790 -18.988 1.00 59.97 165 ILE A N 1
ATOM 1354 C CA . ILE A 1 165 ? 2.944 -19.995 -20.036 1.00 59.97 165 ILE A CA 1
ATOM 1355 C C . ILE A 1 165 ? 4.268 -19.313 -19.664 1.00 59.97 165 ILE A C 1
ATOM 1357 O O . ILE A 1 165 ? 4.338 -18.097 -19.492 1.00 59.97 165 ILE A O 1
ATOM 1361 N N . SER A 1 166 ? 5.351 -20.094 -19.624 1.00 56.53 166 SER A N 1
ATOM 1362 C CA . SER A 1 166 ? 6.708 -19.615 -19.335 1.00 56.53 166 SER A CA 1
ATOM 1363 C C . SER A 1 166 ? 7.705 -20.061 -20.414 1.00 56.53 166 SER A C 1
ATOM 1365 O O . SER A 1 166 ? 8.520 -20.952 -20.185 1.00 56.53 166 SER A O 1
ATOM 1367 N N . GLU A 1 167 ? 7.660 -19.466 -21.607 1.00 57.06 167 GLU A N 1
ATOM 1368 C CA . GLU A 1 167 ? 8.679 -19.700 -22.643 1.00 57.06 167 GLU A CA 1
ATOM 1369 C C . GLU A 1 167 ? 9.103 -18.383 -23.307 1.00 57.06 167 GLU A C 1
ATOM 1371 O O . GLU A 1 167 ? 8.508 -17.937 -24.285 1.00 57.06 167 GLU A O 1
ATOM 1376 N N . VAL A 1 168 ? 10.152 -17.741 -22.780 1.00 62.06 168 VAL A N 1
ATOM 1377 C CA . VAL A 1 168 ? 10.715 -16.498 -23.343 1.00 62.06 168 VAL A CA 1
ATOM 1378 C C . VAL A 1 168 ? 12.135 -16.734 -23.846 1.00 62.06 168 VAL A C 1
ATOM 1380 O O . VAL A 1 168 ? 12.944 -17.408 -23.203 1.00 62.06 168 VAL A O 1
ATOM 1383 N N . THR A 1 169 ? 12.467 -16.164 -25.007 1.00 60.88 169 THR A N 1
ATOM 1384 C CA . THR A 1 169 ? 13.828 -16.235 -25.554 1.00 60.88 169 THR A CA 1
ATOM 1385 C C . THR A 1 169 ? 14.788 -15.306 -24.798 1.00 60.88 169 THR A C 1
ATOM 1387 O O . THR A 1 169 ? 14.395 -14.268 -24.260 1.00 60.88 169 THR A O 1
ATOM 1390 N N . LYS A 1 170 ? 16.088 -15.635 -24.791 1.00 68.12 170 LYS A N 1
ATOM 1391 C CA . LYS A 1 170 ? 17.122 -14.797 -24.152 1.00 68.12 170 LYS A CA 1
ATOM 1392 C C . LYS A 1 170 ? 17.210 -13.384 -24.745 1.00 68.12 170 LYS A C 1
ATOM 1394 O O . LYS A 1 170 ? 17.506 -12.447 -24.013 1.00 68.12 170 LYS A O 1
ATOM 1399 N N . GLU A 1 171 ? 16.964 -13.233 -26.045 1.00 65.44 171 GLU A N 1
ATOM 1400 C CA . GLU A 1 171 ? 17.051 -11.945 -26.744 1.00 65.44 171 GLU A CA 1
ATOM 1401 C C . GLU A 1 171 ? 15.922 -10.997 -26.318 1.00 65.44 171 GLU A C 1
ATOM 1403 O O . GLU A 1 171 ? 16.186 -9.852 -25.948 1.00 65.44 171 GLU A O 1
ATOM 1408 N N . THR A 1 172 ? 14.686 -11.503 -26.252 1.00 76.38 172 THR A N 1
ATOM 1409 C CA . THR A 1 172 ? 13.524 -10.757 -25.743 1.00 76.38 172 THR A CA 1
ATOM 1410 C C . THR A 1 172 ? 13.737 -10.316 -24.293 1.00 76.38 172 THR A C 1
ATOM 1412 O O . THR A 1 172 ? 13.469 -9.167 -23.946 1.00 76.38 172 THR A O 1
ATOM 1415 N N . ARG A 1 173 ? 14.312 -11.190 -23.456 1.00 84.00 173 ARG A N 1
ATOM 1416 C CA . ARG A 1 173 ? 14.676 -10.853 -22.073 1.00 84.00 173 ARG A CA 1
ATOM 1417 C C . ARG A 1 173 ? 15.653 -9.677 -21.996 1.00 84.00 173 ARG A C 1
ATOM 1419 O O . ARG A 1 173 ? 15.423 -8.750 -21.226 1.00 84.00 173 ARG A O 1
ATOM 1426 N N . SER A 1 174 ? 16.736 -9.693 -22.776 1.00 86.00 174 SER A N 1
ATOM 1427 C CA . SER A 1 174 ? 17.724 -8.602 -22.776 1.00 86.00 174 SER A CA 1
ATOM 1428 C C . SER A 1 174 ? 17.128 -7.268 -23.230 1.00 86.00 174 SER A C 1
ATOM 1430 O O . SER A 1 174 ? 17.416 -6.242 -22.617 1.00 86.00 174 SER A O 1
ATOM 1432 N N . GLN A 1 175 ? 16.272 -7.277 -24.256 1.00 87.25 175 GLN A N 1
ATOM 1433 C CA . GLN A 1 175 ? 15.581 -6.072 -24.730 1.00 87.25 175 GLN A CA 1
ATOM 1434 C C . GLN A 1 175 ? 14.665 -5.486 -23.652 1.00 87.25 175 GLN A C 1
ATOM 1436 O O . GLN A 1 175 ? 14.705 -4.285 -23.395 1.00 87.25 175 GLN A O 1
ATOM 1441 N N . GLN A 1 176 ? 13.889 -6.335 -22.978 1.00 87.56 176 GLN A N 1
ATOM 1442 C CA . GLN A 1 176 ? 12.964 -5.904 -21.935 1.00 87.56 176 GLN A CA 1
ATOM 1443 C C . GLN A 1 176 ? 13.692 -5.330 -20.708 1.00 87.56 176 GLN A C 1
ATOM 1445 O O . GLN A 1 176 ? 13.264 -4.327 -20.135 1.00 87.56 176 GLN A O 1
ATOM 1450 N N . LEU A 1 177 ? 14.826 -5.929 -20.332 1.00 90.88 177 LEU A N 1
ATOM 1451 C CA . LEU A 1 177 ? 15.686 -5.405 -19.272 1.00 90.88 177 LEU A CA 1
ATOM 1452 C C . LEU A 1 177 ? 16.240 -4.023 -19.618 1.00 90.88 177 LEU A C 1
ATOM 1454 O O . LEU A 1 177 ? 16.164 -3.118 -18.785 1.00 90.88 177 LEU A O 1
ATOM 1458 N N . GLN A 1 178 ? 16.761 -3.857 -20.837 1.00 93.81 178 GLN A N 1
ATOM 1459 C CA . GLN A 1 178 ? 17.283 -2.573 -21.301 1.00 93.81 178 GLN A CA 1
ATOM 1460 C C . GLN A 1 178 ? 16.181 -1.510 -21.346 1.00 93.81 178 GLN A C 1
ATOM 1462 O O . GLN A 1 178 ? 16.382 -0.418 -20.826 1.00 93.81 178 GLN A O 1
ATOM 1467 N N . ALA A 1 179 ? 14.998 -1.847 -21.866 1.00 93.38 179 ALA A N 1
ATOM 1468 C CA . ALA A 1 179 ? 13.857 -0.935 -21.902 1.00 93.38 179 ALA A CA 1
ATOM 1469 C C . ALA A 1 179 ? 13.449 -0.452 -20.498 1.00 93.38 179 ALA A C 1
ATOM 1471 O O . ALA A 1 179 ? 13.185 0.735 -20.311 1.00 93.38 179 ALA A O 1
ATOM 1472 N N . GLY A 1 180 ? 13.463 -1.340 -19.495 1.00 95.25 180 GLY A N 1
ATOM 1473 C CA . GLY A 1 180 ? 13.210 -0.955 -18.104 1.00 95.25 180 GLY A CA 1
ATOM 1474 C C . GLY A 1 180 ? 14.268 0.003 -17.543 1.00 95.25 180 GLY A C 1
ATOM 1475 O O . GLY A 1 180 ? 13.922 0.978 -16.877 1.00 95.25 180 GLY A O 1
ATOM 1476 N N . TRP A 1 181 ? 15.551 -0.211 -17.857 1.00 97.00 181 TRP A N 1
ATOM 1477 C CA . TRP A 1 181 ? 16.625 0.715 -17.474 1.00 97.00 181 TRP A CA 1
ATOM 1478 C C . TRP A 1 181 ? 16.526 2.069 -18.180 1.00 97.00 181 TRP A C 1
ATOM 1480 O O . TRP A 1 181 ? 16.739 3.104 -17.546 1.00 97.00 181 TRP A O 1
ATOM 1490 N N . ASP A 1 182 ? 16.196 2.078 -19.469 1.00 97.25 182 ASP A N 1
ATOM 1491 C CA . ASP A 1 182 ? 16.030 3.304 -20.249 1.00 97.25 182 ASP A CA 1
ATOM 1492 C C . ASP A 1 182 ? 14.856 4.130 -19.711 1.00 97.25 182 ASP A C 1
ATOM 1494 O O . ASP A 1 182 ? 14.996 5.340 -19.504 1.00 97.25 182 ASP A O 1
ATOM 1498 N N . PHE A 1 183 ? 13.729 3.477 -19.400 1.00 97.62 183 PHE A N 1
ATOM 1499 C CA . PHE A 1 183 ? 12.583 4.113 -18.753 1.00 97.62 183 PHE A CA 1
ATOM 1500 C C . PHE A 1 183 ? 12.972 4.690 -17.387 1.00 97.62 183 PHE A C 1
ATOM 1502 O O . PHE A 1 183 ? 12.793 5.887 -17.166 1.00 97.62 183 PHE A O 1
ATOM 1509 N N . LEU A 1 184 ? 13.568 3.877 -16.503 1.00 98.31 184 LEU A N 1
ATOM 1510 C CA . LEU A 1 184 ? 14.010 4.299 -15.169 1.00 98.31 184 LEU A CA 1
ATOM 1511 C C . LEU A 1 184 ? 14.904 5.542 -15.242 1.00 98.31 184 LEU A C 1
ATOM 1513 O O . LEU A 1 184 ? 14.647 6.541 -14.574 1.00 98.31 184 LEU A O 1
ATOM 1517 N N . ASN A 1 185 ? 15.943 5.504 -16.078 1.00 98.50 185 ASN A N 1
ATOM 1518 C CA . ASN A 1 185 ? 16.886 6.612 -16.202 1.00 98.50 185 ASN A CA 1
ATOM 1519 C C . ASN A 1 185 ? 16.232 7.867 -16.784 1.00 98.50 185 ASN A C 1
ATOM 1521 O O . ASN A 1 185 ? 16.505 8.960 -16.296 1.00 98.50 185 ASN A O 1
ATOM 1525 N N . THR A 1 186 ? 15.348 7.721 -17.773 1.00 98.44 186 THR A N 1
ATOM 1526 C CA . THR A 1 186 ? 14.606 8.849 -18.352 1.00 98.44 186 THR A CA 1
ATOM 1527 C C . THR A 1 186 ? 13.727 9.532 -17.304 1.00 98.44 186 THR A C 1
ATOM 1529 O O . THR A 1 186 ? 13.761 10.756 -17.188 1.00 98.44 186 THR A O 1
ATOM 1532 N N . GLN A 1 187 ? 12.985 8.759 -16.501 1.00 98.69 187 GLN A N 1
ATOM 1533 C CA . GLN A 1 187 ? 12.152 9.313 -15.430 1.00 98.69 187 GLN A CA 1
ATOM 1534 C C . GLN A 1 187 ? 12.998 10.015 -14.356 1.00 98.69 187 GLN A C 1
ATOM 1536 O O . GLN A 1 187 ? 12.700 11.148 -13.989 1.00 98.69 187 GLN A O 1
ATOM 1541 N N . LEU A 1 188 ? 14.081 9.384 -13.881 1.00 98.62 188 LEU A N 1
ATOM 1542 C CA . LEU A 1 188 ? 14.944 9.977 -12.851 1.00 98.62 188 LEU A CA 1
ATOM 1543 C C . LEU A 1 188 ? 15.622 11.270 -13.330 1.00 98.62 188 LEU A C 1
ATOM 1545 O O . LEU A 1 188 ? 15.681 12.229 -12.568 1.00 98.62 188 LEU A O 1
ATOM 1549 N N . LEU A 1 189 ? 16.071 11.333 -14.590 1.00 98.62 189 LEU A N 1
ATOM 1550 C CA . LEU A 1 189 ? 16.624 12.562 -15.175 1.00 98.62 189 LEU A CA 1
ATOM 1551 C C . LEU A 1 189 ? 15.581 13.686 -15.230 1.00 98.62 189 LEU A C 1
ATOM 1553 O O . LEU A 1 189 ? 15.896 14.834 -14.924 1.00 98.62 189 LEU A O 1
ATOM 1557 N N . ALA A 1 190 ? 14.334 13.365 -15.582 1.00 98.62 190 ALA A N 1
ATOM 1558 C CA . ALA A 1 190 ? 13.247 14.338 -15.612 1.00 98.62 190 ALA A CA 1
ATOM 1559 C C . ALA A 1 190 ? 12.892 14.859 -14.204 1.00 98.62 190 ALA A C 1
ATOM 1561 O O . ALA A 1 190 ? 12.627 16.051 -14.033 1.00 98.62 190 ALA A O 1
ATOM 1562 N N . ILE A 1 191 ? 12.957 14.003 -13.179 1.00 98.69 191 ILE A N 1
ATOM 1563 C CA . ILE A 1 191 ? 12.800 14.391 -11.767 1.00 98.69 191 ILE A CA 1
ATOM 1564 C C . ILE A 1 191 ? 13.950 15.308 -11.326 1.00 98.69 191 ILE A C 1
ATOM 1566 O O . ILE A 1 191 ? 13.700 16.361 -10.738 1.00 98.69 191 ILE A O 1
ATOM 1570 N N . GLU A 1 192 ? 15.201 14.958 -11.638 1.00 98.69 192 GLU A N 1
ATOM 1571 C CA . GLU A 1 192 ? 16.379 15.786 -11.337 1.00 98.69 192 GLU A CA 1
ATOM 1572 C C . GLU A 1 192 ? 16.289 17.159 -12.021 1.00 98.69 192 GLU A C 1
ATOM 1574 O O . GLU A 1 192 ? 16.526 18.193 -11.393 1.00 98.69 192 GLU A O 1
ATOM 1579 N N . GLU A 1 193 ? 15.883 17.195 -13.292 1.00 98.56 193 GLU A N 1
ATOM 1580 C CA . GLU A 1 193 ? 15.657 18.439 -14.028 1.00 98.56 193 GLU A CA 1
ATOM 1581 C C . GLU A 1 193 ? 14.511 19.258 -13.414 1.00 98.56 193 GLU A C 1
ATOM 1583 O O . GLU A 1 193 ? 14.620 20.482 -13.290 1.00 98.56 193 GLU A O 1
ATOM 1588 N N . SER A 1 194 ? 13.434 18.596 -12.982 1.00 98.56 194 SER A N 1
ATOM 1589 C CA . SER A 1 194 ? 12.300 19.242 -12.313 1.00 98.56 194 SER A CA 1
ATOM 1590 C C . SER A 1 194 ? 12.710 19.892 -10.995 1.00 98.56 194 SER A C 1
ATOM 1592 O O . SER A 1 194 ? 12.314 21.024 -10.702 1.00 98.56 194 SER A O 1
ATOM 1594 N N . LEU A 1 195 ? 13.556 19.204 -10.229 1.00 97.56 195 LEU A N 1
ATOM 1595 C CA . LEU A 1 195 ? 14.123 19.703 -8.985 1.00 97.56 195 LEU A CA 1
ATOM 1596 C C . LEU A 1 195 ? 15.029 20.917 -9.231 1.00 97.56 195 LEU A C 1
ATOM 1598 O O . LEU A 1 195 ? 14.907 21.929 -8.546 1.00 97.56 195 LEU A O 1
ATOM 1602 N N . GLN A 1 196 ? 15.885 20.874 -10.253 1.00 98.19 196 GLN A N 1
ATOM 1603 C CA . GLN A 1 196 ? 16.750 22.004 -10.614 1.00 98.19 196 GLN A CA 1
ATOM 1604 C C . GLN A 1 196 ? 15.956 23.220 -11.109 1.00 98.19 196 GLN A C 1
ATOM 1606 O O . GLN A 1 196 ? 16.283 24.358 -10.772 1.00 98.19 196 GLN A O 1
ATOM 1611 N N . LYS A 1 197 ? 14.912 22.993 -11.913 1.00 98.06 197 LYS A N 1
ATOM 1612 C CA . LYS A 1 197 ? 14.097 24.057 -12.521 1.00 98.06 197 LYS A CA 1
ATOM 1613 C C . LYS A 1 197 ? 12.934 24.523 -11.646 1.00 98.06 197 LYS A C 1
ATOM 1615 O O . LYS A 1 197 ? 12.248 25.462 -12.044 1.00 98.06 197 LYS A O 1
ATOM 1620 N N . GLN A 1 198 ? 12.713 23.885 -10.494 1.00 97.94 198 GLN A N 1
ATOM 1621 C CA . GLN A 1 198 ? 11.617 24.175 -9.563 1.00 97.94 198 GLN A CA 1
ATOM 1622 C C . GLN A 1 198 ? 10.234 24.149 -10.240 1.00 97.94 198 GLN A C 1
ATOM 1624 O O . GLN A 1 198 ? 9.362 24.972 -9.967 1.00 97.94 198 GLN A O 1
ATOM 1629 N N . ARG A 1 199 ? 10.042 23.206 -11.168 1.00 97.62 199 ARG A N 1
ATOM 1630 C CA . ARG A 1 199 ? 8.773 22.952 -11.864 1.00 97.62 199 ARG A CA 1
ATOM 1631 C C . ARG A 1 199 ? 8.773 21.542 -12.432 1.00 97.62 199 ARG A C 1
ATOM 1633 O O . ARG A 1 199 ? 9.833 21.036 -12.771 1.00 97.62 199 ARG A O 1
ATOM 1640 N N . ILE A 1 200 ? 7.599 20.951 -12.623 1.00 98.19 200 ILE A N 1
ATOM 1641 C CA . ILE A 1 200 ? 7.487 19.627 -13.242 1.00 98.19 200 ILE A CA 1
ATOM 1642 C C . ILE A 1 200 ? 7.931 19.679 -14.714 1.00 98.19 200 ILE A C 1
ATOM 1644 O O . ILE A 1 200 ? 7.454 20.500 -15.503 1.00 98.19 200 ILE A O 1
ATOM 1648 N N . ILE A 1 201 ? 8.853 18.788 -15.069 1.00 97.69 201 ILE A N 1
ATOM 1649 C CA . ILE A 1 201 ? 9.257 18.428 -16.427 1.00 97.69 201 ILE A CA 1
ATOM 1650 C C . ILE A 1 201 ? 8.772 17.000 -16.640 1.00 97.69 201 ILE A C 1
ATOM 1652 O O . ILE A 1 201 ? 9.436 16.076 -16.197 1.00 97.69 201 ILE A O 1
ATOM 1656 N N . SER A 1 202 ? 7.605 16.796 -17.250 1.00 94.81 202 SER A N 1
ATOM 1657 C CA . SER A 1 202 ? 7.083 15.441 -17.453 1.00 94.81 202 SER A CA 1
ATOM 1658 C C . SER A 1 202 ? 7.882 14.674 -18.513 1.00 94.81 202 SER A C 1
ATOM 1660 O O . SER A 1 202 ? 8.399 15.250 -19.471 1.00 94.81 202 SER A O 1
ATOM 1662 N N . ALA A 1 203 ? 7.945 13.352 -18.354 1.00 95.75 203 ALA A N 1
ATOM 1663 C CA . ALA A 1 203 ? 8.540 12.432 -19.320 1.00 95.75 203 ALA A CA 1
ATOM 1664 C C . ALA A 1 203 ? 7.534 11.318 -19.662 1.00 95.75 203 ALA A C 1
ATOM 1666 O O . ALA A 1 203 ? 7.675 10.195 -19.178 1.00 95.75 203 ALA A O 1
ATOM 1667 N N . PRO A 1 204 ? 6.471 11.612 -20.432 1.00 94.50 204 PRO A N 1
ATOM 1668 C CA . PRO A 1 204 ? 5.467 10.610 -20.772 1.00 94.50 204 PRO A CA 1
ATOM 1669 C C . PRO A 1 204 ? 6.064 9.491 -21.638 1.00 94.50 204 PRO A C 1
ATOM 1671 O O . PRO A 1 204 ? 6.929 9.730 -22.482 1.00 94.50 204 PRO A O 1
ATOM 1674 N N . TYR A 1 205 ? 5.569 8.268 -21.454 1.00 91.31 205 TYR A N 1
ATOM 1675 C CA . TYR A 1 205 ? 5.982 7.084 -22.206 1.00 91.31 205 TYR A CA 1
ATOM 1676 C C . TYR A 1 205 ? 4.746 6.310 -22.669 1.00 91.31 205 TYR A C 1
ATOM 1678 O O . TYR A 1 205 ? 4.065 5.668 -21.871 1.00 91.31 205 TYR A O 1
ATOM 1686 N N . PHE A 1 206 ? 4.440 6.388 -23.967 1.00 89.62 206 PHE A N 1
ATOM 1687 C CA . PHE A 1 206 ? 3.153 5.953 -24.525 1.00 89.62 206 PHE A CA 1
ATOM 1688 C C . PHE A 1 206 ? 1.971 6.557 -23.746 1.00 89.62 206 PHE A C 1
ATOM 1690 O O . PHE A 1 206 ? 1.793 7.771 -23.763 1.00 89.62 206 PHE A O 1
ATOM 1697 N N . SER A 1 207 ? 1.172 5.726 -23.073 1.00 85.56 207 SER A N 1
ATOM 1698 C CA . SER A 1 207 ? 0.034 6.137 -22.246 1.00 85.56 207 SER A CA 1
ATOM 1699 C C . SER A 1 207 ? 0.395 6.392 -20.778 1.00 85.56 207 SER A C 1
ATOM 1701 O O . SER A 1 207 ? -0.483 6.766 -20.007 1.00 85.56 207 SER A O 1
ATOM 1703 N N . LEU A 1 208 ? 1.646 6.163 -20.366 1.00 90.12 208 LEU A N 1
ATOM 1704 C CA . LEU A 1 208 ? 2.091 6.345 -18.984 1.00 90.12 208 LEU A CA 1
ATOM 1705 C C . LEU A 1 208 ? 2.574 7.779 -18.765 1.00 90.12 208 LEU A C 1
ATOM 1707 O O . LEU A 1 208 ? 3.463 8.257 -19.474 1.00 90.12 208 LEU A O 1
ATOM 1711 N N . ASN A 1 209 ? 2.029 8.445 -17.748 1.00 95.00 209 ASN A N 1
ATOM 1712 C CA . ASN A 1 209 ? 2.467 9.769 -17.320 1.00 95.00 209 ASN A CA 1
ATOM 1713 C C . ASN A 1 209 ? 2.566 9.833 -15.791 1.00 95.00 209 ASN A C 1
ATOM 1715 O O . ASN A 1 209 ? 1.666 10.312 -15.107 1.00 95.00 209 ASN A O 1
ATOM 1719 N N . LEU A 1 210 ? 3.697 9.363 -15.264 1.00 95.94 210 LEU A N 1
ATOM 1720 C CA . LEU A 1 210 ? 3.908 9.255 -13.819 1.00 95.94 210 LEU A CA 1
ATOM 1721 C C . LEU A 1 210 ? 3.956 10.612 -13.109 1.00 95.94 210 LEU A C 1
ATOM 1723 O O . LEU A 1 210 ? 3.610 10.699 -11.937 1.00 95.94 210 LEU A O 1
ATOM 1727 N N . ALA A 1 211 ? 4.353 11.676 -13.811 1.00 97.06 211 ALA A N 1
ATOM 1728 C CA . ALA A 1 211 ? 4.339 13.027 -13.260 1.00 97.06 211 ALA A CA 1
ATOM 1729 C C . ALA A 1 211 ? 2.908 13.513 -12.970 1.00 97.06 211 ALA A C 1
ATOM 1731 O O . ALA A 1 211 ? 2.677 14.182 -11.966 1.00 97.06 211 ALA A O 1
ATOM 1732 N N . ASP A 1 212 ? 1.962 13.171 -13.847 1.00 93.69 212 ASP A N 1
ATOM 1733 C CA . ASP A 1 212 ? 0.545 13.516 -13.704 1.00 93.69 212 ASP A CA 1
ATOM 1734 C C . ASP A 1 212 ? -0.123 12.676 -12.610 1.00 93.69 212 ASP A C 1
ATOM 1736 O O . ASP A 1 212 ? -0.765 13.219 -11.712 1.00 93.69 212 ASP A O 1
ATOM 1740 N N . ASP A 1 213 ? 0.137 11.365 -12.606 1.00 91.44 213 ASP A N 1
ATOM 1741 C CA . ASP A 1 213 ? -0.324 10.460 -11.549 1.00 91.44 213 ASP A CA 1
ATOM 1742 C C . ASP A 1 213 ? 0.174 10.913 -10.167 1.00 91.44 213 ASP A C 1
ATOM 1744 O O . ASP A 1 213 ? -0.614 11.049 -9.228 1.00 91.44 213 ASP A O 1
ATOM 1748 N N . ALA A 1 214 ? 1.464 11.241 -10.054 1.00 95.31 214 ALA A N 1
ATOM 1749 C CA . ALA A 1 214 ? 2.070 11.737 -8.823 1.00 95.31 214 ALA A CA 1
ATOM 1750 C C . ALA A 1 214 ? 1.533 13.108 -8.394 1.00 95.31 214 ALA A C 1
ATOM 1752 O O . ALA A 1 214 ? 1.413 13.371 -7.194 1.00 95.31 214 ALA A O 1
ATOM 1753 N N . TYR A 1 215 ? 1.210 13.983 -9.351 1.00 94.38 215 TYR A N 1
ATOM 1754 C CA . TYR A 1 215 ? 0.597 15.278 -9.068 1.00 94.38 215 TYR A CA 1
ATOM 1755 C C . TYR A 1 215 ? -0.797 15.095 -8.471 1.00 94.38 215 TYR A C 1
ATOM 1757 O O . TYR A 1 215 ? -1.081 15.647 -7.410 1.00 94.38 215 TYR A O 1
ATOM 1765 N N . HIS A 1 216 ? -1.645 14.278 -9.101 1.00 88.69 216 HIS A N 1
ATOM 1766 C CA . HIS A 1 216 ? -2.995 14.006 -8.612 1.00 88.69 216 HIS A CA 1
ATOM 1767 C C . HIS A 1 216 ? -2.994 13.278 -7.268 1.00 88.69 216 HIS A C 1
ATOM 1769 O O . HIS A 1 216 ? -3.764 13.648 -6.376 1.00 88.69 216 HIS A O 1
ATOM 1775 N N . TYR A 1 217 ? -2.091 12.311 -7.088 1.00 90.56 217 TYR A N 1
ATOM 1776 C CA . TYR A 1 217 ? -1.855 11.683 -5.794 1.00 90.56 217 TYR A CA 1
ATOM 1777 C C . TYR A 1 217 ? -1.484 12.735 -4.743 1.00 90.56 217 TYR A C 1
ATOM 1779 O O . TYR A 1 217 ? -2.177 12.885 -3.741 1.00 90.56 217 TYR A O 1
ATOM 1787 N N . SER A 1 218 ? -0.456 13.545 -4.993 1.00 92.88 218 SER A N 1
ATOM 1788 C CA . SER A 1 218 ? 0.028 14.528 -4.015 1.00 92.88 218 SER A CA 1
ATOM 1789 C C . SER A 1 218 ? -1.005 15.602 -3.705 1.00 92.88 218 SER A C 1
ATOM 1791 O O . SER A 1 218 ? -1.127 16.024 -2.559 1.00 92.88 218 SER A O 1
ATOM 1793 N N . LEU A 1 219 ? -1.785 16.015 -4.703 1.00 89.88 219 LEU A N 1
ATOM 1794 C CA . LEU A 1 219 ? -2.888 16.948 -4.528 1.00 89.88 219 LEU A CA 1
ATOM 1795 C C . LEU A 1 219 ? -3.980 16.357 -3.628 1.00 89.88 219 LEU A C 1
ATOM 1797 O O . LEU A 1 219 ? -4.502 17.069 -2.776 1.00 89.88 219 LEU A O 1
ATOM 1801 N N . SER A 1 220 ? -4.284 15.059 -3.769 1.00 85.25 220 SER A N 1
ATOM 1802 C CA . SER A 1 220 ? -5.228 14.349 -2.888 1.00 85.25 220 SER A CA 1
ATOM 1803 C C . SER A 1 220 ? -4.744 14.240 -1.446 1.00 85.25 220 SER A C 1
ATOM 1805 O O . SER A 1 220 ? -5.562 14.113 -0.540 1.00 85.25 220 SER A O 1
ATOM 1807 N N . GLN A 1 221 ? -3.426 14.305 -1.244 1.00 88.38 221 GLN A N 1
ATOM 1808 C CA . GLN A 1 221 ? -2.783 14.014 0.029 1.00 88.38 221 GLN A CA 1
ATOM 1809 C C . GLN A 1 221 ? -2.234 15.229 0.765 1.00 88.38 221 GLN A C 1
ATOM 1811 O O . GLN A 1 221 ? -1.859 15.106 1.927 1.00 88.38 221 GLN A O 1
ATOM 1816 N N . LEU A 1 222 ? -2.175 16.397 0.125 1.00 90.88 222 LEU A N 1
ATOM 1817 C CA . LEU A 1 222 ? -1.411 17.536 0.631 1.00 90.88 222 LEU A CA 1
ATOM 1818 C C . LEU A 1 222 ? -1.844 17.988 2.033 1.00 90.88 222 LEU A C 1
ATOM 1820 O O . LEU A 1 222 ? -0.989 18.208 2.890 1.00 90.88 222 LEU A O 1
ATOM 1824 N N . GLU A 1 223 ? -3.152 18.100 2.270 1.00 90.75 223 GLU A N 1
ATOM 1825 C CA . G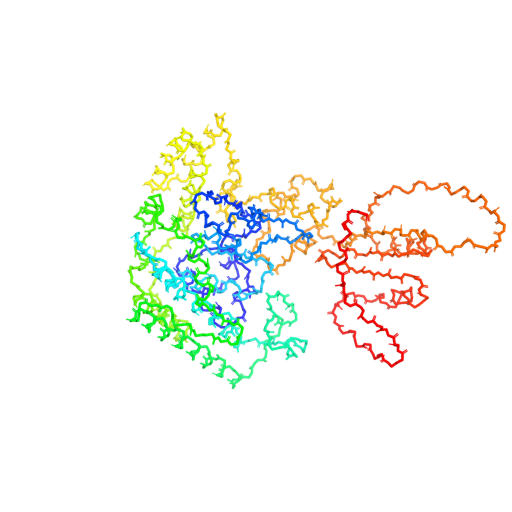LU A 1 223 ? -3.700 18.495 3.574 1.00 90.75 223 GLU A CA 1
ATOM 1826 C C . GLU A 1 223 ? -3.404 17.434 4.647 1.00 90.75 223 GLU A C 1
ATOM 1828 O O . GLU A 1 223 ? -2.984 17.764 5.757 1.00 90.75 223 GLU A O 1
ATOM 1833 N N . ARG A 1 224 ? -3.528 16.144 4.298 1.00 90.69 224 ARG A N 1
ATOM 1834 C CA . ARG A 1 224 ? -3.194 15.023 5.189 1.00 90.69 224 ARG A CA 1
ATOM 1835 C C . ARG A 1 224 ? -1.709 15.025 5.551 1.00 90.69 224 ARG A C 1
ATOM 1837 O O . ARG A 1 224 ? -1.377 15.011 6.735 1.00 90.69 224 ARG A O 1
ATOM 1844 N N . LEU A 1 225 ? -0.824 15.113 4.555 1.00 92.00 225 LEU A N 1
ATOM 1845 C CA . LEU A 1 225 ? 0.637 15.072 4.711 1.00 92.00 225 LEU A CA 1
ATOM 1846 C C . LEU A 1 225 ? 1.205 16.233 5.541 1.00 92.00 225 LEU A C 1
ATOM 1848 O O . LEU A 1 225 ? 2.293 16.089 6.105 1.00 92.00 225 LEU A O 1
ATOM 1852 N N . ASN A 1 226 ? 0.483 17.356 5.611 1.00 92.62 226 ASN A N 1
ATOM 1853 C CA . ASN A 1 226 ? 0.856 18.548 6.377 1.00 92.62 226 ASN A CA 1
ATOM 1854 C C . ASN A 1 226 ? 0.083 18.717 7.692 1.00 92.62 226 ASN A C 1
ATOM 1856 O O . ASN A 1 226 ? 0.340 19.667 8.428 1.00 92.62 226 ASN A O 1
ATOM 1860 N N . SER A 1 227 ? -0.841 17.810 8.013 1.00 92.25 227 SER A N 1
ATOM 1861 C CA . SER A 1 227 ? -1.593 17.871 9.264 1.00 92.25 227 SER A CA 1
ATOM 1862 C C . SER A 1 227 ? -0.695 17.631 10.483 1.00 92.25 227 SER A C 1
ATOM 1864 O O . SER A 1 227 ? 0.217 16.801 10.450 1.00 92.25 227 SER A O 1
ATOM 1866 N N . ASP A 1 228 ? -0.989 18.301 11.599 1.00 93.19 228 ASP A N 1
ATOM 1867 C CA . ASP A 1 228 ? -0.242 18.130 12.856 1.00 93.19 228 ASP A CA 1
ATOM 1868 C C . ASP A 1 228 ? -0.205 16.668 13.321 1.00 93.19 228 ASP A C 1
ATOM 1870 O O . ASP A 1 228 ? 0.812 16.180 13.819 1.00 93.19 228 ASP A O 1
ATOM 1874 N N . VAL A 1 229 ? -1.308 15.952 13.107 1.00 92.31 229 VAL A N 1
ATOM 1875 C CA . VAL A 1 229 ? -1.460 14.547 13.482 1.00 92.31 229 VAL A CA 1
ATOM 1876 C C . VAL A 1 229 ? -0.593 13.634 12.609 1.00 92.31 229 VAL A C 1
ATOM 1878 O O . VAL A 1 229 ? 0.062 12.731 13.132 1.00 92.31 229 VAL A O 1
ATOM 1881 N N . TYR A 1 230 ? -0.501 13.888 11.300 1.00 92.62 230 TYR A N 1
ATOM 1882 C CA . TYR A 1 230 ? 0.414 13.144 10.429 1.00 92.62 230 TYR A CA 1
ATOM 1883 C C . TYR A 1 230 ? 1.883 13.442 10.750 1.00 92.62 230 TYR A C 1
ATOM 1885 O O . TYR A 1 230 ? 2.733 12.552 10.723 1.00 92.62 230 TYR A O 1
ATOM 1893 N N . ILE A 1 231 ? 2.199 14.687 11.116 1.00 95.19 231 ILE A N 1
ATOM 1894 C CA . ILE A 1 231 ? 3.545 15.060 11.562 1.00 95.19 231 ILE A CA 1
ATOM 1895 C C . ILE A 1 231 ? 3.928 14.295 12.836 1.00 95.19 231 ILE A C 1
ATOM 1897 O O . ILE A 1 231 ? 5.070 13.847 12.957 1.00 95.19 231 ILE A O 1
ATOM 1901 N N . GLU A 1 232 ? 2.998 14.140 13.780 1.00 94.31 232 GLU A N 1
ATOM 1902 C CA . GLU A 1 232 ? 3.182 13.325 14.986 1.00 94.31 232 GLU A CA 1
ATOM 1903 C C . GLU A 1 232 ? 3.401 11.847 14.628 1.00 94.31 232 GLU A C 1
ATOM 1905 O O . GLU A 1 232 ? 4.386 11.254 15.069 1.00 94.31 232 GLU A O 1
ATOM 1910 N N . TYR A 1 233 ? 2.564 11.278 13.755 1.00 95.38 233 TYR A N 1
ATOM 1911 C CA . TYR A 1 233 ? 2.716 9.912 13.240 1.00 95.38 233 TYR A CA 1
ATOM 1912 C C . TYR A 1 233 ? 4.112 9.650 12.663 1.00 95.38 233 TYR A C 1
ATOM 1914 O O . TYR A 1 233 ? 4.799 8.714 13.075 1.00 95.38 233 TYR A O 1
ATOM 1922 N N . MET A 1 234 ? 4.564 10.507 11.745 1.00 95.75 234 MET A N 1
ATOM 1923 C CA . MET A 1 234 ? 5.860 10.347 11.086 1.00 95.75 234 MET A CA 1
ATOM 1924 C C . MET A 1 234 ? 7.041 10.446 12.060 1.00 95.75 234 MET A C 1
ATOM 1926 O O . MET A 1 234 ? 8.080 9.843 11.813 1.00 95.75 234 MET A O 1
ATOM 1930 N N . LYS A 1 235 ? 6.905 11.199 13.160 1.00 94.56 235 LYS A N 1
ATOM 1931 C CA . LYS A 1 235 ? 7.962 11.356 14.173 1.00 94.56 235 LYS A CA 1
ATOM 1932 C C . LYS A 1 235 ? 7.991 10.220 15.189 1.00 94.56 235 LYS A C 1
ATOM 1934 O O . LYS A 1 235 ? 9.072 9.797 15.589 1.00 94.56 235 LYS A O 1
ATOM 1939 N N . GLU A 1 236 ? 6.822 9.765 15.627 1.00 95.56 236 GLU A N 1
ATOM 1940 C CA . GLU A 1 236 ? 6.690 8.880 16.789 1.00 95.56 236 GLU A CA 1
ATOM 1941 C C . GLU A 1 236 ? 6.437 7.415 16.399 1.00 95.56 236 GLU A C 1
ATOM 1943 O O . GLU A 1 236 ? 6.831 6.496 17.122 1.00 95.56 236 GLU A O 1
ATOM 1948 N N . ALA A 1 237 ? 5.791 7.167 15.255 1.00 95.75 237 ALA A N 1
ATOM 1949 C CA . ALA A 1 237 ? 5.442 5.820 14.811 1.00 95.75 237 ALA A CA 1
ATOM 1950 C C . ALA A 1 237 ? 6.332 5.296 13.678 1.00 95.75 237 ALA A C 1
ATOM 1952 O O . ALA A 1 237 ? 6.644 4.103 13.667 1.00 95.75 237 ALA A O 1
ATOM 1953 N N . VAL A 1 238 ? 6.778 6.158 12.761 1.00 95.19 238 VAL A N 1
ATOM 1954 C CA . VAL A 1 238 ? 7.566 5.742 11.591 1.00 95.19 238 VAL A CA 1
ATOM 1955 C C . VAL A 1 238 ? 9.071 5.841 11.872 1.00 95.19 238 VAL A C 1
ATOM 1957 O O . VAL A 1 238 ? 9.584 6.927 12.138 1.00 95.19 238 VAL A O 1
ATOM 1960 N N . PRO A 1 239 ? 9.839 4.737 11.781 1.00 91.94 239 PRO A N 1
ATOM 1961 C CA . PRO A 1 239 ? 11.293 4.795 11.868 1.00 91.94 239 PRO A CA 1
ATOM 1962 C C . PRO A 1 239 ? 11.903 5.710 10.799 1.00 91.94 239 PRO A C 1
ATOM 1964 O O . PRO A 1 239 ? 11.611 5.574 9.612 1.00 91.94 239 PRO A O 1
ATOM 1967 N N . ALA A 1 240 ? 12.850 6.563 11.199 1.00 89.81 240 ALA A N 1
ATOM 1968 C CA . ALA A 1 240 ? 13.569 7.467 10.292 1.00 89.81 240 ALA A CA 1
ATOM 1969 C C . ALA A 1 240 ? 14.360 6.753 9.175 1.00 89.81 240 ALA A C 1
ATOM 1971 O O . ALA A 1 240 ? 14.845 7.398 8.255 1.00 89.81 240 ALA A O 1
ATOM 1972 N N . THR A 1 241 ? 14.513 5.428 9.248 1.00 87.75 241 THR A N 1
ATOM 1973 C CA . THR A 1 241 ? 15.129 4.611 8.196 1.00 87.75 241 THR A CA 1
ATOM 1974 C C . THR A 1 241 ? 14.189 4.307 7.027 1.00 87.75 241 THR A C 1
ATOM 1976 O O . THR A 1 241 ? 14.685 3.916 5.973 1.00 87.75 241 THR A O 1
ATOM 1979 N N . LEU A 1 242 ? 12.867 4.464 7.185 1.00 89.94 242 LEU A N 1
ATOM 1980 C CA . LEU A 1 242 ? 11.865 4.149 6.152 1.00 89.94 242 LEU A CA 1
ATOM 1981 C C . LEU A 1 242 ? 11.568 5.285 5.182 1.00 89.94 242 LEU A C 1
ATOM 1983 O O . LEU A 1 242 ? 10.973 5.054 4.129 1.00 89.94 242 LEU A O 1
ATOM 1987 N N . TYR A 1 243 ? 11.968 6.501 5.527 1.00 93.44 243 TYR A N 1
ATOM 1988 C CA . TYR A 1 243 ? 11.752 7.661 4.688 1.00 93.44 243 TYR A CA 1
ATOM 1989 C C . TYR A 1 243 ? 13.010 8.509 4.619 1.00 93.44 243 TYR A C 1
ATOM 1991 O O . TYR A 1 243 ? 13.898 8.441 5.466 1.00 93.44 243 TYR A O 1
ATOM 1999 N N . THR A 1 244 ? 13.080 9.323 3.580 1.00 95.25 244 THR A N 1
ATOM 2000 C CA . THR A 1 244 ? 14.117 10.334 3.424 1.00 95.25 244 THR A CA 1
ATOM 2001 C C . THR A 1 244 ? 13.507 11.725 3.462 1.00 95.25 244 THR A C 1
ATOM 2003 O O . THR A 1 244 ? 12.310 11.917 3.271 1.00 95.25 244 THR A O 1
ATOM 2006 N N . GLN A 1 245 ? 14.350 12.713 3.719 1.00 96.31 245 GLN A N 1
ATOM 2007 C CA . GLN A 1 245 ? 13.987 14.120 3.733 1.00 96.31 245 GLN A CA 1
ATOM 2008 C C . GLN A 1 245 ? 14.418 14.852 2.450 1.00 96.31 245 GLN A C 1
ATOM 2010 O O . GLN A 1 245 ? 14.276 16.069 2.369 1.00 96.31 245 GLN A O 1
ATOM 2015 N N . SER A 1 246 ? 14.973 14.149 1.459 1.00 97.31 246 SER A N 1
ATOM 2016 C CA . SER A 1 246 ? 15.466 14.717 0.197 1.00 97.31 246 SER A CA 1
ATOM 2017 C C . SER A 1 246 ? 15.046 13.847 -0.988 1.00 97.31 246 SER A C 1
ATOM 2019 O O . SER A 1 246 ? 15.096 12.617 -0.919 1.00 97.31 246 SER A O 1
ATOM 2021 N N . ILE A 1 247 ? 14.667 14.501 -2.090 1.00 98.44 247 ILE A N 1
ATOM 2022 C CA . ILE A 1 247 ? 14.353 13.831 -3.358 1.00 98.44 247 ILE A CA 1
ATOM 2023 C C . ILE A 1 247 ? 15.611 13.166 -3.925 1.00 98.44 247 ILE A C 1
ATOM 2025 O O . ILE A 1 247 ? 15.556 12.033 -4.384 1.00 98.44 247 ILE A O 1
ATOM 2029 N N . GLU A 1 248 ? 16.769 13.817 -3.823 1.00 98.44 248 GLU A N 1
ATOM 2030 C CA . GLU A 1 248 ? 18.060 13.277 -4.256 1.00 98.44 248 GLU A CA 1
ATOM 2031 C C . GLU A 1 248 ? 18.437 11.996 -3.510 1.00 98.44 248 GLU A C 1
ATOM 2033 O O . GLU A 1 248 ? 18.945 11.046 -4.109 1.00 98.44 248 GLU A O 1
ATOM 2038 N N . ASP A 1 249 ? 18.174 11.937 -2.207 1.00 97.31 249 ASP A N 1
ATOM 2039 C CA . ASP A 1 249 ? 18.406 10.724 -1.426 1.00 97.31 249 ASP A CA 1
ATOM 2040 C C . ASP A 1 249 ? 17.406 9.614 -1.780 1.00 97.31 249 ASP A C 1
ATOM 2042 O O . ASP A 1 249 ? 17.791 8.442 -1.812 1.00 97.31 249 ASP A O 1
ATOM 2046 N N . LEU A 1 250 ? 16.163 9.959 -2.139 1.00 97.81 250 LEU A N 1
ATOM 2047 C CA . LEU A 1 250 ? 15.197 8.983 -2.652 1.00 97.81 250 LEU A CA 1
ATOM 2048 C C . LEU A 1 250 ? 15.620 8.451 -4.027 1.00 97.81 250 LEU A C 1
ATOM 2050 O O . LEU A 1 250 ? 15.565 7.248 -4.253 1.00 97.81 250 LEU A O 1
ATOM 2054 N N . ILE A 1 251 ? 16.141 9.302 -4.916 1.00 98.44 251 ILE A N 1
ATOM 2055 C CA . ILE A 1 251 ? 16.707 8.887 -6.210 1.00 98.44 251 ILE A CA 1
ATOM 2056 C C . ILE A 1 251 ? 17.859 7.896 -5.997 1.00 98.44 251 ILE A C 1
ATOM 2058 O O . ILE A 1 251 ? 17.915 6.850 -6.649 1.00 98.44 251 ILE A O 1
ATOM 2062 N N . LYS A 1 252 ? 18.773 8.178 -5.056 1.00 96.62 252 LYS A N 1
ATOM 2063 C CA . LYS A 1 252 ? 19.850 7.238 -4.697 1.00 96.62 252 LYS A CA 1
ATOM 2064 C C . LYS A 1 252 ? 19.281 5.918 -4.183 1.00 96.62 252 LYS A C 1
ATOM 2066 O O . LYS A 1 252 ? 19.779 4.860 -4.568 1.00 96.62 252 LYS A O 1
ATOM 2071 N N . ARG A 1 253 ? 18.235 5.965 -3.349 1.00 95.38 253 ARG A N 1
ATOM 2072 C CA . ARG A 1 253 ? 17.552 4.773 -2.832 1.00 95.38 253 ARG A CA 1
ATOM 2073 C C . ARG A 1 253 ? 16.923 3.954 -3.956 1.00 95.38 253 ARG A C 1
ATOM 2075 O O . ARG A 1 253 ? 17.161 2.753 -4.003 1.00 95.38 253 ARG A O 1
ATOM 2082 N N . VAL A 1 254 ? 16.227 4.589 -4.898 1.00 97.12 254 VAL A N 1
ATOM 2083 C CA . VAL A 1 254 ? 15.669 3.942 -6.095 1.00 97.12 254 VAL A CA 1
ATOM 2084 C C . VAL A 1 254 ? 16.760 3.229 -6.892 1.00 97.12 254 VAL A C 1
ATOM 2086 O O . VAL A 1 254 ? 16.627 2.044 -7.186 1.00 97.12 254 VAL A O 1
ATOM 2089 N N . ARG A 1 255 ? 17.878 3.905 -7.191 1.00 96.12 255 ARG A N 1
ATOM 2090 C CA . ARG A 1 255 ? 19.008 3.289 -7.913 1.00 96.12 255 ARG A CA 1
ATOM 2091 C C . ARG A 1 255 ? 19.621 2.120 -7.140 1.00 96.12 255 ARG A C 1
ATOM 2093 O O . ARG A 1 255 ? 19.995 1.111 -7.740 1.00 96.12 255 ARG A O 1
ATOM 2100 N N . TYR A 1 256 ? 19.712 2.243 -5.818 1.00 94.06 256 TYR A N 1
ATOM 2101 C CA . TYR A 1 256 ? 20.219 1.190 -4.946 1.00 94.06 256 TYR A CA 1
ATOM 2102 C C . TYR A 1 256 ? 19.309 -0.047 -4.944 1.00 94.06 256 TYR A C 1
ATOM 2104 O O . TYR A 1 256 ? 19.801 -1.155 -5.150 1.00 94.06 256 TYR A O 1
ATOM 2112 N N . VAL A 1 257 ? 17.990 0.134 -4.797 1.00 95.06 257 VAL A N 1
ATOM 2113 C CA . VAL A 1 257 ? 17.006 -0.960 -4.877 1.00 95.06 257 VAL A CA 1
ATOM 2114 C C . VAL A 1 257 ? 17.044 -1.597 -6.265 1.00 95.06 257 VAL A C 1
ATOM 2116 O O . VAL A 1 257 ? 17.197 -2.808 -6.363 1.00 95.06 257 VAL A O 1
ATOM 2119 N N . ALA A 1 258 ? 17.003 -0.798 -7.334 1.00 95.81 258 ALA A N 1
ATOM 2120 C CA . ALA A 1 258 ? 17.093 -1.274 -8.715 1.00 95.81 258 ALA A CA 1
ATOM 2121 C C . ALA A 1 258 ? 18.322 -2.175 -8.942 1.00 95.81 258 ALA A C 1
ATOM 2123 O O . ALA A 1 258 ? 18.207 -3.262 -9.503 1.00 95.81 258 ALA A O 1
ATOM 2124 N N . SER A 1 259 ? 19.487 -1.770 -8.429 1.00 92.88 259 SER A N 1
ATOM 2125 C CA . SER A 1 259 ? 20.715 -2.573 -8.513 1.00 92.88 259 SER A CA 1
ATOM 2126 C C . SER A 1 259 ? 20.620 -3.865 -7.686 1.00 92.88 259 SER A C 1
ATOM 2128 O O . SER A 1 259 ? 21.055 -4.923 -8.132 1.00 92.88 259 SER A O 1
ATOM 2130 N N . ALA A 1 260 ? 20.009 -3.822 -6.496 1.00 93.06 260 ALA A N 1
ATOM 2131 C CA . ALA A 1 260 ? 19.798 -5.005 -5.655 1.00 93.06 260 ALA A CA 1
ATOM 2132 C C . ALA A 1 260 ? 18.821 -6.026 -6.265 1.00 93.06 260 ALA A C 1
ATOM 2134 O O . ALA A 1 260 ? 18.962 -7.234 -6.029 1.00 93.06 260 ALA A O 1
ATOM 2135 N N . LEU A 1 261 ? 17.854 -5.552 -7.059 1.00 93.44 261 LEU A N 1
ATOM 2136 C CA . LEU A 1 261 ? 16.938 -6.397 -7.826 1.00 93.44 261 LEU A CA 1
ATOM 2137 C C . LEU A 1 261 ? 17.639 -7.101 -8.991 1.00 93.44 261 LEU A C 1
ATOM 2139 O O . LEU A 1 261 ? 17.342 -8.262 -9.262 1.00 93.44 261 LEU A O 1
ATOM 2143 N N . MET A 1 262 ? 18.585 -6.428 -9.646 1.00 89.50 262 MET A N 1
ATOM 2144 C CA . MET A 1 262 ? 19.222 -6.933 -10.865 1.00 89.50 262 MET A CA 1
ATOM 2145 C C . MET A 1 262 ? 20.492 -7.752 -10.611 1.00 89.50 262 MET A C 1
ATOM 2147 O O . MET A 1 262 ? 20.675 -8.807 -11.219 1.00 89.50 262 MET A O 1
ATOM 2151 N N . ASP A 1 263 ? 21.343 -7.318 -9.683 1.00 84.44 263 ASP A N 1
ATOM 2152 C CA . ASP A 1 263 ? 22.674 -7.906 -9.476 1.00 84.44 263 ASP A CA 1
ATOM 2153 C C . ASP A 1 263 ? 22.707 -8.950 -8.351 1.00 84.44 263 ASP A C 1
ATOM 2155 O O . ASP A 1 263 ? 23.770 -9.460 -7.997 1.00 84.44 263 ASP A O 1
ATOM 2159 N N . ASN A 1 264 ? 21.555 -9.245 -7.734 1.00 76.06 264 ASN A N 1
ATOM 2160 C CA . ASN A 1 264 ? 21.454 -10.024 -6.492 1.00 76.06 264 ASN A CA 1
ATOM 2161 C C . ASN A 1 264 ? 22.361 -9.499 -5.360 1.00 76.06 264 ASN A C 1
ATOM 2163 O O . ASN A 1 264 ? 22.714 -10.238 -4.439 1.00 76.06 264 ASN A O 1
ATOM 2167 N N . SER A 1 265 ? 22.737 -8.218 -5.408 1.00 78.94 265 SER A N 1
ATOM 2168 C CA . SER A 1 265 ? 23.546 -7.582 -4.371 1.00 78.94 265 SER A CA 1
ATOM 2169 C C . SER A 1 265 ? 22.743 -7.421 -3.080 1.00 78.94 265 SER A C 1
ATOM 2171 O O . SER A 1 265 ? 21.514 -7.319 -3.097 1.00 78.94 265 SER A O 1
ATOM 2173 N N . SER A 1 266 ? 23.424 -7.441 -1.932 1.00 71.38 266 SER A N 1
ATOM 2174 C CA . SER A 1 266 ? 22.773 -7.303 -0.628 1.00 71.38 266 SER A CA 1
ATOM 2175 C C . SER A 1 266 ? 22.093 -5.939 -0.500 1.00 71.38 266 SER A C 1
ATOM 2177 O O . SER A 1 266 ? 22.741 -4.904 -0.681 1.00 71.38 266 SER A O 1
ATOM 2179 N N . PHE A 1 267 ? 20.819 -5.947 -0.125 1.00 78.88 267 PHE A N 1
ATOM 2180 C CA . PHE A 1 267 ? 20.051 -4.756 0.205 1.00 78.88 267 PHE A CA 1
ATOM 2181 C C . PHE A 1 267 ? 20.110 -4.506 1.715 1.00 78.88 267 PHE A C 1
ATOM 2183 O O . PHE A 1 267 ? 19.974 -5.438 2.509 1.00 78.88 267 PHE A O 1
ATOM 2190 N N . SER A 1 268 ? 20.326 -3.258 2.134 1.00 67.81 268 SER A N 1
ATOM 2191 C CA . SER A 1 268 ? 20.301 -2.900 3.552 1.00 67.81 268 SER A CA 1
ATOM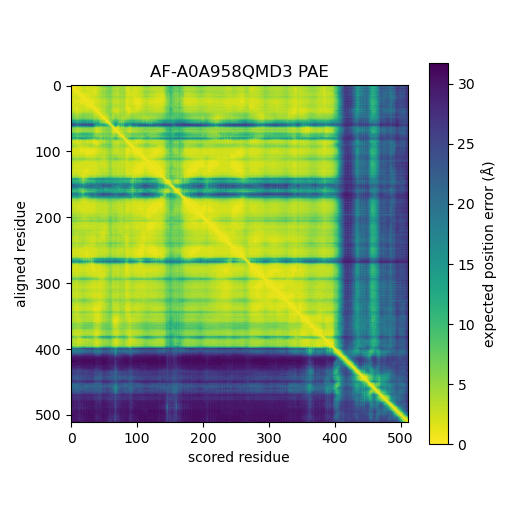 2192 C C . SER A 1 268 ? 18.899 -3.131 4.119 1.00 67.81 268 SER A C 1
ATOM 2194 O O . SER A 1 268 ? 17.966 -2.396 3.786 1.00 67.81 268 SER A O 1
ATOM 2196 N N . ASN A 1 269 ? 18.764 -4.127 4.987 1.00 66.56 269 ASN A N 1
ATOM 2197 C CA . ASN A 1 269 ? 17.528 -4.388 5.707 1.00 66.56 269 ASN A CA 1
ATOM 2198 C C . ASN A 1 269 ? 17.172 -3.176 6.588 1.00 66.56 269 ASN A C 1
ATOM 2200 O O . ASN A 1 269 ? 18.020 -2.693 7.340 1.00 66.56 269 ASN A O 1
ATOM 2204 N N . TYR A 1 270 ? 15.927 -2.702 6.525 1.00 79.75 270 TYR A N 1
ATOM 2205 C CA . TYR A 1 270 ? 15.397 -1.694 7.448 1.00 79.75 270 TYR A CA 1
ATOM 2206 C C . TYR A 1 270 ? 15.437 -2.168 8.910 1.00 79.75 270 TYR A C 1
ATOM 2208 O O . TYR A 1 270 ? 15.388 -1.344 9.821 1.00 79.75 270 TYR A O 1
ATOM 2216 N N . ASN A 1 271 ? 15.553 -3.485 9.125 1.00 83.94 271 ASN A N 1
ATOM 2217 C CA . ASN A 1 271 ? 15.518 -4.165 10.417 1.00 83.94 271 ASN A CA 1
ATOM 2218 C C . ASN A 1 271 ? 14.225 -3.866 11.187 1.00 83.94 271 ASN A C 1
ATOM 2220 O O . ASN A 1 271 ? 14.224 -3.591 12.388 1.00 83.94 271 ASN A O 1
ATOM 2224 N N . ILE A 1 272 ? 13.115 -3.887 10.453 1.00 90.44 272 ILE A N 1
ATOM 2225 C CA . ILE A 1 272 ? 11.774 -3.648 10.974 1.00 90.44 272 ILE A CA 1
ATOM 2226 C C . ILE A 1 272 ? 11.084 -4.994 11.058 1.00 90.44 272 ILE A C 1
ATOM 2228 O O . ILE A 1 272 ? 11.084 -5.761 10.102 1.00 90.44 272 ILE A O 1
ATOM 2232 N N . SER A 1 273 ? 10.544 -5.302 12.232 1.00 93.19 273 SER A N 1
ATOM 2233 C CA . SER A 1 273 ? 9.777 -6.524 12.429 1.00 93.19 273 SER A CA 1
ATOM 2234 C C . SER A 1 273 ? 8.374 -6.381 11.842 1.00 93.19 273 SER A C 1
ATOM 2236 O O . SER A 1 273 ? 7.852 -5.273 11.692 1.00 93.19 273 SER A O 1
ATOM 2238 N N . ARG A 1 274 ? 7.730 -7.514 11.564 1.00 93.12 274 ARG A N 1
ATOM 2239 C CA . ARG A 1 274 ? 6.346 -7.551 11.084 1.00 93.12 274 ARG A CA 1
ATOM 2240 C C . ARG A 1 274 ? 5.388 -6.821 12.034 1.00 93.12 274 ARG A C 1
ATOM 2242 O O . ARG A 1 274 ? 4.484 -6.120 11.594 1.00 93.12 274 ARG A O 1
ATOM 2249 N N . GLU A 1 275 ? 5.612 -6.947 13.337 1.00 94.56 275 GLU A N 1
ATOM 2250 C CA . GLU A 1 275 ? 4.814 -6.294 14.377 1.00 94.56 275 GLU A CA 1
ATOM 2251 C C . GLU A 1 275 ? 4.960 -4.770 14.322 1.00 94.56 275 GLU A C 1
ATOM 2253 O O . GLU A 1 275 ? 3.993 -4.057 14.563 1.00 94.56 275 GLU A O 1
ATOM 2258 N N . ASN A 1 276 ? 6.142 -4.255 13.959 1.00 94.38 276 ASN A N 1
ATOM 2259 C CA . ASN A 1 276 ? 6.335 -2.817 13.768 1.00 94.38 276 ASN A CA 1
ATOM 2260 C C . ASN A 1 276 ? 5.618 -2.297 12.511 1.00 94.38 276 ASN A C 1
ATOM 2262 O O . ASN A 1 276 ? 5.122 -1.174 12.536 1.00 94.38 276 ASN A O 1
ATOM 2266 N N . TRP A 1 277 ? 5.518 -3.095 11.443 1.00 95.38 277 TRP A N 1
ATOM 2267 C CA . TRP A 1 277 ? 4.691 -2.753 10.280 1.00 95.38 277 TRP A CA 1
ATOM 2268 C C . TRP A 1 277 ? 3.205 -2.679 10.636 1.00 95.38 277 TRP A C 1
ATOM 2270 O O . TRP A 1 277 ? 2.558 -1.677 10.337 1.00 95.38 277 TRP A O 1
ATOM 2280 N N . ALA A 1 278 ? 2.693 -3.686 11.349 1.00 95.56 278 ALA A N 1
ATOM 2281 C CA . ALA A 1 278 ? 1.317 -3.678 11.842 1.00 95.56 278 ALA A CA 1
ATOM 2282 C C . ALA A 1 278 ? 1.050 -2.505 12.802 1.00 95.56 278 ALA A C 1
ATOM 2284 O O . ALA A 1 278 ? -0.006 -1.882 12.756 1.00 95.56 278 ALA A O 1
ATOM 2285 N N . TYR A 1 279 ? 2.027 -2.172 13.647 1.00 96.50 279 TYR A N 1
ATOM 2286 C CA . TYR A 1 279 ? 1.969 -1.024 14.545 1.00 96.50 279 TYR A CA 1
ATOM 2287 C C . TYR A 1 279 ? 1.847 0.312 13.803 1.00 96.50 279 TYR A C 1
ATOM 2289 O O . TYR A 1 279 ? 1.036 1.148 14.202 1.00 96.50 279 TYR A O 1
ATOM 2297 N N . MET A 1 280 ? 2.623 0.521 12.735 1.00 96.06 280 MET A N 1
ATOM 2298 C CA . MET A 1 280 ? 2.529 1.737 11.921 1.00 96.06 280 MET A CA 1
ATOM 2299 C C . MET A 1 280 ? 1.155 1.851 11.255 1.00 96.06 280 MET A C 1
ATOM 2301 O O . MET A 1 280 ? 0.540 2.912 11.331 1.00 96.06 280 MET A O 1
ATOM 2305 N N . ASP A 1 281 ? 0.640 0.757 10.685 1.00 96.19 281 ASP A N 1
ATOM 2306 C CA . ASP A 1 281 ? -0.680 0.747 10.042 1.00 96.19 281 ASP A CA 1
ATOM 2307 C C . ASP A 1 281 ? -1.804 1.062 11.038 1.00 96.19 281 ASP A C 1
ATOM 2309 O O . ASP A 1 281 ? -2.576 1.993 10.821 1.00 96.19 281 ASP A O 1
ATOM 2313 N N . ILE A 1 282 ? -1.848 0.375 12.185 1.00 96.69 282 ILE A N 1
ATOM 2314 C CA . ILE A 1 282 ? -2.874 0.604 13.217 1.00 96.69 282 ILE A CA 1
ATOM 2315 C C . ILE A 1 282 ? -2.768 2.015 13.809 1.00 96.69 282 ILE A C 1
ATOM 2317 O O . ILE A 1 282 ? -3.792 2.657 14.049 1.00 96.69 282 ILE A O 1
ATOM 2321 N N . SER A 1 283 ? -1.547 2.522 14.015 1.00 96.69 283 SER A N 1
ATOM 2322 C CA . SER A 1 283 ? -1.337 3.899 14.480 1.00 96.69 283 SER A CA 1
ATOM 2323 C C . SER A 1 283 ? -1.922 4.897 13.486 1.00 96.69 283 SER A C 1
ATOM 2325 O O . SER A 1 283 ? -2.671 5.785 13.884 1.00 96.69 283 SER A O 1
ATOM 2327 N N . PHE A 1 284 ? -1.633 4.728 12.195 1.00 94.50 284 PHE A N 1
ATOM 2328 C CA . PHE A 1 284 ? -2.139 5.624 11.163 1.00 94.50 284 PHE A CA 1
ATOM 2329 C C . PHE A 1 284 ? -3.668 5.559 11.041 1.00 94.50 284 PHE A C 1
ATOM 2331 O O . PHE A 1 284 ? -4.320 6.601 11.058 1.00 94.50 284 PHE A O 1
ATOM 2338 N N . ARG A 1 285 ? -4.253 4.352 11.045 1.00 94.19 285 ARG A N 1
ATOM 2339 C CA . ARG A 1 285 ? -5.714 4.147 11.055 1.00 94.19 285 ARG A CA 1
ATOM 2340 C C . ARG A 1 285 ? -6.387 4.845 12.238 1.00 94.19 285 ARG A C 1
ATOM 2342 O O . ARG A 1 285 ? -7.419 5.485 12.062 1.00 94.19 285 ARG A O 1
ATOM 2349 N N . GLY A 1 286 ? -5.814 4.734 13.439 1.00 95.19 286 GLY A N 1
ATOM 2350 C CA . GLY A 1 286 ? -6.351 5.378 14.641 1.00 95.19 286 GLY A CA 1
ATOM 2351 C C . GLY A 1 286 ? -6.343 6.901 14.547 1.00 95.19 286 GLY A C 1
ATOM 2352 O O . GLY A 1 286 ? -7.312 7.550 14.932 1.00 95.19 286 GLY A O 1
ATOM 2353 N N . LEU A 1 287 ? -5.273 7.471 13.997 1.00 93.81 287 LEU A N 1
ATOM 2354 C CA . LEU A 1 287 ? -5.155 8.912 13.796 1.00 93.81 287 LEU A CA 1
ATOM 2355 C C . LEU A 1 287 ? -6.122 9.431 12.724 1.00 93.81 287 LEU A C 1
ATOM 2357 O O . LEU A 1 287 ? -6.754 10.462 12.933 1.00 93.81 287 LEU A O 1
ATOM 2361 N N . GLU A 1 288 ? -6.274 8.707 11.614 1.00 91.94 288 GLU A N 1
ATOM 2362 C CA . GLU A 1 288 ? -7.233 9.047 10.558 1.00 91.94 288 GLU A CA 1
ATOM 2363 C C . GLU A 1 288 ? -8.677 8.991 11.074 1.00 91.94 288 GLU A C 1
ATOM 2365 O O . GLU A 1 288 ? -9.430 9.952 10.910 1.00 91.94 288 GLU A O 1
ATOM 2370 N N . LEU A 1 289 ? -9.037 7.928 11.803 1.00 93.25 289 LEU A N 1
ATOM 2371 C CA . LEU A 1 289 ? -10.358 7.806 12.417 1.00 93.25 289 LEU A CA 1
ATOM 2372 C C . LEU A 1 289 ? -10.618 8.936 13.427 1.00 93.25 289 LEU A C 1
ATOM 2374 O O . LEU A 1 289 ? -11.686 9.545 13.399 1.00 93.25 289 LEU A O 1
ATOM 2378 N N . ALA A 1 290 ? -9.644 9.263 14.279 1.00 94.12 290 ALA A N 1
ATOM 2379 C CA . ALA A 1 290 ? -9.790 10.336 15.260 1.00 94.12 290 ALA A CA 1
ATOM 2380 C C . ALA A 1 290 ? -10.068 11.704 14.620 1.00 94.12 290 ALA A C 1
ATOM 2382 O O . ALA A 1 290 ? -10.785 12.525 15.188 1.00 94.12 290 ALA A O 1
ATOM 2383 N N . GLU A 1 291 ? -9.521 11.964 13.435 1.00 92.06 291 GLU A N 1
ATOM 2384 C CA . GLU A 1 291 ? -9.746 13.214 12.709 1.00 92.06 291 GLU A CA 1
ATOM 2385 C C . GLU A 1 291 ? -11.158 13.332 12.124 1.00 92.06 291 GLU A C 1
ATOM 2387 O O . GLU A 1 291 ? -11.608 14.448 11.878 1.00 92.06 291 GLU A O 1
ATOM 2392 N N . SER A 1 292 ? -11.877 12.218 11.969 1.00 88.94 292 SER A N 1
ATOM 2393 C CA . SER A 1 292 ? -13.279 12.201 11.526 1.00 88.94 292 SER A CA 1
ATOM 2394 C C . SER A 1 292 ? -14.308 12.373 12.659 1.00 88.94 292 SER A C 1
ATOM 2396 O O . SER A 1 292 ? -15.497 12.521 12.387 1.00 88.94 292 SER A O 1
ATOM 2398 N N . MET A 1 293 ? -13.868 12.359 13.922 1.00 92.06 293 MET A N 1
ATOM 2399 C CA . MET A 1 293 ? -14.737 12.403 15.108 1.00 92.06 293 MET A CA 1
ATOM 2400 C C . MET A 1 293 ? -15.059 13.830 15.570 1.00 92.06 293 MET A C 1
ATOM 2402 O O . MET A 1 293 ? -14.330 14.783 15.279 1.00 92.06 293 MET A O 1
ATOM 2406 N N . ASP A 1 294 ? -16.124 13.972 16.368 1.00 90.56 294 ASP A N 1
ATOM 2407 C CA . ASP A 1 294 ? -16.407 15.214 17.093 1.00 90.56 294 ASP A CA 1
ATOM 2408 C C . ASP A 1 294 ? -15.308 15.558 18.117 1.00 90.56 294 ASP A C 1
ATOM 2410 O O . ASP A 1 294 ? -14.499 14.719 18.507 1.00 90.56 294 ASP A O 1
ATOM 2414 N N . THR A 1 295 ? -15.276 16.813 18.573 1.00 90.00 295 THR A N 1
ATOM 2415 C CA . THR A 1 295 ? -14.189 17.349 19.408 1.00 90.00 295 THR A CA 1
ATOM 2416 C C . THR A 1 295 ? -13.979 16.606 20.733 1.00 90.00 295 THR A C 1
ATOM 2418 O O . THR A 1 295 ? -12.832 16.481 21.174 1.00 90.00 295 THR A O 1
ATOM 2421 N N . GLU A 1 296 ? -15.047 16.155 21.398 1.00 93.94 296 GLU A N 1
ATOM 2422 C CA . GLU A 1 296 ? -14.931 15.496 22.704 1.00 93.94 296 GLU A CA 1
ATOM 2423 C C . GLU A 1 296 ? -14.383 14.081 22.528 1.00 93.94 296 GLU A C 1
ATOM 2425 O O . GLU A 1 296 ? -13.331 13.752 23.091 1.00 93.94 296 GLU A O 1
ATOM 2430 N N . LEU A 1 297 ? -15.030 13.292 21.668 1.00 94.94 297 LEU A N 1
ATOM 2431 C CA . LEU A 1 297 ? -14.620 11.925 21.371 1.00 94.94 297 LEU A CA 1
ATOM 2432 C C . LEU A 1 297 ? -13.215 11.881 20.757 1.00 94.94 297 LEU A C 1
ATOM 2434 O O . LEU A 1 297 ? -12.373 11.098 21.200 1.00 94.94 297 LEU A O 1
ATOM 2438 N N . LYS A 1 298 ? -12.908 12.788 19.822 1.00 94.94 298 LYS A N 1
ATOM 2439 C CA . LYS A 1 298 ? -11.570 12.946 19.231 1.00 94.94 298 LYS A CA 1
ATOM 2440 C C . LYS A 1 298 ? -10.494 13.120 20.295 1.00 94.94 298 LYS A C 1
ATOM 2442 O O . LYS A 1 298 ? -9.449 12.482 20.222 1.00 94.94 298 LYS A O 1
ATOM 2447 N N . SER A 1 299 ? -10.722 13.976 21.292 1.00 95.44 299 SER A N 1
ATOM 2448 C CA . SER A 1 299 ? -9.744 14.235 22.358 1.00 95.44 299 SER A CA 1
ATOM 2449 C C . SER A 1 299 ? -9.462 12.981 23.194 1.00 95.44 299 SER A C 1
ATOM 2451 O O . SER A 1 299 ? -8.300 12.659 23.475 1.00 95.44 299 SER A O 1
ATOM 2453 N N . ILE A 1 300 ? -10.518 12.246 23.556 1.00 96.75 300 ILE A N 1
ATOM 2454 C CA . ILE A 1 300 ? -10.421 11.000 24.324 1.00 96.75 300 ILE A CA 1
ATOM 2455 C C . ILE A 1 300 ? -9.710 9.924 23.497 1.00 96.75 300 ILE A C 1
ATOM 2457 O O . ILE A 1 300 ? -8.742 9.323 23.970 1.00 96.75 300 ILE A O 1
ATOM 2461 N N . PHE A 1 301 ? -10.131 9.728 22.249 1.00 97.00 301 PHE A N 1
ATOM 2462 C CA . PHE A 1 301 ? -9.591 8.692 21.381 1.00 97.00 301 PHE A CA 1
ATOM 2463 C C . PHE A 1 301 ? -8.137 8.970 20.972 1.00 97.00 301 PHE A C 1
ATOM 2465 O O . PHE A 1 301 ? -7.289 8.084 21.077 1.00 97.00 301 PHE A O 1
ATOM 2472 N N . LEU A 1 302 ? -7.776 10.218 20.641 1.00 96.12 302 LEU A N 1
ATOM 2473 C CA . LEU A 1 302 ? -6.380 10.596 20.376 1.00 96.12 302 LEU A CA 1
ATOM 2474 C C . LEU A 1 302 ? -5.465 10.293 21.562 1.00 96.12 302 LEU A C 1
ATOM 2476 O O . LEU A 1 302 ? -4.309 9.919 21.368 1.00 96.12 302 LEU A O 1
ATOM 2480 N N . LYS A 1 303 ? -5.946 10.439 22.802 1.00 96.62 303 LYS A N 1
ATOM 2481 C CA . LYS A 1 303 ? -5.157 10.074 23.984 1.00 96.62 303 LYS A CA 1
ATOM 2482 C C . LYS A 1 303 ? -4.854 8.571 24.015 1.00 96.62 303 LYS A C 1
ATOM 2484 O O . LYS A 1 303 ? -3.721 8.215 24.343 1.00 96.62 303 LYS A O 1
ATOM 2489 N N . GLN A 1 304 ? -5.815 7.720 23.652 1.00 97.56 304 GLN A N 1
ATOM 2490 C CA . GLN A 1 304 ? -5.613 6.269 23.542 1.00 97.56 304 GLN A CA 1
ATOM 2491 C C . GLN A 1 304 ? -4.642 5.927 22.403 1.00 97.56 304 GLN A C 1
ATOM 2493 O O . GLN A 1 304 ? -3.658 5.224 22.626 1.00 97.56 304 GLN A O 1
ATOM 2498 N N . VAL A 1 305 ? -4.831 6.505 21.210 1.00 97.38 305 VAL A N 1
ATOM 2499 C CA . VAL A 1 305 ? -3.938 6.287 20.054 1.00 97.38 305 VAL A CA 1
ATOM 2500 C C . VAL A 1 305 ? -2.500 6.707 20.380 1.00 97.38 305 VAL A C 1
ATOM 2502 O O . VAL A 1 305 ? -1.553 5.971 20.116 1.00 97.38 305 VAL A O 1
ATOM 2505 N N . ARG A 1 306 ? -2.304 7.851 21.043 1.00 97.12 306 ARG A N 1
ATOM 2506 C CA . ARG A 1 306 ? -0.977 8.306 21.497 1.00 97.12 306 ARG A CA 1
ATOM 2507 C C . ARG A 1 306 ? -0.362 7.389 22.551 1.00 97.12 306 ARG A C 1
ATOM 2509 O O . ARG A 1 306 ? 0.848 7.150 22.542 1.00 97.12 306 ARG A O 1
ATOM 2516 N N . ALA A 1 307 ? -1.174 6.863 23.467 1.00 97.62 307 ALA A N 1
ATOM 2517 C CA . ALA A 1 307 ? -0.719 5.866 24.429 1.00 97.62 307 ALA A CA 1
ATOM 2518 C C . ALA A 1 307 ? -0.290 4.569 23.723 1.00 97.62 307 ALA A C 1
ATOM 2520 O O . ALA A 1 307 ? 0.744 3.994 24.079 1.00 97.62 307 ALA A O 1
ATOM 2521 N N . TYR A 1 308 ? -1.016 4.150 22.685 1.00 97.88 308 TYR A N 1
ATOM 2522 C CA . TYR A 1 308 ? -0.635 3.029 21.833 1.00 97.88 308 TYR A CA 1
ATOM 2523 C C . TYR A 1 308 ? 0.685 3.291 21.102 1.00 97.88 308 TYR A C 1
ATOM 2525 O O . TYR A 1 308 ? 1.598 2.477 21.231 1.00 97.88 308 TYR A O 1
ATOM 2533 N N . ILE A 1 309 ? 0.845 4.448 20.450 1.00 97.06 309 ILE A N 1
ATOM 2534 C CA . ILE A 1 309 ? 2.095 4.869 19.789 1.00 97.06 309 ILE A CA 1
ATOM 2535 C C . ILE A 1 309 ? 3.288 4.742 20.753 1.00 97.06 309 ILE A C 1
ATOM 2537 O O . ILE A 1 309 ? 4.303 4.105 20.471 1.00 97.06 309 ILE A O 1
ATOM 2541 N N . LYS A 1 310 ? 3.131 5.253 21.976 1.00 96.12 310 LYS A N 1
ATOM 2542 C CA . LYS A 1 310 ? 4.194 5.225 22.984 1.00 96.12 310 LYS A CA 1
ATOM 2543 C C . LYS A 1 310 ? 4.512 3.827 23.525 1.00 96.12 310 LYS A C 1
ATOM 2545 O O . LYS A 1 310 ? 5.657 3.555 23.885 1.00 96.12 310 LYS A O 1
ATOM 2550 N N . THR A 1 311 ? 3.507 2.967 23.686 1.00 96.81 311 THR A N 1
ATOM 2551 C CA . THR A 1 311 ? 3.653 1.694 24.418 1.00 96.81 311 THR A CA 1
ATOM 2552 C C . THR A 1 311 ? 3.755 0.469 23.519 1.00 96.81 311 THR A C 1
ATOM 2554 O O . THR A 1 311 ? 4.271 -0.554 23.969 1.00 96.81 311 THR A O 1
ATOM 2557 N N . LYS A 1 312 ? 3.260 0.560 22.280 1.00 96.62 312 LYS A N 1
ATOM 2558 C CA . LYS A 1 312 ? 3.110 -0.534 21.310 1.00 96.62 312 LYS A CA 1
ATOM 2559 C C . LYS A 1 312 ? 2.321 -1.737 21.843 1.00 96.62 312 LYS A C 1
ATOM 2561 O O . LYS A 1 312 ? 2.507 -2.862 21.387 1.00 96.62 312 LYS A O 1
ATOM 2566 N N . LYS A 1 313 ? 1.448 -1.521 22.834 1.00 96.88 313 LYS A N 1
ATOM 2567 C CA . LYS A 1 313 ? 0.643 -2.578 23.465 1.00 96.88 313 LYS A CA 1
ATOM 2568 C C . LYS A 1 313 ? -0.720 -2.683 22.791 1.00 96.88 313 LYS A C 1
ATOM 2570 O O . LYS A 1 313 ? -1.659 -2.007 23.197 1.00 96.88 313 LYS A O 1
ATOM 2575 N N . LEU A 1 314 ? -0.813 -3.534 21.771 1.00 96.06 314 LEU A N 1
ATOM 2576 C CA . LEU A 1 314 ? -2.034 -3.685 20.977 1.00 96.06 314 LEU A CA 1
ATOM 2577 C C . LEU A 1 314 ? -3.223 -4.191 21.803 1.00 96.06 314 LEU A C 1
ATOM 2579 O O . LEU A 1 314 ? -4.285 -3.591 21.728 1.00 96.06 314 LEU A O 1
ATOM 2583 N N . ASP A 1 315 ? -3.030 -5.198 22.658 1.00 95.94 315 ASP A N 1
ATOM 2584 C CA . ASP A 1 315 ? -4.115 -5.731 23.501 1.00 95.94 315 ASP A CA 1
ATOM 2585 C C . ASP A 1 315 ? -4.699 -4.671 24.447 1.00 95.94 315 ASP A C 1
ATOM 2587 O O . ASP A 1 315 ? -5.904 -4.632 24.684 1.00 95.94 315 ASP A O 1
ATOM 2591 N N . ALA A 1 316 ? -3.849 -3.779 24.970 1.00 97.12 316 ALA A N 1
ATOM 2592 C CA . ALA A 1 316 ? -4.295 -2.681 25.824 1.00 97.12 316 ALA A CA 1
ATOM 2593 C C . ALA A 1 316 ? -5.096 -1.646 25.023 1.00 97.12 316 ALA A C 1
ATOM 2595 O O . ALA A 1 316 ? -6.159 -1.227 25.467 1.00 97.12 316 ALA A O 1
ATOM 2596 N N . PHE A 1 317 ? -4.615 -1.278 23.832 1.00 97.88 317 PHE A N 1
ATOM 2597 C CA . PHE A 1 317 ? -5.324 -0.349 22.953 1.00 97.88 317 PHE A CA 1
ATOM 2598 C C . PHE A 1 317 ? -6.677 -0.908 22.499 1.00 97.88 317 PHE A C 1
ATOM 2600 O O . PHE A 1 317 ? -7.667 -0.187 22.488 1.00 97.88 317 PHE A O 1
ATOM 2607 N N . LEU A 1 318 ? -6.739 -2.203 22.191 1.00 97.19 318 LEU A N 1
ATOM 2608 C CA . LEU A 1 318 ? -7.970 -2.888 21.814 1.00 97.19 318 LEU A CA 1
ATOM 2609 C C . LEU A 1 318 ? -9.000 -2.878 22.950 1.00 97.19 318 LEU A C 1
ATOM 2611 O O . LEU A 1 318 ? -10.156 -2.535 22.716 1.00 97.19 318 LEU A O 1
ATOM 2615 N N . ALA A 1 319 ? -8.583 -3.193 24.179 1.00 97.00 319 ALA A N 1
ATOM 2616 C CA . ALA A 1 319 ? -9.467 -3.148 25.343 1.00 97.00 319 ALA A CA 1
ATOM 2617 C C . ALA A 1 319 ? -9.969 -1.720 25.637 1.00 97.00 319 ALA A C 1
ATOM 2619 O O . ALA A 1 319 ? -11.142 -1.527 25.948 1.00 97.00 319 ALA A O 1
ATOM 2620 N N . GLU A 1 320 ? -9.097 -0.714 25.511 1.00 97.62 320 GLU A N 1
ATOM 2621 C CA . GLU A 1 320 ? -9.467 0.699 25.666 1.00 97.62 320 GLU A CA 1
ATOM 2622 C C . GLU A 1 320 ? -10.439 1.175 24.572 1.00 97.62 320 GLU A C 1
ATOM 2624 O O . GLU A 1 320 ? -11.366 1.928 24.876 1.00 97.62 320 GLU A O 1
ATOM 2629 N N . TYR A 1 321 ? -10.265 0.708 23.330 1.00 97.81 321 TYR A N 1
ATOM 2630 C CA . TYR A 1 321 ? -11.179 0.978 22.217 1.00 97.81 321 TYR A CA 1
ATOM 2631 C C . TYR A 1 321 ? -12.565 0.384 22.481 1.00 97.81 321 TYR A C 1
ATOM 2633 O O . TYR A 1 321 ? -13.570 1.075 22.356 1.00 97.81 321 TYR A O 1
ATOM 2641 N N . GLN A 1 322 ? -12.623 -0.891 22.877 1.00 96.81 322 GLN A N 1
ATOM 2642 C CA . GLN A 1 322 ? -13.883 -1.579 23.171 1.00 96.81 322 GLN A CA 1
ATOM 2643 C C . GLN A 1 322 ? -14.645 -0.910 24.316 1.00 96.81 322 GLN A C 1
ATOM 2645 O O . GLN A 1 322 ? -15.849 -0.718 24.202 1.00 96.81 322 GLN A O 1
ATOM 2650 N N . ALA A 1 323 ? -13.944 -0.504 25.379 1.00 96.81 323 ALA A N 1
ATOM 2651 C CA . ALA A 1 323 ? -14.557 0.239 26.476 1.00 96.81 323 ALA A CA 1
ATOM 2652 C C . ALA A 1 323 ? -15.127 1.587 26.005 1.00 96.81 323 ALA A C 1
ATOM 2654 O O . ALA A 1 323 ? -16.213 1.972 26.419 1.00 96.81 323 ALA A O 1
ATOM 2655 N N . LEU A 1 324 ? -14.426 2.293 25.109 1.00 96.19 324 LEU A N 1
ATOM 2656 C CA . LEU A 1 324 ? -14.918 3.554 24.550 1.00 96.19 324 LEU A CA 1
ATOM 2657 C C . LEU A 1 324 ? -16.176 3.349 23.690 1.00 96.19 324 LEU A C 1
ATOM 2659 O O . LEU A 1 324 ? -17.077 4.181 23.712 1.00 96.19 324 LEU A O 1
ATOM 2663 N N . GLN A 1 325 ? -16.268 2.218 22.988 1.00 96.00 325 GLN A N 1
ATOM 2664 C CA . GLN A 1 325 ? -17.428 1.856 22.173 1.00 96.00 325 GLN A CA 1
ATOM 2665 C C . GLN A 1 325 ? -18.709 1.612 23.003 1.00 96.00 325 GLN A C 1
ATOM 2667 O O . GLN A 1 325 ? -19.810 1.682 22.462 1.00 96.00 325 GLN A O 1
ATOM 2672 N N . GLU A 1 326 ? -18.599 1.325 24.307 1.00 94.88 326 GLU A N 1
ATOM 2673 C CA . GLU A 1 326 ? -19.769 1.196 25.195 1.00 94.88 326 GLU A CA 1
ATOM 2674 C C . GLU A 1 326 ? -20.450 2.549 25.457 1.00 94.88 326 GLU A C 1
ATOM 2676 O O . GLU A 1 326 ? -21.664 2.602 25.665 1.00 94.88 326 GLU A O 1
ATOM 2681 N N . ASP A 1 327 ? -19.670 3.633 25.414 1.00 94.94 327 ASP A N 1
ATOM 2682 C CA . ASP A 1 327 ? -20.103 4.985 25.774 1.00 94.94 327 ASP A CA 1
ATOM 2683 C C . ASP A 1 327 ? -20.341 5.893 24.553 1.00 94.94 327 ASP A C 1
ATOM 2685 O O . ASP A 1 327 ? -21.063 6.888 24.660 1.00 94.94 327 ASP A O 1
ATOM 2689 N N . TYR A 1 328 ? -19.748 5.573 23.396 1.00 95.56 328 TYR A N 1
ATOM 2690 C CA . TYR A 1 328 ? -19.762 6.420 22.199 1.00 95.56 328 TYR A CA 1
ATOM 2691 C C . TYR A 1 328 ? -20.139 5.650 20.933 1.00 95.56 328 TYR A C 1
ATOM 2693 O O . TYR A 1 328 ? -19.790 4.484 20.752 1.00 95.56 328 TYR A O 1
ATOM 2701 N N . GLU A 1 329 ? -20.800 6.343 20.002 1.00 93.50 329 GLU A N 1
ATOM 2702 C CA . GLU A 1 329 ? -21.034 5.825 18.656 1.00 93.50 329 GLU A CA 1
ATOM 2703 C C . GLU A 1 329 ? -19.719 5.846 17.867 1.00 93.50 329 GLU A C 1
ATOM 2705 O O . GLU A 1 329 ? -19.220 6.890 17.449 1.00 93.50 329 GLU A O 1
ATOM 2710 N N . MET A 1 330 ? -19.132 4.666 17.709 1.00 94.25 330 MET A N 1
ATOM 2711 C CA . MET A 1 330 ? -17.880 4.436 16.999 1.00 94.25 330 MET A CA 1
ATOM 2712 C C . MET A 1 330 ? -18.032 3.213 16.096 1.00 94.25 330 MET A C 1
ATOM 2714 O O . MET A 1 330 ? -18.888 2.362 16.370 1.00 94.25 330 MET A O 1
ATOM 2718 N N . PRO A 1 331 ? -17.182 3.074 15.060 1.00 94.75 331 PRO A N 1
ATOM 2719 C CA . PRO A 1 331 ? -17.045 1.806 14.362 1.00 94.75 331 PRO A CA 1
ATOM 2720 C C . PRO A 1 331 ? -16.829 0.668 15.358 1.00 94.75 331 PRO A C 1
ATOM 2722 O O . PRO A 1 331 ? -16.221 0.836 16.418 1.00 94.75 331 PRO A O 1
ATOM 2725 N N . SER A 1 332 ? -17.317 -0.514 15.021 1.00 95.31 332 SER A N 1
ATOM 2726 C CA . SER A 1 332 ? -17.038 -1.695 15.814 1.00 95.31 332 SER A CA 1
ATOM 2727 C C . SER A 1 332 ? -15.546 -1.990 15.869 1.00 95.31 332 SER A C 1
ATOM 2729 O O . SER A 1 332 ? -14.797 -1.741 14.922 1.00 95.31 332 SER A O 1
ATOM 2731 N N . ALA A 1 333 ? -15.095 -2.600 16.966 1.00 95.25 333 ALA A N 1
ATOM 2732 C CA . ALA A 1 333 ? -13.717 -3.079 17.045 1.00 95.25 333 ALA A CA 1
ATOM 2733 C C . ALA A 1 333 ? -13.370 -4.023 15.870 1.00 95.25 333 ALA A C 1
ATOM 2735 O O . ALA A 1 333 ? -12.240 -4.020 15.388 1.00 95.25 333 ALA A O 1
ATOM 2736 N N . ARG A 1 334 ? -14.345 -4.795 15.364 1.00 93.31 334 ARG A N 1
ATOM 2737 C CA . ARG A 1 334 ? -14.165 -5.658 14.184 1.00 93.31 334 ARG A CA 1
ATOM 2738 C C . ARG A 1 334 ? -13.922 -4.866 12.900 1.00 93.31 334 ARG A C 1
ATOM 2740 O O . ARG A 1 334 ? -13.054 -5.258 12.128 1.00 93.31 334 ARG A O 1
ATOM 2747 N N . GLU A 1 335 ? -14.626 -3.754 12.701 1.00 93.31 335 GLU A N 1
ATOM 2748 C CA . GLU A 1 335 ? -14.384 -2.822 11.592 1.00 93.31 335 GLU A CA 1
ATOM 2749 C C . GLU A 1 335 ? -13.011 -2.167 11.720 1.00 93.31 335 GLU A C 1
ATOM 2751 O O . GLU A 1 335 ? -12.155 -2.303 10.846 1.00 93.31 335 GLU A O 1
ATOM 2756 N N . PHE A 1 336 ? -12.750 -1.496 12.843 1.00 95.12 336 PHE A N 1
ATOM 2757 C CA . PHE A 1 336 ? -11.526 -0.718 13.007 1.00 95.12 336 PHE A CA 1
ATOM 2758 C C . PHE A 1 336 ? -10.261 -1.582 12.876 1.00 95.12 336 PHE A C 1
ATOM 2760 O O . PHE A 1 336 ? -9.342 -1.225 12.125 1.00 95.12 336 PHE A O 1
ATOM 2767 N N . PHE A 1 337 ? -10.254 -2.748 13.535 1.00 95.75 337 PHE A N 1
ATOM 2768 C CA . PHE A 1 337 ? -9.171 -3.735 13.478 1.00 95.75 337 PHE A CA 1
ATOM 2769 C C . PHE A 1 337 ? -9.312 -4.742 12.323 1.00 95.75 337 PHE A C 1
ATOM 2771 O O . PHE A 1 337 ? -8.559 -5.713 12.254 1.00 95.75 337 PHE A O 1
ATOM 2778 N N . GLY A 1 338 ? -10.230 -4.516 11.382 1.00 94.62 338 GLY A N 1
ATOM 2779 C CA . GLY A 1 338 ? -10.275 -5.202 10.095 1.00 94.62 338 GLY A CA 1
ATOM 2780 C C . GLY A 1 338 ? -9.168 -4.682 9.181 1.00 94.62 338 GLY A C 1
ATOM 2781 O O . GLY A 1 338 ? -9.420 -3.874 8.290 1.00 94.62 338 GLY A O 1
ATOM 2782 N N . THR A 1 339 ? -7.919 -5.071 9.444 1.00 94.06 339 THR A N 1
ATOM 2783 C CA . THR A 1 339 ? -6.730 -4.566 8.734 1.00 94.06 339 THR A CA 1
ATOM 2784 C C . THR A 1 339 ? -6.427 -5.314 7.438 1.00 94.06 339 THR A C 1
ATOM 2786 O O . THR A 1 339 ? -5.613 -4.852 6.645 1.00 94.06 339 THR A O 1
ATOM 2789 N N . GLY A 1 340 ? -7.061 -6.462 7.206 1.00 93.44 340 GLY A N 1
ATOM 2790 C CA . GLY A 1 340 ? -6.762 -7.369 6.101 1.00 93.44 340 GLY A CA 1
ATOM 2791 C C . GLY A 1 340 ? -5.586 -8.315 6.379 1.00 93.44 340 GLY A C 1
ATOM 2792 O O . GLY A 1 340 ? -5.170 -9.049 5.485 1.00 93.44 340 GLY A O 1
ATOM 2793 N N . TYR A 1 341 ? -5.040 -8.321 7.594 1.00 93.88 341 TYR A N 1
ATOM 2794 C CA . TYR A 1 341 ? -4.032 -9.278 8.044 1.00 93.88 341 TYR A CA 1
ATOM 2795 C C . TYR A 1 341 ? -4.323 -9.711 9.476 1.00 93.88 341 TYR A C 1
ATOM 2797 O O . TYR A 1 341 ? -4.894 -8.963 10.260 1.00 93.88 341 TYR A O 1
ATOM 2805 N N . GLU A 1 342 ? -3.888 -10.913 9.839 1.00 92.06 342 GLU A N 1
ATOM 2806 C CA . GLU A 1 342 ? -4.137 -11.457 11.172 1.00 92.06 342 GLU A CA 1
ATOM 2807 C C . GLU A 1 342 ? -3.480 -10.597 12.263 1.00 92.06 342 GLU A C 1
ATOM 2809 O O . GLU A 1 342 ? -2.267 -10.366 12.244 1.00 92.06 342 GLU A O 1
ATOM 2814 N N . ILE A 1 343 ? -4.296 -10.137 13.215 1.00 91.81 343 ILE A N 1
ATOM 2815 C CA . ILE A 1 343 ? -3.844 -9.470 14.440 1.00 91.81 343 ILE A CA 1
ATOM 2816 C C . ILE A 1 343 ? -3.804 -10.487 15.581 1.00 91.81 343 ILE A C 1
ATOM 2818 O O . ILE A 1 343 ? -2.794 -10.623 16.271 1.00 91.81 343 ILE A O 1
ATOM 2822 N N . ASN A 1 344 ? -4.913 -11.201 15.773 1.00 90.06 344 ASN A N 1
ATOM 2823 C CA . ASN A 1 344 ? -5.069 -12.303 16.714 1.00 90.06 344 ASN A CA 1
ATOM 2824 C C . ASN A 1 344 ? -6.210 -13.221 16.222 1.00 90.06 344 ASN A C 1
ATOM 2826 O O . ASN A 1 344 ? -6.703 -13.061 15.108 1.00 90.06 344 ASN A O 1
ATOM 2830 N N . ASN A 1 345 ? -6.655 -14.171 17.047 1.00 85.62 345 ASN A N 1
ATOM 2831 C CA . ASN A 1 345 ? -7.702 -15.127 16.659 1.00 85.62 345 ASN A CA 1
ATOM 2832 C C . ASN A 1 345 ? -9.092 -14.496 16.428 1.00 85.62 345 ASN A C 1
ATOM 2834 O O . ASN A 1 345 ? -9.972 -15.167 15.889 1.00 85.62 345 ASN A O 1
ATOM 2838 N N . GLU A 1 346 ? -9.307 -13.255 16.869 1.00 88.00 346 GLU A N 1
ATOM 2839 C CA . GLU A 1 346 ? -10.600 -12.562 16.830 1.00 88.00 346 GLU A CA 1
ATOM 2840 C C . GLU A 1 346 ? -10.625 -11.381 15.847 1.00 88.00 346 GLU A C 1
ATOM 2842 O O . GLU A 1 346 ? -11.690 -11.052 15.328 1.00 88.00 346 GLU A O 1
ATOM 2847 N N . PHE A 1 347 ? -9.475 -10.757 15.571 1.00 93.12 347 PHE A N 1
ATOM 2848 C CA . PHE A 1 347 ? -9.357 -9.520 14.793 1.00 93.12 347 PHE A CA 1
ATOM 2849 C C . PHE A 1 347 ? -8.351 -9.636 13.643 1.00 93.12 347 PHE A C 1
ATOM 2851 O O . PHE A 1 347 ? -7.435 -10.461 13.653 1.00 93.12 347 PHE A O 1
ATOM 2858 N N . GLY A 1 348 ? -8.492 -8.744 12.661 1.00 92.88 348 GLY A N 1
ATOM 2859 C CA . GLY A 1 348 ? -7.617 -8.660 11.491 1.00 92.88 348 GLY A CA 1
ATOM 2860 C C . GLY A 1 348 ? -8.351 -8.754 10.157 1.00 92.88 348 GLY A C 1
ATOM 2861 O O . GLY A 1 348 ? -7.834 -8.300 9.142 1.00 92.88 348 GLY A O 1
ATOM 2862 N N . PHE A 1 349 ? -9.573 -9.290 10.141 1.00 92.94 349 PHE 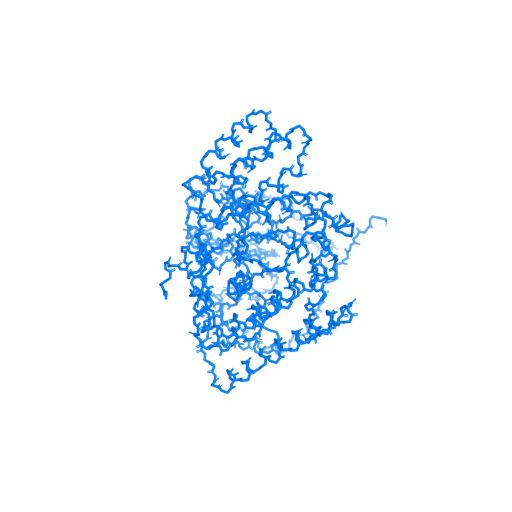A N 1
ATOM 2863 C CA . PHE A 1 349 ? -10.360 -9.480 8.922 1.00 92.94 349 PHE A CA 1
ATOM 2864 C C . PHE A 1 349 ? -11.781 -8.960 9.126 1.00 92.94 349 PHE A C 1
ATOM 2866 O O . PHE A 1 349 ? -12.480 -9.420 10.030 1.00 92.94 349 PHE A O 1
ATOM 2873 N N . TYR A 1 350 ? -12.206 -8.017 8.286 1.00 92.69 350 TYR A N 1
ATOM 2874 C CA . TYR A 1 350 ? -13.550 -7.456 8.342 1.00 92.69 350 TYR A CA 1
ATOM 2875 C C . TYR A 1 350 ? -14.545 -8.388 7.628 1.00 92.69 350 TYR A C 1
ATOM 2877 O O . TYR A 1 350 ? -14.623 -8.414 6.399 1.00 92.69 350 TYR A O 1
ATOM 2885 N N . LYS A 1 351 ? -15.263 -9.219 8.398 1.00 92.12 351 LYS A N 1
ATOM 2886 C CA . LYS A 1 351 ? -16.182 -10.256 7.882 1.00 92.12 351 LYS A CA 1
ATOM 2887 C C . LYS A 1 351 ? -17.327 -9.644 7.079 1.00 92.12 351 LYS A C 1
ATOM 2889 O O . LYS A 1 351 ? -17.716 -10.186 6.046 1.00 92.12 351 LYS A O 1
ATOM 2894 N N . GLU A 1 352 ? -17.871 -8.535 7.554 1.00 91.69 352 GLU A N 1
ATOM 2895 C CA . GLU A 1 352 ? -19.065 -7.906 7.003 1.00 91.69 352 GLU A CA 1
ATOM 2896 C C . GLU A 1 352 ? -18.815 -7.393 5.575 1.00 91.69 352 GLU A C 1
ATOM 2898 O O . GLU A 1 352 ? -19.678 -7.544 4.715 1.00 91.69 352 GLU A O 1
ATOM 2903 N N . GLN A 1 353 ? -17.595 -6.949 5.261 1.00 90.19 353 GLN A N 1
ATOM 2904 C CA . GLN A 1 353 ? -17.205 -6.595 3.892 1.00 90.19 353 GLN A CA 1
ATOM 2905 C C . GLN A 1 353 ? -17.276 -7.788 2.933 1.00 90.19 353 GLN A C 1
ATOM 2907 O O . GLN A 1 353 ? -17.718 -7.642 1.799 1.00 90.19 353 GLN A O 1
ATOM 2912 N N . ILE A 1 354 ? -16.913 -8.994 3.373 1.00 91.12 354 ILE A N 1
ATOM 2913 C CA . ILE A 1 354 ? -17.083 -10.202 2.551 1.00 91.12 354 ILE A CA 1
ATOM 2914 C C . ILE A 1 354 ? -18.548 -10.598 2.417 1.00 91.12 354 ILE A C 1
ATOM 2916 O O . ILE A 1 354 ? -18.952 -11.079 1.358 1.00 91.12 354 ILE A O 1
ATOM 2920 N N . ILE A 1 355 ? -19.351 -10.393 3.461 1.00 93.00 355 ILE A N 1
ATOM 2921 C CA . ILE A 1 355 ? -20.797 -10.624 3.400 1.00 93.00 355 ILE A CA 1
ATOM 2922 C C . ILE A 1 355 ? -21.435 -9.733 2.331 1.00 93.00 355 ILE A C 1
ATOM 2924 O O . ILE A 1 355 ? -22.214 -10.232 1.521 1.00 93.00 355 ILE A O 1
ATOM 2928 N N . GLU A 1 356 ? -21.073 -8.453 2.265 1.00 92.44 356 GLU A N 1
ATOM 2929 C CA . GLU A 1 356 ? -21.549 -7.552 1.208 1.00 92.44 356 GLU A CA 1
ATOM 2930 C C . GLU A 1 356 ? -21.143 -8.051 -0.188 1.00 92.44 356 GLU A C 1
ATOM 2932 O O . GLU A 1 356 ? -21.959 -8.084 -1.115 1.00 92.44 356 GLU A O 1
ATOM 2937 N N . GLY A 1 357 ? -19.903 -8.529 -0.336 1.00 90.50 357 GLY A N 1
ATOM 2938 C CA . GLY A 1 357 ? -19.428 -9.140 -1.576 1.00 90.50 357 GLY A CA 1
ATOM 2939 C C . GLY A 1 357 ? -20.231 -10.377 -1.977 1.00 90.50 357 GLY A C 1
ATOM 2940 O O . GLY A 1 357 ? -20.684 -10.474 -3.122 1.00 90.50 357 GLY A O 1
ATOM 2941 N N . LEU A 1 358 ? -20.476 -11.278 -1.023 1.00 88.31 358 LEU A N 1
ATOM 2942 C CA . LEU A 1 358 ? -21.317 -12.466 -1.173 1.00 88.31 358 LEU A CA 1
ATOM 2943 C C . LEU A 1 358 ? -22.736 -12.102 -1.614 1.00 88.31 358 LEU A C 1
ATOM 2945 O O . LEU A 1 358 ? -23.236 -12.670 -2.582 1.00 88.31 358 LEU A O 1
ATOM 2949 N N . GLN A 1 359 ? -23.363 -11.134 -0.949 1.00 90.44 359 GLN A N 1
ATOM 2950 C CA . GLN A 1 359 ? -24.713 -10.666 -1.264 1.00 90.44 359 GLN A CA 1
ATOM 2951 C C . GLN A 1 359 ? -24.792 -10.023 -2.653 1.00 90.44 359 GLN A C 1
ATOM 2953 O O . GLN A 1 359 ? -25.771 -10.225 -3.370 1.00 90.44 359 GLN A O 1
ATOM 2958 N N . SER A 1 360 ? -23.755 -9.286 -3.068 1.00 87.19 360 SER A N 1
ATOM 2959 C CA . SER A 1 360 ? -23.704 -8.660 -4.396 1.00 87.19 360 SER A CA 1
ATOM 2960 C C . SER A 1 360 ? -23.577 -9.677 -5.542 1.00 87.19 360 SER A C 1
ATOM 2962 O O . SER A 1 360 ? -24.002 -9.414 -6.675 1.00 87.19 360 SER A O 1
ATOM 2964 N N . LEU A 1 361 ? -22.960 -10.831 -5.267 1.00 85.19 361 LEU A N 1
ATOM 2965 C CA . LEU A 1 361 ? -22.674 -11.854 -6.266 1.00 85.19 361 LEU A CA 1
ATOM 2966 C C . LEU A 1 361 ? -23.719 -12.970 -6.279 1.00 85.19 361 LEU A C 1
ATOM 2968 O O . LEU A 1 361 ? -24.274 -13.238 -7.344 1.00 85.19 361 LEU A O 1
ATOM 2972 N N . LEU A 1 362 ? -23.944 -13.601 -5.121 1.00 81.75 362 LEU A N 1
ATOM 2973 C CA . LEU A 1 362 ? -24.735 -14.817 -4.919 1.00 81.75 362 LEU A CA 1
ATOM 2974 C C . LEU A 1 362 ? -25.724 -14.664 -3.738 1.00 81.75 362 LEU A C 1
ATOM 2976 O O . LEU A 1 362 ? -25.601 -15.387 -2.740 1.00 81.75 362 LEU A O 1
ATOM 2980 N N . PRO A 1 363 ? -26.713 -13.753 -3.809 1.00 82.12 363 PRO A N 1
ATOM 2981 C CA . PRO A 1 363 ? -27.609 -13.461 -2.686 1.00 82.12 363 PRO A CA 1
ATOM 2982 C C . PRO A 1 363 ? -28.369 -14.701 -2.191 1.00 82.12 363 PRO A C 1
ATOM 2984 O O . PRO A 1 363 ? -28.492 -14.907 -0.986 1.00 82.12 363 PRO A O 1
ATOM 2987 N N . ASN A 1 364 ? -28.802 -15.585 -3.096 1.00 77.31 364 ASN A N 1
ATOM 2988 C CA . ASN A 1 364 ? -29.501 -16.815 -2.713 1.00 77.31 364 ASN A CA 1
ATOM 2989 C C . ASN A 1 364 ? -28.571 -17.857 -2.074 1.00 77.31 364 ASN A C 1
ATOM 2991 O O . ASN A 1 364 ? -29.012 -18.631 -1.229 1.00 77.31 364 ASN A O 1
ATOM 2995 N N . THR A 1 365 ? -27.294 -17.907 -2.471 1.00 76.44 365 THR A N 1
ATOM 2996 C CA . THR A 1 365 ? -26.310 -18.784 -1.812 1.00 76.44 365 THR A CA 1
ATOM 2997 C C . THR A 1 365 ? -26.023 -18.277 -0.408 1.00 76.44 365 THR A C 1
ATOM 2999 O O . THR A 1 365 ? -26.004 -19.074 0.523 1.00 76.44 365 THR A O 1
ATOM 3002 N N . TYR A 1 366 ? -25.864 -16.960 -0.245 1.00 84.81 366 TYR A N 1
ATOM 3003 C CA . TYR A 1 366 ? -25.669 -16.336 1.060 1.00 84.81 366 TYR A CA 1
ATOM 3004 C C . TYR A 1 366 ? -26.805 -16.668 2.043 1.00 84.81 366 TYR A C 1
ATOM 3006 O O . TYR A 1 366 ? -26.518 -17.051 3.170 1.00 84.81 366 TYR A O 1
ATOM 3014 N N . GLU A 1 367 ? -28.074 -16.638 1.613 1.00 85.62 367 GLU A N 1
ATOM 3015 C CA . GLU A 1 367 ? -29.225 -17.014 2.460 1.00 85.62 367 GLU A CA 1
ATOM 3016 C C . GLU A 1 367 ? -29.190 -18.465 2.984 1.00 85.62 367 GLU A C 1
ATOM 3018 O O . GLU A 1 367 ? -29.920 -18.806 3.918 1.00 85.62 367 GLU A O 1
ATOM 3023 N N . LEU A 1 368 ? -28.384 -19.339 2.375 1.00 82.81 368 LEU A N 1
ATOM 3024 C CA . LEU A 1 368 ? -28.247 -20.741 2.774 1.00 82.81 368 LEU A CA 1
ATOM 3025 C C . LEU A 1 368 ? -27.025 -21.008 3.651 1.00 82.81 368 LEU A C 1
ATOM 3027 O O . LEU A 1 368 ? -26.952 -22.091 4.234 1.00 82.81 368 LEU A O 1
ATOM 3031 N N . LEU A 1 369 ? -26.084 -20.066 3.714 1.00 86.06 369 LEU A N 1
ATOM 3032 C CA . LEU A 1 369 ? -24.897 -20.170 4.550 1.00 86.06 369 LEU A CA 1
ATOM 3033 C C . LEU A 1 369 ? -25.242 -19.759 5.981 1.00 86.06 369 LEU A C 1
ATOM 3035 O O . LEU A 1 369 ? -25.935 -18.768 6.209 1.00 86.06 369 LEU A O 1
ATOM 3039 N N . ASN A 1 370 ? -24.746 -20.515 6.954 1.00 91.06 370 ASN A N 1
ATOM 3040 C CA . ASN A 1 370 ? -24.795 -20.103 8.354 1.00 91.06 370 ASN A CA 1
ATOM 3041 C C . ASN A 1 370 ? -23.534 -19.312 8.753 1.00 91.06 370 ASN A C 1
ATOM 3043 O O . ASN A 1 370 ? -22.539 -19.282 8.029 1.00 91.06 370 ASN A O 1
ATOM 3047 N N . ASP A 1 371 ? -23.573 -18.661 9.918 1.00 90.50 371 ASP A N 1
ATOM 3048 C CA . ASP A 1 371 ? -22.468 -17.815 10.381 1.00 90.50 371 ASP A CA 1
ATOM 3049 C C . ASP A 1 371 ? -21.145 -18.568 10.568 1.00 90.50 371 ASP A C 1
ATOM 3051 O O . ASP A 1 371 ? -20.096 -17.990 10.271 1.00 90.50 371 ASP A O 1
ATOM 3055 N N . ASP A 1 372 ? -21.190 -19.832 11.006 1.00 92.00 372 ASP A N 1
ATOM 3056 C CA . ASP A 1 372 ? -19.998 -20.662 11.217 1.00 92.00 372 ASP A CA 1
ATOM 3057 C C . ASP A 1 372 ? -19.327 -21.011 9.879 1.00 92.00 372 ASP A C 1
ATOM 3059 O O . ASP A 1 372 ? -18.102 -20.981 9.772 1.00 92.00 372 ASP A O 1
ATOM 3063 N N . GLU A 1 373 ? -20.120 -21.286 8.838 1.00 91.94 373 GLU A N 1
ATOM 3064 C CA . GLU A 1 373 ? -19.632 -21.538 7.474 1.00 91.94 373 GLU A CA 1
ATOM 3065 C C . GLU A 1 373 ? -18.943 -20.301 6.882 1.00 91.94 373 GLU A C 1
ATOM 3067 O O . GLU A 1 373 ? -17.894 -20.409 6.243 1.00 91.94 373 GLU A O 1
ATOM 3072 N N . ILE A 1 374 ? -19.497 -19.107 7.118 1.00 90.69 374 ILE A N 1
ATOM 3073 C CA . ILE A 1 374 ? -18.873 -17.853 6.676 1.00 90.69 374 ILE A CA 1
ATOM 3074 C C . ILE A 1 374 ? -17.584 -17.600 7.467 1.00 90.69 374 ILE A C 1
ATOM 3076 O O . ILE A 1 374 ? -16.578 -17.207 6.878 1.00 90.69 374 ILE A O 1
ATOM 3080 N N . ASP A 1 375 ? -17.577 -17.844 8.779 1.00 90.31 375 ASP A N 1
ATOM 3081 C CA . ASP A 1 375 ? -16.374 -17.707 9.606 1.00 90.31 375 ASP A CA 1
ATOM 3082 C C . ASP A 1 375 ? -15.262 -18.666 9.163 1.00 90.31 375 ASP A C 1
ATOM 3084 O O . ASP A 1 375 ? -14.091 -18.280 9.134 1.00 90.31 375 ASP A O 1
ATOM 3088 N N . GLU A 1 376 ? -15.603 -19.906 8.804 1.00 91.12 376 GLU A N 1
ATOM 3089 C CA . GLU A 1 376 ? -14.655 -20.875 8.249 1.00 91.12 376 GLU A CA 1
ATOM 3090 C C . GLU A 1 376 ? -14.077 -20.385 6.916 1.00 91.12 376 GLU A C 1
ATOM 3092 O O . GLU A 1 376 ? -12.851 -20.376 6.741 1.00 91.12 376 GLU A O 1
ATOM 3097 N N . PHE A 1 377 ? -14.931 -19.893 6.011 1.00 91.62 377 PHE A N 1
ATOM 3098 C CA . PHE A 1 377 ? -14.490 -19.294 4.754 1.00 91.62 377 PHE A CA 1
ATOM 3099 C C . PHE A 1 377 ? -13.533 -18.127 5.008 1.00 91.62 377 PHE A C 1
ATOM 3101 O O . PHE A 1 377 ? -12.388 -18.178 4.563 1.00 91.62 377 PHE A O 1
ATOM 3108 N N . VAL A 1 378 ? -13.941 -17.136 5.808 1.00 90.56 378 VAL A N 1
ATOM 3109 C CA . VAL A 1 378 ? -13.134 -15.954 6.152 1.00 90.56 378 VAL A CA 1
ATOM 3110 C C . VAL A 1 378 ? -11.825 -16.329 6.839 1.00 90.56 378 VAL A C 1
ATOM 3112 O O . VAL A 1 378 ? -10.842 -15.618 6.671 1.00 90.56 378 VAL A O 1
ATOM 3115 N N . LYS A 1 379 ? -11.755 -17.427 7.599 1.00 87.06 379 LYS A N 1
ATOM 3116 C CA . LYS A 1 379 ? -10.500 -17.910 8.203 1.00 87.06 379 LYS A CA 1
ATOM 3117 C C . LYS A 1 379 ? -9.571 -18.584 7.193 1.00 87.06 379 LYS A C 1
ATOM 3119 O O . LYS A 1 379 ? -8.351 -18.495 7.335 1.00 87.06 379 LYS A O 1
ATOM 3124 N N . SER A 1 380 ? -10.137 -19.260 6.198 1.00 87.25 380 SER A N 1
ATOM 3125 C CA . SER A 1 380 ? -9.389 -20.026 5.196 1.00 87.25 380 SER A CA 1
ATOM 3126 C C . SER A 1 380 ? -8.995 -19.221 3.953 1.00 87.25 380 SER A C 1
ATOM 3128 O O . SER A 1 380 ? -7.996 -19.553 3.315 1.00 87.25 380 SER A O 1
ATOM 3130 N N . ASP A 1 381 ? -9.741 -18.167 3.616 1.00 87.94 381 ASP A N 1
ATOM 3131 C CA . ASP A 1 381 ? -9.528 -17.367 2.413 1.00 87.94 381 ASP A CA 1
ATOM 3132 C C . ASP A 1 381 ? -8.319 -16.446 2.604 1.00 87.94 381 ASP A C 1
ATOM 3134 O O . ASP A 1 381 ? -8.368 -15.403 3.264 1.00 87.94 381 ASP A O 1
ATOM 3138 N N . ARG A 1 382 ? -7.162 -16.904 2.125 1.00 80.25 382 ARG A N 1
ATOM 3139 C CA . ARG A 1 382 ? -5.868 -16.270 2.377 1.00 80.25 382 ARG A CA 1
ATOM 3140 C C . ARG A 1 382 ? -5.096 -16.137 1.080 1.00 80.25 382 ARG A C 1
ATOM 3142 O O . ARG A 1 382 ? -4.646 -17.138 0.535 1.00 80.25 382 ARG A O 1
ATOM 3149 N N . GLY A 1 383 ? -4.896 -14.890 0.650 1.00 75.25 383 GLY A N 1
ATOM 3150 C CA . GLY A 1 383 ? -3.936 -14.542 -0.396 1.00 75.25 383 GLY A CA 1
ATOM 3151 C C . GLY A 1 383 ? -4.155 -15.299 -1.703 1.00 75.25 383 GLY A C 1
ATOM 3152 O O . GLY A 1 383 ? -3.179 -15.681 -2.326 1.00 75.25 383 GLY A O 1
ATOM 3153 N N . ASN A 1 384 ? -5.401 -15.566 -2.098 1.00 82.12 384 ASN A N 1
ATOM 3154 C CA . ASN A 1 384 ? -5.702 -16.259 -3.349 1.00 82.12 384 ASN A CA 1
ATOM 3155 C C . ASN A 1 384 ? -6.067 -15.239 -4.427 1.00 82.12 384 ASN A C 1
ATOM 3157 O O . ASN A 1 384 ? -6.990 -14.439 -4.260 1.00 82.12 384 ASN A O 1
ATOM 3161 N N . ARG A 1 385 ? -5.356 -15.272 -5.552 1.00 83.56 385 ARG A N 1
ATOM 3162 C CA . ARG A 1 385 ? -5.574 -14.397 -6.707 1.00 83.56 385 ARG A CA 1
ATOM 3163 C C . ARG A 1 385 ? -6.683 -14.943 -7.597 1.00 83.56 385 ARG A C 1
ATOM 3165 O O . ARG A 1 385 ? -6.449 -15.427 -8.703 1.00 83.56 385 ARG A O 1
ATOM 3172 N N . GLU A 1 386 ? -7.888 -14.897 -7.055 1.00 83.06 386 GLU A N 1
ATOM 3173 C CA . GLU A 1 386 ? -9.135 -15.318 -7.684 1.00 83.06 386 GLU A CA 1
ATOM 3174 C C . GLU A 1 386 ? -10.241 -14.355 -7.250 1.00 83.06 386 GLU A C 1
ATOM 3176 O O . GLU A 1 386 ? -10.193 -13.809 -6.144 1.00 83.06 386 GLU A O 1
ATOM 3181 N N . TYR A 1 387 ? -11.245 -14.135 -8.099 1.00 83.75 387 TYR A N 1
ATOM 3182 C CA . TYR A 1 387 ? -12.403 -13.327 -7.707 1.00 83.75 387 TYR A CA 1
ATOM 3183 C C . TYR A 1 387 ? -13.179 -14.014 -6.583 1.00 83.75 387 TYR A C 1
ATOM 3185 O O . TYR A 1 387 ? -13.210 -15.245 -6.517 1.00 83.75 387 TYR A O 1
ATOM 3193 N N . LEU A 1 388 ? -13.859 -13.233 -5.737 1.00 85.81 388 LEU A N 1
ATOM 3194 C CA . LEU A 1 388 ? -14.580 -13.744 -4.567 1.00 85.81 388 LEU A CA 1
ATOM 3195 C C . LEU A 1 388 ? -15.479 -14.948 -4.913 1.00 85.81 388 LEU A C 1
ATOM 3197 O O . LEU A 1 388 ? -15.446 -15.965 -4.224 1.00 85.81 388 LEU A O 1
ATOM 3201 N N . GLY A 1 389 ? -16.198 -14.886 -6.039 1.00 82.06 389 GLY A N 1
ATOM 3202 C CA . GLY A 1 389 ? -17.042 -15.982 -6.526 1.00 82.06 389 GLY A CA 1
ATOM 3203 C C . GLY A 1 389 ? -16.324 -17.314 -6.725 1.00 82.06 389 GLY A C 1
ATOM 3204 O O . GLY A 1 389 ? -16.841 -18.356 -6.327 1.00 82.06 389 GLY A O 1
ATOM 3205 N N . GLN A 1 390 ? -15.123 -17.284 -7.298 1.00 81.75 390 GLN A N 1
ATOM 3206 C CA . GLN A 1 390 ? -14.307 -18.476 -7.546 1.00 81.75 390 GLN A CA 1
ATOM 3207 C C . GLN A 1 390 ? -13.794 -19.068 -6.232 1.00 81.75 390 GLN A C 1
ATOM 3209 O O . GLN A 1 390 ? -13.863 -20.282 -6.032 1.00 81.75 390 GLN A O 1
ATOM 3214 N N . ARG A 1 391 ? -13.385 -18.207 -5.293 1.00 87.69 391 ARG A N 1
ATOM 3215 C CA . ARG A 1 391 ? -12.910 -18.624 -3.967 1.00 87.69 391 ARG A CA 1
ATOM 3216 C C . ARG A 1 391 ? -14.018 -19.298 -3.161 1.00 87.69 391 ARG A C 1
ATOM 3218 O O . ARG A 1 391 ? -13.809 -20.374 -2.605 1.00 87.69 391 ARG A O 1
ATOM 3225 N N . ILE A 1 392 ? -15.223 -18.724 -3.174 1.00 84.88 392 ILE A N 1
ATOM 3226 C CA . ILE A 1 392 ? -16.429 -19.312 -2.565 1.00 84.88 392 ILE A CA 1
ATOM 3227 C C . ILE A 1 392 ? -16.756 -20.652 -3.221 1.00 84.88 392 ILE A C 1
ATOM 3229 O O . ILE A 1 392 ? -17.000 -21.642 -2.529 1.00 84.88 392 ILE A O 1
ATOM 3233 N N . GLN A 1 393 ? -16.749 -20.700 -4.556 1.00 82.19 393 GLN A N 1
ATOM 3234 C CA . GLN A 1 393 ? -17.043 -21.917 -5.301 1.00 82.19 393 GLN A CA 1
ATOM 3235 C C . GLN A 1 393 ? -16.081 -23.049 -4.921 1.00 82.19 393 GLN A C 1
ATOM 3237 O O . GLN A 1 393 ? -16.526 -24.168 -4.655 1.00 82.19 393 GLN A O 1
ATOM 3242 N N . GLY A 1 394 ? -14.781 -22.749 -4.859 1.00 84.12 394 GLY A N 1
ATOM 3243 C CA . GLY A 1 394 ? -13.743 -23.690 -4.453 1.00 84.12 394 GLY A CA 1
ATOM 3244 C C . GLY A 1 394 ? -13.893 -24.143 -3.001 1.00 84.12 394 GLY A C 1
ATOM 3245 O O . GLY A 1 394 ? -13.802 -25.341 -2.725 1.00 84.12 394 GLY A O 1
ATOM 3246 N N . HIS A 1 395 ? -14.179 -23.212 -2.086 1.00 87.62 395 HIS A N 1
ATOM 3247 C CA . HIS A 1 395 ? -14.322 -23.497 -0.658 1.00 87.62 395 HIS A CA 1
ATOM 3248 C C . HIS A 1 395 ? -15.532 -24.395 -0.365 1.00 87.62 395 HIS A C 1
ATOM 3250 O O . HIS A 1 395 ? -15.390 -25.476 0.209 1.00 87.62 395 HIS A O 1
ATOM 3256 N N . PHE A 1 396 ? -16.718 -24.001 -0.831 1.00 83.69 396 PHE A N 1
ATOM 3257 C CA . PHE A 1 396 ? -17.962 -24.738 -0.585 1.00 83.69 396 PHE A CA 1
ATOM 3258 C C . PHE A 1 396 ? -18.205 -25.881 -1.580 1.00 83.69 396 PHE A C 1
ATOM 3260 O O . PHE A 1 396 ? -19.214 -26.581 -1.477 1.00 83.69 396 PHE A O 1
ATOM 3267 N N . LYS A 1 397 ? -17.291 -26.086 -2.541 1.00 81.00 397 LYS A N 1
ATOM 3268 C CA . LYS A 1 397 ? -17.405 -27.080 -3.623 1.00 81.00 397 LYS A CA 1
ATOM 3269 C C . LYS A 1 397 ? -18.749 -26.968 -4.349 1.00 81.00 397 LYS A C 1
ATOM 3271 O O . LYS A 1 397 ? -19.466 -27.952 -4.532 1.00 81.00 397 LYS A O 1
ATOM 3276 N N . ILE A 1 398 ? -19.121 -25.739 -4.702 1.00 69.56 398 ILE A N 1
ATOM 3277 C CA . ILE A 1 398 ? -20.392 -25.448 -5.367 1.00 69.56 398 ILE A CA 1
ATOM 3278 C C . ILE A 1 398 ? -20.249 -25.770 -6.858 1.00 69.56 398 ILE A C 1
ATOM 3280 O O . ILE A 1 398 ? -19.532 -25.104 -7.598 1.00 69.56 398 ILE A O 1
ATOM 3284 N N . ASP A 1 399 ? -20.971 -26.787 -7.320 1.00 53.69 399 ASP A N 1
ATOM 3285 C CA . ASP A 1 399 ? -20.924 -27.228 -8.721 1.00 53.69 399 ASP A CA 1
ATOM 3286 C C . ASP A 1 399 ? -21.766 -26.355 -9.687 1.00 53.69 399 ASP A C 1
ATOM 3288 O O . ASP A 1 399 ? -21.828 -26.664 -10.878 1.00 53.69 399 ASP A O 1
ATOM 3292 N N . ALA A 1 400 ? -22.470 -25.307 -9.222 1.00 53.12 400 ALA A N 1
ATOM 3293 C CA . ALA A 1 400 ? -23.571 -24.698 -9.985 1.00 53.12 400 ALA A CA 1
ATOM 3294 C C . ALA A 1 400 ? -23.628 -23.159 -10.029 1.00 53.12 400 ALA A C 1
ATOM 3296 O O . ALA A 1 400 ? -23.489 -22.475 -9.020 1.00 53.12 400 ALA A O 1
ATOM 3297 N N . ILE A 1 401 ? -23.942 -22.678 -11.240 1.00 49.84 401 ILE A N 1
ATOM 3298 C CA . ILE A 1 401 ? -24.239 -21.305 -11.674 1.00 49.84 401 ILE A CA 1
ATOM 3299 C C . ILE A 1 401 ? -25.596 -20.860 -11.110 1.00 49.84 401 ILE A C 1
ATOM 3301 O O . ILE A 1 401 ? -26.587 -21.588 -11.228 1.00 49.84 401 ILE A O 1
ATOM 3305 N N . GLU A 1 402 ? -25.670 -19.653 -10.555 1.00 45.12 402 GLU A N 1
ATOM 3306 C CA . GLU A 1 402 ? -26.950 -19.009 -10.276 1.00 45.12 402 GLU A CA 1
ATOM 3307 C C . GLU A 1 402 ? -27.563 -18.512 -11.594 1.00 45.12 402 GLU A C 1
ATOM 3309 O O . GLU A 1 402 ? -27.050 -17.609 -12.250 1.00 45.12 402 GLU A O 1
ATOM 3314 N N . VAL A 1 403 ? -28.648 -19.152 -12.035 1.00 44.22 403 VAL A N 1
ATOM 3315 C CA . VAL A 1 403 ? -29.327 -18.786 -13.285 1.00 44.22 403 VAL A CA 1
ATOM 3316 C C . VAL A 1 403 ? -30.505 -17.873 -12.968 1.00 44.22 403 VAL A C 1
ATOM 3318 O O . VAL A 1 403 ? -31.550 -18.334 -12.503 1.00 44.22 403 VAL A O 1
ATOM 3321 N N . GLU A 1 404 ? -30.350 -16.583 -13.253 1.00 41.31 404 GLU A N 1
ATOM 3322 C CA . GLU A 1 404 ? -31.451 -15.619 -13.251 1.00 41.31 404 GLU A CA 1
ATOM 3323 C C . GLU A 1 404 ? -32.146 -15.588 -14.620 1.00 41.31 404 GLU A C 1
ATOM 3325 O O . GLU A 1 404 ? -31.756 -14.881 -15.546 1.00 41.31 404 GLU A O 1
ATOM 3330 N N . ALA A 1 405 ? -33.216 -16.367 -14.761 1.00 40.34 405 ALA A N 1
ATOM 3331 C CA . ALA A 1 405 ? -34.028 -16.367 -15.972 1.00 40.34 405 ALA A CA 1
ATOM 3332 C C . ALA A 1 405 ? -34.978 -15.153 -16.005 1.00 40.34 405 ALA A C 1
ATOM 3334 O O . ALA A 1 405 ? -35.947 -15.099 -15.246 1.00 40.34 405 ALA A O 1
ATOM 3335 N N . PHE A 1 406 ? -34.752 -14.208 -16.922 1.00 39.38 406 PHE A N 1
ATOM 3336 C CA . PHE A 1 406 ? -35.672 -13.093 -17.162 1.00 39.38 406 PHE A CA 1
ATOM 3337 C C . PHE A 1 406 ? -36.682 -13.445 -18.255 1.00 39.38 406 PHE A C 1
ATOM 3339 O O . PHE A 1 406 ? -36.353 -13.521 -19.436 1.00 39.38 406 PHE A O 1
ATOM 3346 N N . ILE A 1 407 ? -37.952 -13.596 -17.876 1.00 37.72 407 ILE A N 1
ATOM 3347 C CA . ILE A 1 407 ? -39.043 -13.732 -18.843 1.00 37.72 407 ILE A CA 1
ATOM 3348 C C . ILE A 1 407 ? -39.420 -12.334 -19.335 1.00 37.72 407 ILE A C 1
ATOM 3350 O O . ILE A 1 407 ? -40.241 -11.651 -18.724 1.00 37.72 407 ILE A O 1
ATOM 3354 N N . ASN A 1 408 ? -38.841 -11.905 -20.455 1.00 35.16 408 ASN A N 1
ATOM 3355 C CA . ASN A 1 408 ? -39.357 -10.742 -21.165 1.00 35.16 408 ASN A CA 1
ATOM 3356 C C . ASN A 1 408 ? -40.589 -11.196 -21.964 1.00 35.16 408 ASN A C 1
ATOM 3358 O O . ASN A 1 408 ? -40.454 -11.840 -23.004 1.00 35.16 408 ASN A O 1
ATOM 3362 N N . GLN A 1 409 ? -41.803 -10.943 -21.460 1.00 38.06 409 GLN A N 1
ATOM 3363 C CA . GLN A 1 409 ? -42.982 -11.043 -22.322 1.00 38.06 409 GLN A CA 1
ATOM 3364 C C . GLN A 1 409 ? -42.894 -9.892 -23.328 1.00 38.06 409 GLN A C 1
ATOM 3366 O O . GLN A 1 409 ? -42.881 -8.741 -22.890 1.00 38.06 409 GLN A O 1
ATOM 3371 N N . PRO A 1 410 ? -42.850 -10.151 -24.647 1.00 37.66 410 PRO A N 1
ATOM 3372 C CA . PRO A 1 410 ? -42.912 -9.073 -25.613 1.00 37.66 410 PRO A CA 1
ATOM 3373 C C . PRO A 1 410 ? -44.283 -8.408 -25.473 1.00 37.66 410 PRO A C 1
ATOM 3375 O O . PRO A 1 410 ? -45.301 -8.944 -25.916 1.00 37.66 410 PRO A O 1
ATOM 3378 N N . GLN A 1 411 ? -44.330 -7.246 -24.821 1.00 40.31 411 GLN A N 1
ATOM 3379 C CA . GLN A 1 411 ? -45.488 -6.374 -24.909 1.00 40.31 411 GLN A CA 1
ATOM 3380 C C . GLN A 1 411 ? -45.531 -5.818 -26.330 1.00 40.31 411 GLN A C 1
ATOM 3382 O O . GLN A 1 411 ? -44.822 -4.882 -26.678 1.00 40.31 411 GLN A O 1
ATOM 3387 N N . GLY A 1 412 ? -46.383 -6.442 -27.142 1.00 40.50 412 GLY A N 1
ATOM 3388 C CA . GLY A 1 412 ? -46.832 -5.911 -28.419 1.00 40.50 412 GLY A CA 1
ATOM 3389 C C . GLY A 1 412 ? -46.125 -6.508 -29.623 1.00 40.50 412 GLY A C 1
ATOM 3390 O O . GLY A 1 412 ? -45.243 -5.872 -30.171 1.00 40.50 412 GLY A O 1
ATOM 3391 N N . PHE A 1 413 ? -46.571 -7.683 -30.080 1.00 34.19 413 PHE A N 1
ATOM 3392 C CA . PHE A 1 413 ? -46.616 -7.999 -31.518 1.00 34.19 413 PHE A CA 1
ATOM 3393 C C . PHE A 1 413 ? -47.503 -9.219 -31.834 1.00 34.19 413 PHE A C 1
ATOM 3395 O O . PHE A 1 413 ? -47.083 -10.118 -32.538 1.00 34.19 413 PHE A O 1
ATOM 3402 N N . PHE A 1 414 ? -48.745 -9.274 -31.335 1.00 31.05 414 PHE A N 1
ATOM 3403 C CA . PHE A 1 414 ? -49.786 -10.171 -31.881 1.00 31.05 414 PHE A CA 1
ATOM 3404 C C . PHE A 1 414 ? -51.197 -9.586 -31.671 1.00 31.05 414 PHE A C 1
ATOM 3406 O O . PHE A 1 414 ? -52.102 -10.235 -31.158 1.00 31.05 414 PHE A O 1
ATOM 3413 N N . GLU A 1 415 ? -51.420 -8.347 -32.116 1.00 32.94 415 GLU A N 1
ATOM 3414 C CA . GLU A 1 415 ? -52.765 -7.910 -32.508 1.00 32.94 415 GLU A CA 1
ATOM 3415 C C . GLU A 1 415 ? -52.928 -8.121 -34.014 1.00 32.94 415 GLU A C 1
ATOM 3417 O O . GLU A 1 415 ? -52.701 -7.217 -34.814 1.00 32.94 415 GLU A O 1
ATOM 3422 N N . LYS A 1 416 ? -53.291 -9.348 -34.400 1.00 29.16 416 LYS A N 1
ATOM 3423 C CA . LYS A 1 416 ? -54.280 -9.630 -35.452 1.00 29.16 416 LYS A CA 1
ATOM 3424 C C . LYS A 1 416 ? -54.432 -11.136 -35.641 1.00 29.16 416 LYS A C 1
ATOM 3426 O O . LYS A 1 416 ? -53.495 -11.832 -36.012 1.00 29.16 416 LYS A O 1
ATOM 3431 N N . SER A 1 417 ? -55.679 -11.578 -35.465 1.00 30.11 417 SER A N 1
ATOM 3432 C CA . SER A 1 417 ? -56.257 -12.837 -35.957 1.00 30.11 417 SER A CA 1
ATOM 3433 C C . SER A 1 417 ? -55.594 -14.130 -35.473 1.00 30.11 417 SER A C 1
ATOM 3435 O O . SER A 1 417 ? -54.688 -14.634 -36.113 1.00 30.11 417 SER A O 1
ATOM 3437 N N . TYR A 1 418 ? -56.099 -14.705 -34.380 1.00 23.95 418 TYR A N 1
ATOM 3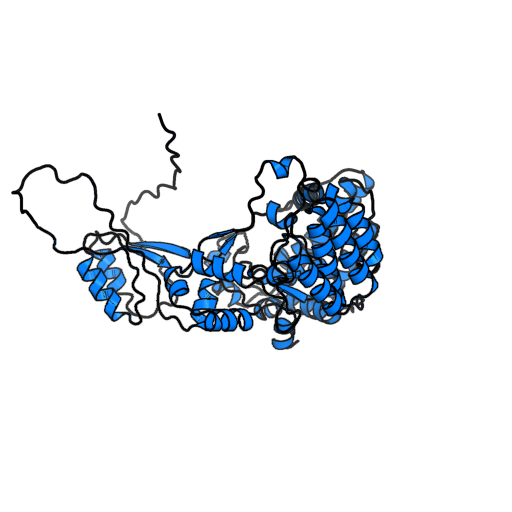438 C CA . TYR A 1 418 ? -56.947 -15.909 -34.375 1.00 23.95 418 TYR A CA 1
ATOM 3439 C C . TYR A 1 418 ? -57.471 -16.129 -32.941 1.00 23.95 418 TYR A C 1
ATOM 3441 O O . TYR A 1 418 ? -56.752 -15.906 -31.977 1.00 23.95 418 TYR A O 1
ATOM 3449 N N . GLY A 1 419 ? -58.755 -16.493 -32.840 1.00 24.69 419 GLY A N 1
ATOM 3450 C CA . GLY A 1 419 ? -59.544 -16.885 -31.659 1.00 24.69 419 GLY A CA 1
ATOM 3451 C C . GLY A 1 419 ? -58.924 -16.798 -30.258 1.00 24.69 419 GLY A C 1
ATOM 3452 O O . GLY A 1 419 ? -57.961 -17.488 -29.940 1.00 24.69 419 GLY A O 1
ATOM 3453 N N . ALA A 1 420 ? -59.595 -16.053 -29.377 1.00 23.81 420 ALA A N 1
ATOM 3454 C CA . ALA A 1 420 ? -59.376 -16.062 -27.937 1.00 23.81 420 ALA A CA 1
ATOM 3455 C C . ALA A 1 420 ? -59.379 -17.494 -27.364 1.00 23.81 420 ALA A C 1
ATOM 3457 O O . ALA A 1 420 ? -60.435 -18.063 -27.086 1.00 23.81 420 ALA A O 1
ATOM 3458 N N . PHE A 1 421 ? -58.194 -18.057 -27.128 1.00 22.67 421 PHE A N 1
ATOM 3459 C CA . PHE A 1 421 ? -58.028 -19.123 -26.152 1.00 22.67 421 PHE A CA 1
ATOM 3460 C C . PHE A 1 421 ? -57.728 -18.484 -24.806 1.00 22.67 421 PHE A C 1
ATOM 3462 O O . PHE A 1 421 ? -56.657 -17.942 -24.550 1.00 22.67 421 PHE A O 1
ATOM 3469 N N . ASN A 1 422 ? -58.727 -18.553 -23.936 1.00 26.05 422 ASN A N 1
ATOM 3470 C CA . ASN A 1 422 ? -58.625 -18.209 -22.532 1.00 26.05 422 ASN A CA 1
ATOM 3471 C C . ASN A 1 422 ? -57.774 -19.290 -21.839 1.00 26.05 422 ASN A C 1
ATOM 3473 O O . ASN A 1 422 ? -58.302 -20.220 -21.227 1.00 26.05 422 ASN A O 1
ATOM 3477 N N . VAL A 1 423 ? -56.448 -19.223 -21.986 1.00 25.64 423 VAL A N 1
ATOM 3478 C CA . VAL A 1 423 ? -55.540 -20.061 -21.201 1.00 25.64 423 VAL A CA 1
ATOM 3479 C C . VAL A 1 423 ? -55.416 -19.413 -19.828 1.00 25.64 423 VAL A C 1
ATOM 3481 O O . VAL A 1 423 ? -54.563 -18.567 -19.583 1.00 25.64 423 VAL A O 1
ATOM 3484 N N . LYS A 1 424 ? -56.286 -19.825 -18.901 1.00 28.39 424 LYS A N 1
ATOM 3485 C CA . LYS A 1 424 ? -56.023 -19.694 -17.464 1.00 28.39 424 LYS A CA 1
ATOM 3486 C C . LYS A 1 424 ? -54.751 -20.488 -17.146 1.00 28.39 424 LYS A C 1
ATOM 3488 O O . LYS A 1 424 ? -54.830 -21.669 -16.808 1.00 28.39 424 LYS A O 1
ATOM 3493 N N . SER A 1 425 ? -53.576 -19.870 -17.256 1.00 28.94 425 SER A N 1
ATOM 3494 C CA . SER A 1 425 ? -52.331 -20.483 -16.802 1.00 28.94 425 SER A CA 1
ATOM 3495 C C . SER A 1 425 ? -52.307 -20.487 -15.274 1.00 28.94 425 SER A C 1
ATOM 3497 O O . SER A 1 425 ? -52.057 -19.487 -14.606 1.00 28.94 425 SER A O 1
ATOM 3499 N N . LYS A 1 426 ? -52.597 -21.669 -14.736 1.00 25.86 426 LYS A N 1
ATOM 3500 C CA . LYS A 1 426 ? -52.548 -22.109 -13.336 1.00 25.86 426 LYS A CA 1
ATOM 3501 C C . LYS A 1 426 ? -51.133 -22.108 -12.719 1.00 25.86 426 LYS A C 1
ATOM 3503 O O . LYS A 1 426 ? -50.830 -22.970 -11.903 1.00 25.86 426 LYS A O 1
ATOM 3508 N N . PHE A 1 427 ? -50.257 -21.173 -13.071 1.00 28.84 427 PHE A N 1
ATOM 3509 C CA . PHE A 1 427 ? -48.874 -21.192 -12.593 1.00 28.84 427 PHE A CA 1
ATOM 3510 C C . PHE A 1 427 ? -48.455 -19.834 -12.027 1.00 28.84 427 PHE A C 1
ATOM 3512 O O . PHE A 1 427 ? -48.066 -18.929 -12.755 1.00 28.84 427 PHE A O 1
ATOM 3519 N N . LYS A 1 428 ? -48.519 -19.714 -10.695 1.00 25.22 428 LYS A N 1
ATOM 3520 C CA . LYS A 1 428 ? -47.715 -18.746 -9.941 1.00 25.22 428 LYS A CA 1
ATOM 3521 C C . LYS A 1 428 ? -46.283 -19.285 -9.901 1.00 25.22 428 LYS A C 1
ATOM 3523 O O . LYS A 1 428 ? -45.979 -20.115 -9.049 1.00 25.22 428 LYS A O 1
ATOM 3528 N N . TRP A 1 429 ? -45.419 -18.844 -10.810 1.00 34.28 429 TRP A N 1
ATOM 3529 C CA . TRP A 1 429 ? -43.976 -18.974 -10.608 1.00 34.28 429 TRP A CA 1
ATOM 3530 C C . TRP A 1 429 ? -43.525 -17.764 -9.795 1.00 34.28 429 TRP A C 1
ATOM 3532 O O . TRP A 1 429 ? -43.595 -16.631 -10.256 1.00 34.28 429 TRP A O 1
ATOM 3542 N N . SER A 1 430 ? -43.162 -17.996 -8.536 1.00 30.80 430 SER A N 1
ATOM 3543 C CA . SER A 1 430 ? -42.415 -17.021 -7.747 1.00 30.80 430 SER A CA 1
ATOM 3544 C C . SER A 1 430 ? -41.013 -16.896 -8.340 1.00 30.80 430 SER A C 1
ATOM 3546 O O . SER A 1 430 ? -40.404 -17.935 -8.597 1.00 30.80 430 SER A O 1
ATOM 3548 N N . ASN A 1 431 ? -40.505 -15.672 -8.490 1.00 29.20 431 ASN A N 1
ATOM 3549 C CA . ASN A 1 431 ? -39.094 -15.362 -8.744 1.00 29.20 431 ASN A CA 1
ATOM 3550 C C . ASN A 1 431 ? -38.220 -15.976 -7.638 1.00 29.20 431 ASN A C 1
ATOM 3552 O O . ASN A 1 431 ? -37.917 -15.328 -6.644 1.00 29.20 431 ASN A O 1
ATOM 3556 N N . ARG A 1 432 ? -37.902 -17.262 -7.747 1.00 32.75 432 ARG A N 1
ATOM 3557 C CA . ARG A 1 432 ? -36.980 -17.958 -6.855 1.00 32.75 432 ARG A CA 1
ATOM 3558 C C . ARG A 1 432 ? -35.953 -18.632 -7.737 1.00 32.75 432 ARG A C 1
ATOM 3560 O O . ARG A 1 432 ? -36.297 -19.581 -8.449 1.00 32.75 432 ARG A O 1
ATOM 3567 N N . ALA A 1 433 ? -34.721 -18.137 -7.684 1.00 36.78 433 ALA A N 1
ATOM 3568 C CA . ALA A 1 433 ? -33.581 -18.882 -8.181 1.00 36.78 433 ALA A CA 1
ATOM 3569 C C . ALA A 1 433 ? -33.575 -20.255 -7.493 1.00 36.78 433 ALA A C 1
ATOM 3571 O O . ALA A 1 433 ? -33.898 -20.392 -6.310 1.00 36.78 433 ALA A O 1
ATOM 3572 N N . ARG A 1 434 ? -33.283 -21.305 -8.255 1.00 38.03 434 ARG A N 1
ATOM 3573 C CA . ARG A 1 434 ? -33.105 -22.651 -7.712 1.00 38.03 434 ARG A CA 1
ATOM 3574 C C . ARG A 1 434 ? -31.644 -23.014 -7.876 1.00 38.03 434 ARG A C 1
ATOM 3576 O O . ARG A 1 434 ? -31.145 -23.048 -8.994 1.00 38.03 434 ARG A O 1
ATOM 3583 N N . ILE A 1 435 ? -30.985 -23.332 -6.768 1.00 36.25 435 ILE A N 1
ATOM 3584 C CA . ILE A 1 435 ? -29.658 -23.940 -6.799 1.00 36.25 435 ILE A CA 1
ATOM 3585 C C . ILE A 1 435 ? -29.825 -25.381 -7.275 1.00 36.25 435 ILE A C 1
ATOM 3587 O O . ILE A 1 435 ? -30.471 -26.207 -6.621 1.00 36.25 435 ILE A O 1
ATOM 3591 N N . PHE A 1 436 ? -29.267 -25.692 -8.439 1.00 39.84 436 PHE A N 1
ATOM 3592 C CA . PHE A 1 436 ? -29.327 -27.034 -8.997 1.00 39.84 436 PHE A CA 1
ATOM 3593 C C . PHE A 1 436 ? -28.066 -27.807 -8.635 1.00 39.84 436 PHE A C 1
ATOM 3595 O O . PHE A 1 436 ? -27.024 -27.622 -9.242 1.00 39.84 436 PHE A O 1
ATOM 3602 N N . LYS A 1 437 ? -28.183 -28.767 -7.713 1.00 33.94 437 LYS A N 1
ATOM 3603 C CA . LYS A 1 437 ? -27.097 -29.713 -7.387 1.00 33.94 437 LYS A CA 1
ATOM 3604 C C . LYS A 1 437 ? -26.737 -30.689 -8.532 1.00 33.94 437 LYS A C 1
ATOM 3606 O O . LYS A 1 437 ? -25.932 -31.587 -8.323 1.00 33.94 437 LYS A O 1
ATOM 3611 N N . ASN A 1 438 ? -27.379 -30.607 -9.708 1.00 38.47 438 ASN A N 1
ATOM 3612 C CA . ASN A 1 438 ? -27.150 -31.526 -10.834 1.00 38.47 438 ASN A CA 1
ATOM 3613 C C . ASN A 1 438 ? -27.631 -30.937 -12.178 1.00 38.47 438 ASN A C 1
ATOM 3615 O O . ASN A 1 438 ? -28.746 -30.414 -12.265 1.00 38.47 438 ASN A O 1
ATOM 3619 N N . SER A 1 439 ? -26.832 -31.118 -13.236 1.00 39.25 439 SER A N 1
ATOM 3620 C CA . SER A 1 439 ? -27.093 -30.698 -14.623 1.00 39.25 439 SER A CA 1
ATOM 3621 C C . SER A 1 439 ? -28.404 -31.223 -15.226 1.00 39.25 439 SER A C 1
ATOM 3623 O O . SER A 1 439 ? -29.011 -30.540 -16.049 1.00 39.25 439 SER A O 1
ATOM 3625 N N . LYS A 1 440 ? -28.916 -32.377 -14.775 1.00 42.00 440 LYS A N 1
ATOM 3626 C CA . LYS A 1 440 ? -30.204 -32.933 -15.244 1.00 42.00 440 LYS A CA 1
ATOM 3627 C C . LYS A 1 440 ? -31.411 -32.029 -14.975 1.00 42.00 440 LYS A C 1
ATOM 3629 O O . LYS A 1 440 ? -32.414 -32.127 -15.674 1.00 42.00 440 LYS A O 1
ATOM 3634 N N . ASN A 1 441 ? -31.334 -31.152 -13.975 1.00 43.78 441 ASN A N 1
ATOM 3635 C CA . ASN A 1 441 ? -32.440 -30.257 -13.639 1.00 43.78 441 ASN A CA 1
ATOM 3636 C C . ASN A 1 441 ? -32.491 -29.001 -14.527 1.00 43.78 441 ASN A C 1
ATOM 3638 O O . ASN A 1 441 ? -33.548 -28.385 -14.637 1.00 43.78 441 ASN A O 1
ATOM 3642 N N . ILE A 1 442 ? -31.378 -28.646 -15.178 1.00 44.09 442 ILE A N 1
ATOM 3643 C CA . ILE A 1 442 ? -31.291 -27.497 -16.092 1.00 44.09 442 ILE A CA 1
ATOM 3644 C C . ILE A 1 442 ? -31.986 -27.827 -17.423 1.00 44.09 442 ILE A C 1
ATOM 3646 O O . ILE A 1 442 ? -32.726 -27.002 -17.952 1.00 44.09 442 ILE A O 1
ATOM 3650 N N . GLU A 1 443 ? -31.843 -29.061 -17.923 1.00 44.00 443 GLU A N 1
ATOM 3651 C CA . GLU A 1 443 ? -32.492 -29.527 -19.164 1.00 44.00 443 GLU A CA 1
ATOM 3652 C C . GLU A 1 443 ? -34.024 -29.438 -19.099 1.00 44.00 443 GLU A C 1
ATOM 3654 O O . GLU A 1 443 ? -34.660 -28.944 -20.029 1.00 44.00 443 GLU A O 1
ATOM 3659 N N . ALA A 1 444 ? -34.613 -29.840 -17.968 1.00 49.62 444 ALA A N 1
ATOM 3660 C CA . ALA A 1 444 ? -36.056 -29.764 -17.745 1.00 49.62 444 ALA A CA 1
ATOM 3661 C C . ALA A 1 444 ? -36.578 -28.317 -17.705 1.00 49.62 444 ALA A C 1
ATOM 3663 O O . ALA A 1 444 ? -37.744 -28.074 -18.012 1.00 49.62 444 ALA A O 1
ATOM 3664 N N . LEU A 1 445 ? -35.727 -27.360 -17.325 1.00 45.91 445 LEU A N 1
ATOM 3665 C CA . LEU A 1 445 ? -36.068 -25.941 -17.286 1.00 45.91 445 LEU A CA 1
ATOM 3666 C C . LEU A 1 445 ? -36.006 -25.317 -18.683 1.00 45.91 445 LEU A C 1
ATOM 3668 O O . LEU A 1 445 ? -36.905 -24.570 -19.051 1.00 45.91 445 LEU A O 1
ATOM 3672 N N . ILE A 1 446 ? -34.995 -25.679 -19.480 1.00 46.28 446 ILE A N 1
ATOM 3673 C CA . ILE A 1 446 ? -34.835 -25.229 -20.872 1.00 46.28 446 ILE A CA 1
ATOM 3674 C C . ILE A 1 446 ? -35.998 -25.724 -21.744 1.00 46.28 446 ILE A C 1
ATOM 3676 O O . ILE A 1 446 ? -36.548 -24.947 -22.522 1.00 46.28 446 ILE A O 1
ATOM 3680 N N . GLU A 1 447 ? -36.432 -26.979 -21.582 1.00 48.06 447 GLU A N 1
ATOM 3681 C CA . GLU A 1 447 ? -37.605 -27.507 -22.301 1.00 48.06 447 GLU A CA 1
ATOM 3682 C C . GLU A 1 447 ? -38.911 -26.792 -21.922 1.00 48.06 447 GLU A C 1
ATOM 3684 O O . GLU A 1 447 ? -39.806 -26.657 -22.755 1.00 48.06 447 GLU A O 1
ATOM 3689 N N . GLN A 1 448 ? -39.023 -26.301 -20.685 1.00 44.75 448 GLN A N 1
ATOM 3690 C CA . GLN A 1 448 ? -40.194 -25.557 -20.209 1.00 44.75 448 GLN A CA 1
ATOM 3691 C C . GLN A 1 448 ? -40.145 -24.064 -20.561 1.00 44.75 448 GLN A C 1
ATOM 3693 O O . GLN A 1 448 ? -41.187 -23.409 -20.562 1.00 44.75 448 GLN A O 1
ATOM 3698 N N . ALA A 1 449 ? -38.956 -23.528 -20.846 1.00 42.31 449 ALA A N 1
ATOM 3699 C CA . ALA A 1 449 ? -38.718 -22.105 -21.041 1.00 42.31 449 ALA A CA 1
ATOM 3700 C C . ALA A 1 449 ? -38.727 -21.656 -22.512 1.00 42.31 449 ALA A C 1
ATOM 3702 O O . ALA A 1 449 ? -38.460 -20.493 -22.774 1.00 42.31 449 ALA A O 1
ATOM 3703 N N . SER A 1 450 ? -39.048 -22.505 -23.490 1.00 38.78 450 SER A N 1
ATOM 3704 C CA . SER A 1 450 ? -39.274 -22.045 -24.872 1.00 38.78 450 SER A CA 1
ATOM 3705 C C . SER A 1 450 ? -40.663 -21.384 -24.966 1.00 38.78 450 SER A C 1
ATOM 3707 O O . SER A 1 450 ? -41.647 -22.066 -24.663 1.00 38.78 450 SER A O 1
ATOM 3709 N N . PRO A 1 451 ? -40.791 -20.079 -25.316 1.00 37.91 451 PRO A N 1
ATOM 3710 C CA . PRO A 1 451 ? -39.919 -19.281 -26.195 1.00 37.91 451 PRO A CA 1
ATOM 3711 C C . PRO A 1 451 ? -39.215 -18.080 -25.510 1.00 37.91 451 PRO A C 1
ATOM 3713 O O . PRO A 1 451 ? -39.127 -16.994 -26.079 1.00 37.91 451 PRO A O 1
ATOM 3716 N N . TYR A 1 452 ? -38.766 -18.225 -24.268 1.00 44.09 452 TYR A N 1
ATOM 3717 C CA . TYR A 1 452 ? -38.211 -17.145 -23.449 1.00 44.09 452 TYR A CA 1
ATOM 3718 C C . TYR A 1 452 ? -36.688 -16.997 -23.603 1.00 44.09 452 TYR A C 1
ATOM 3720 O O . TYR A 1 452 ? -35.975 -17.957 -23.883 1.00 44.09 452 TYR A O 1
ATOM 3728 N N . VAL A 1 453 ? -36.180 -15.779 -23.394 1.00 41.69 453 VAL A N 1
ATOM 3729 C CA . VAL A 1 453 ? -34.740 -15.498 -23.271 1.00 41.69 453 VAL A CA 1
ATOM 3730 C C . VAL A 1 453 ? -34.273 -15.981 -21.898 1.00 41.69 453 VAL A C 1
ATOM 3732 O O . VAL A 1 453 ? -34.887 -15.646 -20.888 1.00 41.69 453 VAL A O 1
ATOM 3735 N N . LEU A 1 454 ? -33.195 -16.763 -21.843 1.00 42.28 454 LEU A N 1
ATOM 3736 C CA . LEU A 1 454 ? -32.536 -17.101 -20.582 1.00 42.28 454 LEU A CA 1
ATOM 3737 C C . LEU A 1 454 ? -31.277 -16.243 -20.469 1.00 42.28 454 LEU A C 1
ATOM 3739 O O . LEU A 1 454 ? -30.377 -16.325 -21.306 1.00 42.28 454 LEU A O 1
ATOM 3743 N N . LEU A 1 455 ? -31.216 -15.407 -19.436 1.00 39.00 455 LEU A N 1
ATOM 3744 C CA . LEU A 1 455 ? -29.972 -14.765 -19.033 1.00 39.00 455 LEU A CA 1
ATOM 3745 C C . LEU A 1 455 ? -29.297 -15.685 -18.014 1.00 39.00 455 LEU A C 1
ATOM 3747 O O . LEU A 1 455 ? -29.942 -16.243 -17.130 1.00 39.00 455 LEU A O 1
ATOM 3751 N N . PHE A 1 456 ? -28.002 -15.903 -18.171 1.00 44.44 456 PHE A N 1
ATOM 3752 C CA . PHE A 1 456 ? -27.199 -16.635 -17.207 1.00 44.44 456 PHE A CA 1
ATOM 3753 C C . PHE A 1 456 ? -26.240 -15.626 -16.596 1.00 44.44 456 PHE A C 1
ATOM 3755 O O . PHE A 1 456 ? -25.449 -15.013 -17.312 1.00 44.44 456 PHE A O 1
ATOM 3762 N N . LYS A 1 457 ? -26.307 -15.438 -15.279 1.00 41.34 457 LYS A N 1
ATOM 3763 C CA . LYS A 1 457 ? -25.274 -14.697 -14.564 1.00 41.34 457 LYS A CA 1
ATOM 3764 C C . LYS A 1 457 ? -24.191 -15.704 -14.198 1.00 41.34 457 LYS A C 1
ATOM 3766 O O . LYS A 1 457 ? -24.420 -16.621 -13.416 1.00 41.34 457 LYS A O 1
ATOM 3771 N N . SER A 1 458 ? -23.030 -15.598 -14.831 1.00 44.56 458 SER A N 1
ATOM 3772 C CA . SER A 1 458 ? -21.870 -16.396 -14.445 1.00 44.56 458 SER A CA 1
ATOM 3773 C C . SER A 1 458 ? -21.434 -16.016 -13.026 1.00 44.56 458 SER A C 1
ATOM 3775 O O . SER A 1 458 ? -21.535 -14.854 -12.630 1.00 44.56 458 SER A O 1
ATOM 3777 N N . ILE A 1 459 ? -20.879 -16.978 -12.283 1.00 43.44 459 ILE A N 1
ATOM 3778 C CA . ILE A 1 459 ? -20.252 -16.764 -10.962 1.00 43.44 459 ILE A CA 1
ATOM 3779 C C . ILE A 1 459 ? -19.098 -15.740 -11.050 1.00 43.44 459 ILE A C 1
ATOM 3781 O O . ILE A 1 459 ? -18.731 -15.130 -10.053 1.00 43.44 459 ILE A O 1
ATOM 3785 N N . ASN A 1 460 ? -18.572 -15.486 -12.252 1.00 41.00 460 ASN A N 1
ATOM 3786 C CA . ASN A 1 460 ? -17.541 -14.478 -12.507 1.00 41.00 460 ASN A CA 1
ATOM 3787 C C . ASN A 1 460 ? -18.103 -13.058 -12.755 1.00 41.00 460 ASN A C 1
ATOM 3789 O O . ASN A 1 460 ? -17.357 -12.182 -13.176 1.00 41.00 460 ASN A O 1
ATOM 3793 N N . GLY A 1 461 ? -19.411 -12.826 -12.592 1.00 38.94 461 GLY A N 1
ATOM 3794 C CA . GLY A 1 461 ? -20.043 -11.528 -12.869 1.00 38.94 461 GLY A CA 1
ATOM 3795 C C . GLY A 1 461 ? -20.302 -11.236 -14.355 1.00 38.94 461 GLY A C 1
ATOM 3796 O O . GLY A 1 461 ? -20.962 -10.249 -14.675 1.00 38.94 461 GLY A O 1
ATOM 3797 N N . GLU A 1 462 ? -19.859 -12.104 -15.268 1.00 40.69 462 GLU A N 1
ATOM 3798 C CA . GLU A 1 462 ? -20.210 -12.024 -16.689 1.00 40.69 462 GLU A CA 1
ATOM 3799 C C . GLU A 1 462 ? -21.679 -12.417 -16.908 1.00 40.69 462 GLU A C 1
ATOM 3801 O O . GLU A 1 462 ? -22.112 -13.516 -16.549 1.00 40.69 462 GLU A O 1
ATOM 3806 N N . ILE A 1 463 ? -22.460 -11.529 -17.523 1.00 39.03 463 ILE A N 1
ATOM 3807 C CA . ILE A 1 463 ? -23.815 -11.848 -17.978 1.00 39.03 463 ILE A CA 1
ATOM 3808 C C . ILE A 1 463 ? -23.694 -12.518 -19.345 1.00 39.03 463 ILE A C 1
ATOM 3810 O O . ILE A 1 463 ? -23.407 -11.866 -20.346 1.00 39.03 463 ILE A O 1
ATOM 3814 N N . LEU A 1 464 ? -23.951 -13.821 -19.400 1.00 42.06 464 LEU A N 1
ATOM 3815 C CA . LEU A 1 464 ? -24.125 -14.533 -20.658 1.00 42.06 464 LEU A CA 1
ATOM 3816 C C . LEU A 1 464 ? -25.607 -14.473 -21.039 1.00 42.06 464 LEU A C 1
ATOM 3818 O O . LEU A 1 464 ? -26.449 -15.158 -20.455 1.00 42.06 464 LEU A O 1
ATOM 3822 N N . SER A 1 465 ? -25.950 -13.634 -22.016 1.00 38.25 465 SER A N 1
ATOM 3823 C CA . SER A 1 465 ? -27.306 -13.597 -22.565 1.00 38.25 465 SER A CA 1
ATOM 3824 C C . SER A 1 465 ? -27.473 -14.659 -23.649 1.00 38.25 465 SER A C 1
ATOM 3826 O O . SER A 1 465 ? -26.774 -14.603 -24.661 1.00 38.25 465 SER A O 1
ATOM 3828 N N . TYR A 1 466 ? -28.429 -15.577 -23.497 1.00 44.28 466 TYR A N 1
ATOM 3829 C CA . TYR A 1 466 ? -28.772 -16.532 -24.552 1.00 44.28 466 TYR A CA 1
ATOM 3830 C C . TYR A 1 466 ? -30.208 -16.309 -25.025 1.00 44.28 466 TYR A C 1
ATOM 3832 O O . TYR A 1 466 ? -31.178 -16.477 -24.283 1.00 44.28 466 TYR A O 1
ATOM 3840 N N . ASN A 1 467 ? -30.350 -15.949 -26.299 1.00 38.78 467 ASN A N 1
ATOM 3841 C CA . ASN A 1 467 ? -31.648 -15.852 -26.950 1.00 38.78 467 ASN A CA 1
ATOM 3842 C C . ASN A 1 467 ? -32.044 -17.238 -27.490 1.00 38.78 467 ASN A C 1
ATOM 3844 O O . ASN A 1 467 ? -31.439 -17.736 -28.435 1.00 38.78 467 ASN A O 1
ATOM 3848 N N . LEU A 1 468 ? -33.043 -17.882 -26.877 1.00 42.91 468 LEU A N 1
ATOM 3849 C CA . LEU A 1 468 ? -33.505 -19.226 -27.261 1.00 42.91 468 LEU A CA 1
ATOM 3850 C C . LEU A 1 468 ? -34.485 -19.229 -28.449 1.00 42.91 468 LEU A C 1
ATOM 3852 O O . LEU A 1 468 ? -35.103 -20.258 -28.725 1.00 42.91 468 LEU A O 1
ATOM 3856 N N . SER A 1 469 ? -34.666 -18.098 -29.138 1.00 39.94 469 SER A N 1
ATOM 3857 C CA . SER A 1 469 ? -35.604 -18.008 -30.265 1.00 39.94 469 SER A CA 1
ATOM 3858 C C . SER A 1 469 ? -35.123 -18.708 -31.540 1.00 39.94 469 SER A C 1
ATOM 3860 O O . SER A 1 469 ? -35.962 -19.032 -32.378 1.00 39.94 469 SER A O 1
ATOM 3862 N N . ASP A 1 470 ? -33.833 -19.042 -31.653 1.00 42.03 470 ASP A N 1
ATOM 3863 C CA . ASP A 1 470 ? -33.311 -19.822 -32.776 1.00 42.03 470 ASP A CA 1
ATOM 3864 C C . ASP A 1 470 ? -33.077 -21.289 -32.413 1.00 42.03 470 ASP A C 1
ATOM 3866 O O . ASP A 1 470 ? -32.423 -21.636 -31.424 1.00 42.03 470 ASP A O 1
ATOM 3870 N N . ALA A 1 471 ? -33.561 -22.180 -33.282 1.00 42.31 471 ALA A N 1
ATOM 3871 C CA . ALA A 1 471 ? -33.367 -23.627 -33.181 1.00 42.31 471 ALA A CA 1
ATOM 3872 C C . ALA A 1 471 ? -31.876 -24.042 -33.158 1.00 42.31 471 ALA A C 1
ATOM 3874 O O . ALA A 1 471 ? -31.562 -25.181 -32.801 1.00 42.31 471 ALA A O 1
ATOM 3875 N N . GLU A 1 472 ? -30.959 -23.136 -33.514 1.00 42.62 472 GLU A N 1
ATOM 3876 C CA . GLU A 1 472 ? -29.511 -23.305 -33.368 1.00 42.62 472 GLU A CA 1
ATOM 3877 C C . GLU A 1 472 ? -28.995 -23.037 -31.948 1.00 42.62 472 GLU A C 1
ATOM 3879 O O . GLU A 1 472 ? -28.155 -23.799 -31.470 1.00 42.62 472 GLU A O 1
ATOM 3884 N N . GLY A 1 473 ? -29.545 -22.061 -31.215 1.00 43.62 473 GLY A N 1
ATOM 3885 C CA . GLY A 1 473 ? -29.150 -21.775 -29.827 1.00 43.62 473 GLY A CA 1
ATOM 3886 C C . GLY A 1 473 ? -29.440 -22.948 -28.883 1.00 43.62 473 GLY A C 1
ATOM 3887 O O . GLY A 1 473 ? -28.611 -23.322 -28.053 1.00 43.62 473 GLY A O 1
ATOM 3888 N N . ALA A 1 474 ? -30.572 -23.629 -29.090 1.00 37.84 474 ALA A N 1
ATOM 3889 C CA . ALA A 1 474 ? -30.908 -24.863 -28.377 1.00 37.84 474 ALA A CA 1
ATOM 3890 C C . ALA A 1 474 ? -30.029 -26.067 -28.791 1.00 37.84 474 ALA A C 1
ATOM 3892 O O . ALA A 1 474 ? -29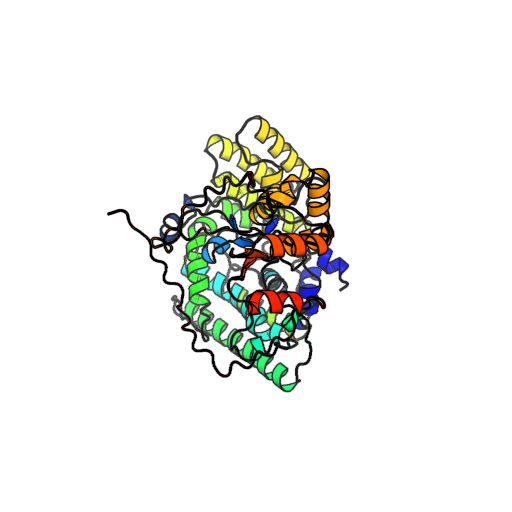.821 -26.986 -27.995 1.00 37.84 474 ALA A O 1
ATOM 3893 N N . LYS A 1 475 ? -29.494 -26.082 -30.023 1.00 35.56 475 LYS A N 1
ATOM 3894 C CA . LYS A 1 475 ? -28.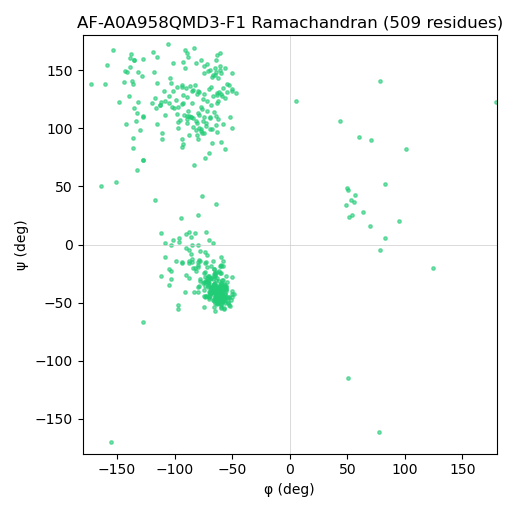559 -27.119 -30.499 1.00 35.56 475 LYS A CA 1
ATOM 3895 C C . LYS A 1 475 ? -27.134 -26.903 -29.986 1.00 35.56 475 LYS A C 1
ATOM 3897 O O . LYS A 1 475 ? -26.488 -27.899 -29.665 1.00 35.56 475 LYS A O 1
ATOM 3902 N N . LEU A 1 476 ? -26.674 -25.655 -29.853 1.00 36.09 476 LEU A N 1
ATOM 3903 C CA . LEU A 1 476 ? -25.340 -25.319 -29.334 1.00 36.09 476 LEU A CA 1
ATOM 3904 C C . LEU A 1 476 ? -25.137 -25.860 -27.909 1.00 36.09 476 LEU A C 1
ATOM 3906 O O . LEU A 1 476 ? -24.157 -26.551 -27.638 1.00 36.09 476 LEU A O 1
ATOM 3910 N N . ILE A 1 477 ? -26.132 -25.662 -27.037 1.00 36.78 477 ILE A N 1
ATOM 3911 C CA . ILE A 1 477 ? -26.119 -26.158 -25.649 1.00 36.78 477 ILE A CA 1
ATOM 3912 C C . ILE A 1 477 ? -26.142 -27.697 -25.608 1.00 36.78 477 ILE A C 1
ATOM 3914 O O . ILE A 1 477 ? -25.517 -28.324 -24.753 1.00 36.78 477 ILE A O 1
ATOM 3918 N N . LYS A 1 478 ? -26.832 -28.336 -26.562 1.00 32.38 478 LYS A N 1
ATOM 3919 C CA . LYS A 1 478 ? -26.923 -29.802 -26.651 1.00 32.38 478 LYS A CA 1
ATOM 3920 C C . LYS A 1 478 ? -25.623 -30.448 -27.150 1.00 32.38 478 LYS A C 1
ATOM 3922 O O . LYS A 1 478 ? -25.359 -31.596 -26.794 1.00 32.38 478 LYS A O 1
ATOM 3927 N N . TYR A 1 479 ? -24.829 -29.726 -27.947 1.00 29.34 479 TYR A N 1
ATOM 3928 C CA . TYR A 1 479 ? -23.538 -30.182 -28.479 1.00 29.34 479 TYR A CA 1
ATOM 3929 C C . TYR A 1 479 ? -22.355 -29.905 -27.539 1.00 29.34 479 TYR A C 1
ATOM 3931 O O . TYR A 1 479 ? -21.426 -30.706 -27.502 1.00 29.34 479 TYR A O 1
ATOM 3939 N N . GLN A 1 480 ? -22.412 -28.866 -26.700 1.00 35.03 480 GLN A N 1
ATOM 3940 C CA . GLN A 1 480 ? -21.382 -28.550 -25.691 1.00 35.03 480 GLN A CA 1
ATOM 3941 C C . GLN A 1 480 ? -21.477 -29.409 -24.411 1.00 35.03 480 GLN A C 1
ATOM 3943 O O . GLN A 1 480 ? -21.010 -29.037 -23.339 1.00 35.03 480 GLN A O 1
ATOM 3948 N N . LYS A 1 481 ? -22.048 -30.614 -24.520 1.00 31.42 481 LYS A N 1
ATOM 3949 C CA . LYS A 1 481 ? -22.183 -31.599 -23.432 1.00 31.42 481 LYS A CA 1
ATOM 3950 C C . LYS A 1 481 ? -20.869 -32.290 -23.031 1.00 31.42 481 LYS A C 1
ATOM 3952 O O . LYS A 1 481 ? -20.898 -33.261 -22.276 1.00 31.42 481 LYS A O 1
ATOM 3957 N N . GLN A 1 482 ? -19.728 -31.812 -23.520 1.00 25.94 482 GLN A N 1
ATOM 3958 C CA . GLN A 1 482 ? -18.402 -32.223 -23.075 1.00 25.94 482 GLN A CA 1
ATOM 3959 C C . GLN A 1 482 ? -17.721 -31.014 -22.440 1.00 25.94 482 GLN A C 1
ATOM 3961 O O . GLN A 1 482 ? -17.295 -30.114 -23.145 1.00 25.94 482 GLN A O 1
ATOM 3966 N N . THR A 1 483 ? -17.689 -31.026 -21.108 1.00 26.83 483 THR A N 1
ATOM 3967 C CA . THR A 1 483 ? -16.709 -30.363 -20.237 1.00 26.83 483 THR A CA 1
ATOM 3968 C C . THR A 1 483 ? -16.328 -28.926 -20.612 1.00 26.83 483 THR A C 1
ATOM 3970 O O . THR A 1 483 ? -15.520 -28.698 -21.504 1.00 26.83 483 THR A O 1
ATOM 3973 N N . PHE A 1 484 ? -16.818 -27.954 -19.840 1.00 25.31 484 PHE A N 1
ATOM 3974 C CA . PHE A 1 484 ? -16.262 -26.603 -19.854 1.00 25.31 484 PHE A CA 1
ATOM 3975 C C . PHE A 1 484 ? -14.807 -26.638 -19.361 1.00 25.31 484 PHE A C 1
ATOM 3977 O O . PHE A 1 484 ? -14.544 -26.634 -18.164 1.00 25.31 484 PHE A O 1
ATOM 3984 N N . TYR A 1 485 ? -13.873 -26.668 -20.303 1.00 25.34 485 TYR A N 1
ATOM 3985 C CA . TYR A 1 485 ? -12.629 -25.921 -20.208 1.00 25.34 485 TYR A CA 1
ATOM 3986 C C . TYR A 1 485 ? -12.716 -24.871 -21.311 1.00 25.34 485 TYR A C 1
ATOM 3988 O O . TYR A 1 485 ? -12.945 -25.205 -22.472 1.00 25.34 485 TYR A O 1
ATOM 3996 N N . LEU A 1 486 ? -12.658 -23.599 -20.927 1.00 29.59 486 LEU A N 1
ATOM 3997 C CA . LEU A 1 486 ? -12.619 -22.478 -21.859 1.00 29.59 486 LEU A CA 1
ATOM 3998 C C . LEU A 1 486 ? -11.285 -22.528 -22.609 1.00 29.59 486 LEU A C 1
ATOM 4000 O O . LEU A 1 486 ? -10.330 -21.912 -22.166 1.00 29.59 486 LEU A O 1
ATOM 4004 N N . ASP A 1 487 ? -11.227 -23.268 -23.713 1.00 28.41 487 ASP A N 1
ATOM 4005 C CA . ASP A 1 487 ? -10.189 -23.126 -24.729 1.00 28.41 487 ASP A CA 1
ATOM 4006 C C . ASP A 1 487 ? -10.775 -23.466 -26.112 1.00 28.41 487 ASP A C 1
ATOM 4008 O O . ASP A 1 487 ? -11.306 -24.548 -26.349 1.00 28.41 487 ASP A O 1
ATOM 4012 N N . GLU A 1 488 ? -10.669 -22.484 -27.011 1.00 32.53 488 GLU A N 1
ATOM 4013 C CA . GLU A 1 488 ? -10.890 -22.541 -28.464 1.00 32.53 488 GLU A CA 1
ATOM 4014 C C . GLU A 1 488 ? -12.331 -22.709 -28.995 1.00 32.53 488 GLU A C 1
ATOM 4016 O O . GLU A 1 488 ? -12.779 -23.792 -29.368 1.00 32.53 488 GLU A O 1
ATOM 4021 N N . LEU A 1 489 ? -13.011 -21.575 -29.229 1.00 26.41 489 LEU A N 1
ATOM 4022 C CA . LEU A 1 489 ? -14.059 -21.484 -30.254 1.00 26.41 489 LEU A CA 1
ATOM 4023 C C . LEU A 1 489 ? -13.576 -20.593 -31.413 1.00 26.41 489 LEU A C 1
ATOM 4025 O O . LEU A 1 489 ? -13.760 -19.378 -31.414 1.00 26.41 489 LEU A O 1
ATOM 4029 N N . LYS A 1 490 ? -12.951 -21.203 -32.428 1.00 26.33 490 LYS A N 1
ATOM 4030 C CA . LYS A 1 490 ? -12.842 -20.610 -33.771 1.00 26.33 490 LYS A CA 1
ATOM 4031 C C . LYS A 1 490 ? -14.129 -20.937 -34.522 1.00 26.33 490 LYS A C 1
ATOM 4033 O O . LYS A 1 490 ? -14.280 -22.046 -35.026 1.00 26.33 490 LYS A O 1
ATOM 4038 N N . VAL A 1 491 ? -15.048 -19.982 -34.607 1.00 24.45 491 VAL A N 1
ATOM 4039 C CA . VAL A 1 491 ? -16.178 -20.071 -35.541 1.00 24.45 491 VAL A CA 1
ATOM 4040 C C . VAL A 1 491 ? -15.810 -19.262 -36.776 1.00 24.45 491 VAL A C 1
ATOM 4042 O O . VAL A 1 491 ? -15.660 -18.044 -36.707 1.00 24.45 491 VAL A O 1
ATOM 4045 N N . SER A 1 492 ? -15.614 -19.948 -37.903 1.00 23.59 492 SER A N 1
ATOM 4046 C CA . SER A 1 492 ? -15.586 -19.309 -39.216 1.00 23.59 492 SER A CA 1
ATOM 4047 C C . SER A 1 492 ? -17.002 -18.839 -39.542 1.00 23.59 492 SER A C 1
ATOM 4049 O O . SER A 1 492 ? -17.887 -19.660 -39.774 1.00 23.59 492 SER A O 1
ATOM 4051 N N . LEU A 1 493 ? -17.212 -17.527 -39.523 1.00 26.38 493 LEU A N 1
ATOM 4052 C CA . LEU A 1 493 ? -18.437 -16.886 -39.987 1.00 26.38 493 LEU A CA 1
ATOM 4053 C C . LEU A 1 493 ? -18.238 -16.498 -41.455 1.00 26.38 493 LEU A C 1
ATOM 4055 O O . LEU A 1 493 ? -17.801 -15.391 -41.755 1.00 26.38 493 LEU A O 1
ATOM 4059 N N . GLU A 1 494 ? -18.512 -17.429 -42.363 1.00 25.41 494 GLU A N 1
ATOM 4060 C CA . GLU A 1 494 ? -18.911 -17.070 -43.724 1.00 25.41 494 GLU A CA 1
ATOM 4061 C C . GLU A 1 494 ? -20.449 -17.036 -43.710 1.00 25.41 494 GLU A C 1
ATOM 4063 O O . GLU A 1 494 ? -21.083 -18.013 -43.320 1.00 25.41 494 GLU A O 1
ATOM 4068 N N . ASP A 1 495 ? -21.023 -15.883 -44.062 1.00 27.80 495 ASP A N 1
ATOM 4069 C CA . ASP A 1 495 ? -22.457 -15.623 -44.287 1.00 27.80 495 ASP A CA 1
ATOM 4070 C C . ASP A 1 495 ? -23.378 -15.331 -43.083 1.00 27.80 495 ASP A C 1
ATOM 4072 O O . ASP A 1 495 ? -24.485 -15.864 -42.986 1.00 27.80 495 ASP A O 1
ATOM 4076 N N . ALA A 1 496 ? -23.010 -14.373 -42.225 1.00 24.80 496 ALA A N 1
ATOM 4077 C CA . ALA A 1 496 ? -24.005 -13.688 -41.390 1.00 24.80 496 ALA A CA 1
ATOM 4078 C C . ALA A 1 496 ? -23.698 -12.190 -41.223 1.00 24.80 496 ALA A C 1
ATOM 4080 O O . ALA A 1 496 ? -22.833 -11.796 -40.441 1.00 24.80 496 ALA A O 1
ATOM 4081 N N . ASP A 1 497 ? -24.442 -11.349 -41.946 1.00 24.44 497 ASP A N 1
ATOM 4082 C CA . ASP A 1 497 ? -24.505 -9.905 -41.717 1.00 24.44 497 ASP A CA 1
ATOM 4083 C C . ASP A 1 497 ? -25.202 -9.627 -40.374 1.00 24.44 497 ASP A C 1
ATOM 4085 O O . ASP A 1 497 ? -26.431 -9.607 -40.288 1.00 24.44 497 ASP A O 1
ATOM 4089 N N . PHE A 1 498 ? -24.426 -9.374 -39.318 1.00 26.12 498 PHE A N 1
ATOM 4090 C CA . PHE A 1 498 ? -24.939 -8.777 -38.085 1.00 26.12 498 PHE A CA 1
ATOM 4091 C C . PHE A 1 498 ? -24.239 -7.450 -37.794 1.00 26.12 498 PHE A C 1
ATOM 4093 O O . PHE A 1 498 ? -23.023 -7.367 -37.625 1.00 26.12 498 PHE A O 1
ATOM 4100 N N . TYR A 1 499 ? -25.051 -6.397 -37.707 1.00 23.05 499 TYR A N 1
ATOM 4101 C CA . TYR A 1 499 ? -24.664 -5.103 -37.163 1.00 23.05 499 TYR A CA 1
ATOM 4102 C C . TYR A 1 499 ? -24.358 -5.249 -35.667 1.00 23.05 499 TYR A C 1
ATOM 4104 O O . TYR A 1 499 ? -25.258 -5.488 -34.863 1.00 23.05 499 TYR A O 1
ATOM 4112 N N . VAL A 1 500 ? -23.101 -5.040 -35.280 1.00 22.67 500 VAL A N 1
ATOM 4113 C CA . VAL A 1 500 ? -22.732 -4.778 -33.884 1.00 22.67 500 VAL A CA 1
ATOM 4114 C C . VAL A 1 500 ? -23.090 -3.322 -33.588 1.00 22.67 500 VAL A C 1
ATOM 4116 O O . VAL A 1 500 ? -22.355 -2.401 -33.945 1.00 22.67 500 VAL A O 1
ATOM 4119 N N . GLN A 1 501 ? -24.252 -3.089 -32.978 1.00 23.45 501 GLN A N 1
ATOM 4120 C CA . GLN A 1 501 ? -24.559 -1.788 -32.390 1.00 23.45 501 GLN A CA 1
ATOM 4121 C C . GLN A 1 501 ? -23.897 -1.714 -31.013 1.00 23.45 501 GLN A C 1
ATOM 4123 O O . GLN A 1 501 ? -24.340 -2.346 -30.058 1.00 23.45 501 GLN A O 1
ATOM 4128 N N . ASN A 1 502 ? -22.818 -0.932 -30.931 1.00 24.84 502 ASN A N 1
ATOM 4129 C CA . ASN A 1 502 ? -22.257 -0.466 -29.669 1.00 24.84 502 ASN A CA 1
ATOM 4130 C C . ASN A 1 502 ? -23.369 0.144 -28.805 1.00 24.84 502 ASN A C 1
ATOM 4132 O O . ASN A 1 502 ? -24.173 0.940 -29.295 1.00 24.84 502 ASN A O 1
ATOM 4136 N N . HIS A 1 503 ? -23.396 -0.227 -27.526 1.00 25.47 503 HIS A N 1
ATOM 4137 C CA . HIS A 1 503 ? -24.320 0.306 -26.534 1.00 25.47 503 HIS A CA 1
ATOM 4138 C C . HIS A 1 503 ? -24.290 1.842 -26.520 1.00 25.47 503 HIS A C 1
ATOM 4140 O O . HIS A 1 503 ? -23.324 2.457 -26.074 1.00 25.47 503 HIS A O 1
ATOM 4146 N N . ILE A 1 504 ? -25.375 2.459 -26.991 1.00 21.62 504 ILE A N 1
ATOM 4147 C CA . ILE A 1 504 ? -25.732 3.835 -26.6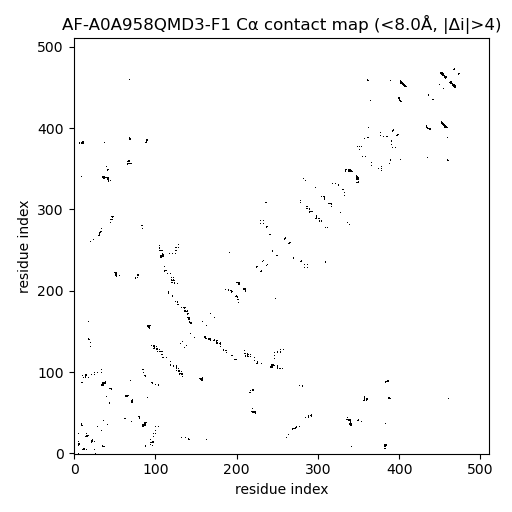55 1.00 21.62 504 ILE A CA 1
ATOM 4148 C C . ILE A 1 504 ? -26.566 3.752 -25.377 1.00 21.62 504 ILE A C 1
ATOM 4150 O O . ILE A 1 504 ? -27.667 3.202 -25.382 1.00 21.62 504 ILE A O 1
ATOM 4154 N N . LEU A 1 505 ? -26.035 4.301 -24.286 1.00 22.78 505 LEU A N 1
ATOM 4155 C CA . LEU A 1 505 ? -26.827 4.708 -23.130 1.00 22.78 505 LEU A CA 1
ATOM 4156 C C . LEU A 1 505 ? -27.791 5.808 -23.593 1.00 22.78 505 LEU A C 1
ATOM 4158 O O . LEU A 1 505 ? -27.366 6.926 -23.878 1.00 22.78 505 LEU A O 1
ATOM 4162 N N . VAL A 1 506 ? -29.082 5.493 -23.693 1.00 22.52 506 VAL A N 1
ATOM 4163 C CA . VAL A 1 506 ? -30.128 6.517 -23.779 1.00 22.52 506 VAL A CA 1
ATOM 4164 C C . VAL A 1 506 ? -30.684 6.699 -22.375 1.00 22.52 506 VAL A C 1
ATOM 4166 O O . VAL A 1 506 ? -31.477 5.897 -21.890 1.00 22.52 506 VAL A O 1
ATOM 4169 N N . GLU A 1 507 ? -30.214 7.752 -21.714 1.00 23.14 507 GLU A N 1
ATOM 4170 C CA . GLU A 1 507 ? -30.793 8.276 -20.482 1.00 23.14 507 GLU A CA 1
ATOM 4171 C C . GLU A 1 507 ? -32.154 8.901 -20.835 1.00 23.14 507 GLU A C 1
ATOM 4173 O O . GLU A 1 507 ? -32.231 9.913 -21.535 1.00 23.14 507 GLU A O 1
ATOM 4178 N N . ALA A 1 508 ? -33.249 8.269 -20.410 1.00 23.31 508 ALA A N 1
ATOM 4179 C CA . ALA A 1 508 ? -34.573 8.867 -20.504 1.00 23.31 508 ALA A CA 1
ATOM 4180 C C . ALA A 1 508 ? -34.696 9.942 -19.413 1.00 23.31 508 ALA A C 1
ATOM 4182 O O . ALA A 1 508 ? -34.820 9.620 -18.234 1.00 23.31 508 ALA A O 1
ATOM 4183 N N . ARG A 1 509 ? -34.651 11.221 -19.801 1.00 24.17 509 ARG A N 1
ATOM 4184 C CA . ARG A 1 509 ? -35.093 12.327 -18.941 1.00 24.17 509 ARG A CA 1
ATOM 4185 C C . ARG A 1 509 ? -36.599 12.504 -19.095 1.00 24.17 509 ARG A C 1
ATOM 4187 O O . ARG A 1 509 ? -37.099 12.528 -20.216 1.00 24.17 509 ARG A O 1
ATOM 4194 N N . GLU A 1 510 ? -37.292 12.615 -17.966 1.00 27.53 510 GLU A N 1
ATOM 4195 C CA . GLU A 1 510 ? -38.721 12.927 -17.895 1.00 27.53 510 GLU A CA 1
ATOM 4196 C C . GLU A 1 510 ? -39.046 14.222 -18.662 1.00 27.53 510 GLU A C 1
ATOM 4198 O O . GLU A 1 510 ? -38.382 15.247 -18.476 1.00 27.53 510 GLU A O 1
ATOM 4203 N N . GLY A 1 511 ? -40.071 14.154 -19.517 1.00 28.42 511 GLY A N 1
ATOM 4204 C CA . GLY A 1 511 ? -40.580 15.253 -20.341 1.00 28.42 511 GLY A CA 1
ATOM 4205 C C . GLY A 1 511 ? -41.474 14.761 -21.466 1.00 28.42 511 GLY A C 1
ATOM 4206 O O . GLY A 1 511 ? -40.922 14.504 -22.558 1.00 28.42 511 GLY A O 1
#